Protein AF-A0A9D7P7F3-F1 (afdb_monomer_lite)

Structure (mmCIF, N/CA/C/O backbone):
data_AF-A0A9D7P7F3-F1
#
_entry.id   AF-A0A9D7P7F3-F1
#
loop_
_atom_site.group_PDB
_atom_site.id
_atom_site.type_symbol
_atom_site.label_atom_id
_atom_site.label_alt_id
_atom_site.label_comp_id
_atom_site.label_asym_id
_atom_site.label_entity_id
_atom_site.label_seq_id
_atom_site.pdbx_PDB_ins_code
_atom_site.Cartn_x
_atom_site.Cartn_y
_atom_site.Cartn_z
_atom_site.occupancy
_atom_site.B_iso_or_equiv
_atom_site.auth_seq_id
_atom_site.auth_comp_id
_atom_site.auth_asym_id
_atom_site.auth_atom_id
_atom_site.pdbx_PDB_model_num
ATOM 1 N N . MET A 1 1 ? -50.009 -49.609 10.916 1.00 77.75 1 MET A N 1
ATOM 2 C CA . MET A 1 1 ? -50.153 -49.111 12.300 1.00 77.75 1 MET A CA 1
ATOM 3 C C . MET A 1 1 ? -51.506 -49.544 12.832 1.00 77.75 1 MET A C 1
ATOM 5 O O . MET A 1 1 ? -52.498 -49.365 12.137 1.00 77.75 1 MET A O 1
ATOM 9 N N . THR A 1 2 ? -51.549 -50.099 14.041 1.00 82.44 2 THR A N 1
ATOM 10 C CA . THR A 1 2 ? -52.809 -50.391 14.738 1.00 82.44 2 THR A CA 1
ATOM 11 C C . THR A 1 2 ? -52.850 -49.541 15.994 1.00 82.44 2 THR A C 1
ATOM 13 O O . THR A 1 2 ? -51.960 -49.650 16.835 1.00 82.44 2 THR A O 1
ATOM 16 N N . ILE A 1 3 ? -53.851 -48.672 16.100 1.00 79.25 3 ILE A N 1
ATOM 17 C CA . ILE A 1 3 ? -54.086 -47.844 17.282 1.00 79.25 3 ILE A CA 1
ATOM 18 C C . ILE A 1 3 ? -55.252 -48.459 18.038 1.00 79.25 3 ILE A C 1
ATOM 20 O O . ILE A 1 3 ? -56.324 -48.654 17.469 1.00 79.25 3 ILE A O 1
ATOM 24 N N . THR A 1 4 ? -55.037 -48.746 19.318 1.00 87.19 4 THR A N 1
ATOM 25 C CA . THR A 1 4 ? -56.090 -49.208 20.225 1.00 87.19 4 THR A CA 1
ATOM 26 C C . THR A 1 4 ? -56.362 -48.094 21.215 1.00 87.19 4 THR A C 1
ATOM 28 O O . THR A 1 4 ? -55.442 -47.658 21.907 1.00 87.19 4 THR A O 1
ATOM 31 N N . ASN A 1 5 ? -57.593 -47.592 21.262 1.00 84.94 5 ASN A N 1
ATOM 32 C CA . ASN A 1 5 ? -57.950 -46.605 22.276 1.00 84.94 5 ASN A CA 1
ATOM 33 C C . ASN A 1 5 ? -58.173 -47.275 23.647 1.00 84.94 5 ASN A C 1
ATOM 35 O O . ASN A 1 5 ? -58.190 -48.500 23.769 1.00 84.94 5 ASN A O 1
ATOM 39 N N . SER A 1 6 ? -58.383 -46.464 24.687 1.00 78.19 6 SER A N 1
ATOM 40 C CA . SER A 1 6 ? -58.614 -46.930 26.064 1.00 78.19 6 SER A CA 1
ATOM 41 C C . SER A 1 6 ? -59.831 -47.847 26.229 1.00 78.19 6 SER A C 1
ATOM 43 O O . SER A 1 6 ? -59.941 -48.531 27.240 1.00 78.19 6 SER A O 1
ATOM 45 N N . ASN A 1 7 ? -60.733 -47.873 25.245 1.00 86.19 7 ASN A N 1
ATOM 46 C CA . ASN A 1 7 ? -61.951 -48.681 25.254 1.00 86.19 7 ASN A CA 1
ATOM 47 C C . ASN A 1 7 ? -61.781 -49.991 24.465 1.00 86.19 7 ASN A C 1
ATOM 49 O O . ASN A 1 7 ? -62.764 -50.681 24.206 1.00 86.19 7 ASN A O 1
ATOM 53 N N . GLY A 1 8 ? -60.556 -50.324 24.043 1.00 84.69 8 GLY A N 1
ATOM 54 C CA . GLY A 1 8 ? -60.257 -51.548 23.298 1.00 84.69 8 GLY A CA 1
ATOM 55 C C . GLY A 1 8 ? -60.651 -51.505 21.819 1.00 84.69 8 GLY A C 1
ATOM 56 O O . GLY A 1 8 ? -60.517 -52.515 21.133 1.00 84.69 8 GLY A O 1
ATOM 57 N N . ILE A 1 9 ? -61.114 -50.359 21.302 1.00 88.81 9 ILE A N 1
ATOM 58 C CA . ILE A 1 9 ? -61.436 -50.210 19.880 1.00 88.81 9 ILE A CA 1
ATOM 59 C C . ILE A 1 9 ? -60.129 -50.073 19.110 1.00 88.81 9 ILE A C 1
ATOM 61 O O . ILE A 1 9 ? -59.352 -49.140 19.338 1.00 88.81 9 ILE A O 1
ATOM 65 N N . THR A 1 10 ? -59.911 -51.005 18.191 1.00 85.88 10 THR A N 1
ATOM 66 C CA . THR A 1 10 ? -58.766 -51.038 17.290 1.00 85.88 10 THR A CA 1
ATOM 67 C C . THR A 1 10 ? -59.123 -50.384 15.960 1.00 85.88 10 THR A C 1
ATOM 69 O O . THR A 1 10 ? -60.131 -50.706 15.334 1.00 85.88 10 THR A O 1
ATOM 72 N N . SER A 1 11 ? -58.281 -49.454 15.517 1.00 83.88 11 SER A N 1
ATOM 73 C CA . SER A 1 11 ? -58.276 -48.941 14.150 1.00 83.88 11 SER A CA 1
ATOM 74 C C . SER A 1 11 ? -56.938 -49.289 13.515 1.00 83.88 11 SER A C 1
ATOM 76 O O . SER A 1 11 ? -55.879 -49.036 14.100 1.00 83.88 11 SER A O 1
ATOM 78 N N . SER A 1 12 ? -56.983 -49.902 12.337 1.00 86.81 12 SER A N 1
ATOM 79 C CA . SER A 1 12 ? -55.799 -50.331 11.599 1.00 86.81 12 SER A CA 1
ATOM 80 C C . SER A 1 12 ? -55.739 -49.616 10.259 1.00 86.81 12 SER A C 1
ATOM 82 O O . SER A 1 12 ? -56.729 -49.539 9.538 1.00 86.81 12 SER A O 1
ATOM 84 N N . GLY A 1 13 ? -54.554 -49.121 9.925 1.00 87.12 13 GLY A N 1
ATOM 85 C CA . GLY A 1 13 ? -54.243 -48.553 8.620 1.00 87.12 13 GLY A CA 1
ATOM 86 C C . GLY A 1 13 ? -52.814 -48.890 8.222 1.00 87.12 13 GLY A C 1
ATOM 87 O O . GLY A 1 13 ? -51.963 -49.175 9.074 1.00 87.12 13 GLY A O 1
ATOM 88 N N . GLU A 1 14 ? -52.532 -48.867 6.929 1.00 82.56 14 GLU A N 1
ATOM 89 C CA . GLU A 1 14 ? -51.161 -48.941 6.437 1.00 82.56 14 GLU A CA 1
ATOM 90 C C . GLU A 1 14 ? -50.482 -47.585 6.654 1.00 82.56 14 GLU A C 1
ATOM 92 O O . GLU A 1 14 ? -51.076 -46.535 6.420 1.00 82.56 14 GLU A O 1
ATOM 97 N N . ILE A 1 15 ? -49.253 -47.607 7.170 1.00 77.38 15 ILE A N 1
ATOM 98 C CA . ILE A 1 15 ? -48.415 -46.413 7.284 1.00 77.38 15 ILE A CA 1
ATOM 99 C C . ILE A 1 15 ? -47.120 -46.703 6.542 1.00 77.38 15 ILE A C 1
ATOM 101 O O . ILE A 1 15 ? -46.490 -47.737 6.775 1.00 77.38 15 ILE A O 1
ATOM 105 N N . GLU A 1 16 ? -46.742 -45.815 5.632 1.00 77.50 16 GLU A N 1
ATOM 106 C CA . GLU A 1 16 ? -45.446 -45.893 4.974 1.00 77.50 16 GLU A CA 1
ATOM 107 C C . GLU A 1 16 ? -44.372 -45.507 5.998 1.00 77.50 16 GLU A C 1
ATOM 109 O O . GLU A 1 16 ? -44.352 -44.386 6.511 1.00 77.50 16 GLU A O 1
ATOM 114 N N . LEU A 1 17 ? -43.489 -46.450 6.329 1.00 76.69 17 LEU A N 1
ATOM 115 C CA . LEU A 1 17 ? -42.304 -46.158 7.125 1.00 76.69 17 LEU A CA 1
ATOM 116 C C . LEU A 1 17 ? -41.229 -45.608 6.195 1.00 76.69 17 LEU A C 1
ATOM 118 O O . LEU A 1 17 ? -40.668 -46.331 5.375 1.00 76.69 17 LEU A O 1
ATOM 122 N N . VAL A 1 18 ? -40.954 -44.318 6.335 1.00 79.31 18 VAL A N 1
ATOM 123 C CA . VAL A 1 18 ? -39.946 -43.609 5.546 1.00 79.31 18 VAL A CA 1
ATOM 124 C C . VAL A 1 18 ? -38.689 -43.394 6.380 1.00 79.31 18 VAL A C 1
ATOM 126 O O . VAL A 1 18 ? -38.762 -43.229 7.597 1.00 79.31 18 VAL A O 1
ATOM 129 N N . SER A 1 19 ? -37.526 -43.375 5.729 1.00 78.38 19 SER A N 1
ATOM 130 C CA . SER A 1 19 ? -36.243 -43.097 6.392 1.00 78.38 19 SER A CA 1
ATOM 131 C C . SER A 1 19 ? -36.133 -41.657 6.895 1.00 78.38 19 SER A C 1
ATOM 133 O O . SER A 1 19 ? -35.437 -41.403 7.876 1.00 78.38 19 SER A O 1
ATOM 135 N N . SER A 1 20 ? -36.827 -40.720 6.244 1.00 86.06 20 SER A N 1
ATOM 136 C CA . SER A 1 20 ? -36.836 -39.303 6.602 1.00 86.06 20 SER A CA 1
ATOM 137 C C . SER A 1 20 ? -38.171 -38.642 6.259 1.00 86.06 20 SER A C 1
ATOM 139 O O . SER A 1 20 ? -38.704 -38.815 5.160 1.00 86.06 20 SER A O 1
ATOM 141 N N . SER A 1 21 ? -38.683 -37.840 7.189 1.00 90.81 21 SER A N 1
ATOM 142 C CA . SER A 1 21 ? -39.847 -36.970 7.004 1.00 90.81 21 SER A CA 1
ATOM 143 C C . SER A 1 21 ? -39.582 -35.679 7.776 1.00 90.81 21 SER A C 1
ATOM 145 O O . SER A 1 21 ? -39.829 -35.640 8.983 1.00 90.81 21 SER A O 1
ATOM 147 N N . PRO A 1 22 ? -39.002 -34.658 7.128 1.00 95.06 22 PRO A N 1
ATOM 148 C CA . PRO A 1 22 ? -38.417 -33.537 7.842 1.00 95.06 22 PRO A CA 1
ATOM 149 C C . PRO A 1 22 ? -39.493 -32.591 8.379 1.00 95.06 22 PRO A C 1
ATOM 151 O O . PRO A 1 22 ? -40.467 -32.288 7.694 1.00 95.06 22 PRO A O 1
ATOM 154 N N . ALA A 1 23 ? -39.282 -32.065 9.581 1.00 95.12 23 ALA A N 1
ATOM 155 C CA . ALA A 1 23 ? -40.032 -30.929 10.109 1.00 95.12 23 ALA A CA 1
ATOM 156 C C . ALA A 1 23 ? -39.102 -30.019 10.915 1.00 95.12 23 ALA A C 1
ATOM 158 O O . ALA A 1 23 ? -38.260 -30.500 11.673 1.00 95.12 23 ALA A O 1
ATOM 159 N N . ILE A 1 24 ? -39.262 -28.708 10.749 1.00 97.25 24 ILE A N 1
ATOM 160 C CA . ILE A 1 24 ? -38.547 -27.679 11.504 1.00 97.25 24 ILE A CA 1
ATOM 161 C C . ILE A 1 24 ? -39.435 -27.248 12.666 1.00 97.25 24 ILE A C 1
ATOM 163 O O . ILE A 1 24 ? -40.603 -26.894 12.464 1.00 97.25 24 ILE A O 1
ATOM 167 N N . PHE A 1 25 ? -38.887 -27.248 13.879 1.00 96.06 25 PHE A N 1
ATOM 168 C CA . PHE A 1 25 ? -39.625 -26.775 15.042 1.00 96.06 25 PHE A CA 1
ATOM 169 C C . PHE A 1 25 ? -39.749 -25.253 15.022 1.00 96.06 25 PHE A C 1
ATOM 171 O O . PHE A 1 25 ? -38.795 -24.541 14.712 1.00 96.06 25 PHE A O 1
ATOM 178 N N . THR A 1 26 ? -40.938 -24.752 15.356 1.00 96.25 26 THR A N 1
ATOM 179 C CA . THR A 1 26 ? -41.230 -23.316 15.404 1.00 96.25 26 THR A CA 1
ATOM 180 C C . THR A 1 26 ? -41.520 -22.874 16.823 1.00 96.25 26 THR A C 1
ATOM 182 O O . THR A 1 26 ? -42.024 -23.651 17.636 1.00 96.25 26 THR A O 1
ATOM 185 N N . ARG A 1 27 ? -41.187 -21.617 17.125 1.00 90.69 27 ARG A N 1
ATOM 186 C CA . ARG A 1 27 ? -41.303 -21.056 18.474 1.00 90.69 27 ARG A CA 1
ATOM 187 C C . ARG A 1 27 ? -42.729 -21.155 19.023 1.00 90.69 27 ARG A C 1
ATOM 189 O O . ARG A 1 27 ? -42.914 -21.550 20.169 1.00 90.69 27 ARG A O 1
ATOM 196 N N . ASP A 1 28 ? -43.722 -20.906 18.173 1.00 89.69 28 ASP A N 1
ATOM 197 C CA . ASP A 1 28 ? -45.143 -20.933 18.543 1.00 89.69 28 ASP A CA 1
ATOM 198 C C . ASP A 1 28 ? -45.782 -22.329 18.428 1.00 89.69 28 ASP A C 1
ATOM 200 O O . ASP A 1 28 ? -47.000 -22.468 18.525 1.00 89.69 28 ASP A O 1
ATOM 204 N N . SER A 1 29 ? -44.985 -23.378 18.187 1.00 89.88 29 SER A N 1
ATOM 205 C CA . SER A 1 29 ? -45.443 -24.777 18.092 1.00 89.88 29 SER A CA 1
ATOM 206 C C . SER A 1 29 ? -46.540 -25.040 17.044 1.00 89.88 29 SER A C 1
ATOM 208 O O . SER A 1 29 ? -47.259 -26.033 17.121 1.00 89.88 29 SER A O 1
ATOM 210 N N . ASN A 1 30 ? -46.671 -24.169 16.041 1.00 88.19 30 ASN A N 1
ATOM 211 C CA . ASN A 1 30 ? -47.704 -24.239 14.998 1.00 88.19 30 ASN A CA 1
ATOM 212 C C . ASN A 1 30 ? -47.161 -24.687 13.624 1.00 88.19 30 ASN A C 1
ATOM 214 O O . ASN A 1 30 ? -47.908 -24.727 12.645 1.00 88.19 30 ASN A O 1
ATOM 218 N N . GLY A 1 31 ? -45.860 -24.983 13.529 1.00 90.06 31 GLY A N 1
ATOM 219 C CA . GLY A 1 31 ? -45.193 -25.378 12.287 1.00 90.06 31 GLY A CA 1
ATOM 220 C C . GLY A 1 31 ? -45.038 -24.250 11.260 1.00 90.06 31 GLY A C 1
ATOM 221 O O . GLY A 1 31 ? -44.680 -24.526 10.118 1.00 90.06 31 GLY A O 1
ATOM 222 N N . ARG A 1 32 ? -45.302 -22.991 11.624 1.00 91.62 32 ARG A N 1
ATOM 223 C CA . ARG A 1 32 ? -45.181 -21.805 10.762 1.00 91.62 32 ARG A CA 1
ATOM 224 C C . ARG A 1 32 ? -44.404 -20.690 11.471 1.00 91.62 32 ARG A C 1
ATOM 226 O O . ARG A 1 32 ? -44.217 -20.725 12.684 1.00 91.62 32 ARG A O 1
ATOM 233 N N . GLY A 1 33 ? -43.976 -19.681 10.715 1.00 92.50 33 GLY A N 1
ATOM 234 C CA . GLY A 1 33 ? -43.319 -18.498 11.276 1.00 92.50 33 GLY A CA 1
ATOM 235 C C . GLY A 1 33 ? -41.899 -18.780 11.768 1.00 92.50 33 GLY A C 1
ATOM 236 O O . GLY A 1 33 ? -41.140 -19.475 11.093 1.00 92.50 33 GLY A O 1
ATOM 237 N N . LEU A 1 34 ? -41.530 -18.208 12.916 1.00 95.56 34 LEU A N 1
ATOM 238 C CA . LEU A 1 34 ? -40.149 -18.179 13.398 1.00 95.56 34 LEU A CA 1
ATOM 239 C C . LEU A 1 34 ? -39.668 -19.573 13.854 1.00 95.56 34 LEU A C 1
ATOM 241 O O . LEU A 1 34 ? -40.293 -20.174 14.739 1.00 95.56 34 LEU A O 1
ATOM 245 N N . PRO A 1 35 ? -38.563 -20.104 13.298 1.00 96.69 35 PRO A N 1
ATOM 246 C CA . PRO A 1 35 ? -38.024 -21.383 13.734 1.00 96.69 35 PRO A CA 1
ATOM 247 C C . PRO A 1 35 ? -37.352 -21.282 15.104 1.00 96.69 35 PRO A C 1
ATOM 249 O O . PRO A 1 35 ? -36.867 -20.227 15.514 1.00 96.69 35 PRO A O 1
ATOM 252 N N . ILE A 1 36 ? -37.245 -22.422 15.783 1.00 94.75 36 ILE A N 1
ATOM 253 C CA . ILE A 1 36 ? -36.282 -22.595 16.867 1.00 94.75 36 ILE A CA 1
ATOM 254 C C . ILE A 1 36 ? -34.922 -22.825 16.205 1.00 94.75 36 ILE A C 1
ATOM 256 O O . ILE A 1 36 ? -34.630 -23.910 15.700 1.00 94.75 36 ILE A O 1
ATOM 260 N N . ALA A 1 37 ? -34.111 -21.772 16.163 1.00 96.69 37 ALA A N 1
ATOM 261 C CA . ALA A 1 37 ? -32.786 -21.796 15.565 1.00 96.69 37 ALA A CA 1
ATOM 262 C C . ALA A 1 37 ? -31.819 -20.874 16.317 1.00 96.69 37 ALA A C 1
ATOM 264 O O . ALA A 1 37 ? -32.228 -19.950 17.031 1.00 96.69 37 ALA A O 1
ATOM 265 N N . LEU A 1 38 ? -30.528 -21.134 16.132 1.00 96.94 38 LEU A N 1
ATOM 266 C CA . LEU A 1 38 ? -29.439 -20.301 16.629 1.00 96.94 38 LEU A CA 1
ATOM 267 C C . LEU A 1 38 ? -28.565 -19.842 15.468 1.00 96.94 38 LEU A C 1
ATOM 269 O O . LEU A 1 38 ? -28.466 -20.524 14.449 1.00 96.94 38 LEU A O 1
ATOM 273 N N . THR A 1 39 ? -27.898 -18.712 15.651 1.00 94.06 39 THR A N 1
ATOM 274 C CA . THR A 1 39 ? -26.921 -18.180 14.708 1.00 94.06 39 THR A CA 1
ATOM 275 C C . THR A 1 39 ? -25.577 -17.987 15.398 1.00 94.06 39 THR A C 1
ATOM 277 O O . THR A 1 39 ? -25.535 -17.672 16.587 1.00 94.06 39 THR A O 1
ATOM 280 N N . THR A 1 40 ? -24.477 -18.195 14.679 1.00 88.50 40 THR A N 1
ATOM 281 C CA . THR A 1 40 ? -23.127 -18.008 15.222 1.00 88.50 40 THR A CA 1
ATOM 282 C C . THR A 1 40 ? -22.136 -17.602 14.138 1.00 88.50 40 THR A C 1
ATOM 284 O O . THR A 1 40 ? -22.169 -18.122 13.024 1.00 88.50 40 THR A O 1
ATOM 287 N N . PHE A 1 41 ? -21.221 -16.699 14.484 1.00 77.38 41 PHE A N 1
ATOM 288 C CA . PHE A 1 41 ? -20.098 -16.318 13.624 1.00 77.38 41 PHE A CA 1
ATOM 289 C C . PHE A 1 41 ? -18.807 -17.083 13.935 1.00 77.38 41 PHE A C 1
ATOM 291 O O . PHE A 1 41 ? -17.901 -17.098 13.108 1.00 77.38 41 PHE A O 1
ATOM 298 N N . ASP A 1 42 ? -18.697 -17.674 15.125 1.00 70.50 42 ASP A N 1
ATOM 299 C CA . ASP A 1 42 ? -17.447 -18.219 15.668 1.00 70.50 42 ASP A CA 1
ATOM 300 C C . ASP A 1 42 ? -17.560 -19.688 16.112 1.00 70.50 42 ASP A C 1
ATOM 302 O O . ASP A 1 42 ? -16.552 -20.314 16.432 1.00 70.50 42 ASP A O 1
ATOM 306 N N . GLY A 1 43 ? -18.771 -20.254 16.127 1.00 76.38 43 GLY A N 1
ATOM 307 C CA . GLY A 1 43 ? -19.036 -21.611 16.605 1.00 76.38 43 GLY A CA 1
ATOM 308 C C . GLY A 1 43 ? -18.961 -21.768 18.128 1.00 76.38 43 GLY A C 1
ATOM 309 O O . GLY A 1 43 ? -19.067 -22.890 18.620 1.00 76.38 43 GLY A O 1
ATOM 310 N N . ILE A 1 44 ? -18.786 -20.671 18.869 1.00 71.81 44 ILE A N 1
ATOM 311 C CA . ILE A 1 44 ? -18.644 -20.647 20.331 1.00 71.81 44 ILE A CA 1
ATOM 312 C C . ILE A 1 44 ? -19.828 -19.903 20.945 1.00 71.81 44 ILE A C 1
ATOM 314 O O . ILE A 1 44 ? -20.502 -20.420 21.835 1.00 71.81 44 ILE A O 1
ATOM 318 N N . ASN A 1 45 ? -20.099 -18.698 20.449 1.00 73.94 45 ASN A N 1
ATOM 319 C CA . ASN A 1 45 ? -21.180 -17.845 20.905 1.00 73.94 45 ASN A CA 1
ATOM 320 C C . ASN A 1 45 ? -22.381 -18.019 19.979 1.00 73.94 45 ASN A C 1
ATOM 322 O O . ASN A 1 45 ? -22.286 -17.830 18.764 1.00 73.94 45 ASN A O 1
ATOM 326 N N . PHE A 1 46 ? -23.520 -18.383 20.565 1.00 88.44 46 PHE A N 1
ATOM 327 C CA . PHE A 1 46 ? -24.758 -18.613 19.833 1.00 88.44 46 PHE A CA 1
ATOM 328 C C . PHE A 1 46 ? -25.820 -17.602 20.243 1.00 88.44 46 PHE A C 1
ATOM 330 O O . PHE A 1 46 ? -26.168 -17.475 21.416 1.00 88.44 46 PHE A O 1
ATOM 337 N N . ASP A 1 47 ? -26.376 -16.933 19.242 1.00 90.50 47 ASP A N 1
ATOM 338 C CA . ASP A 1 47 ? -27.492 -16.014 19.382 1.00 90.50 47 ASP A CA 1
ATOM 339 C C . ASP A 1 47 ? -28.795 -16.695 18.968 1.00 90.50 47 ASP A C 1
ATOM 341 O O . ASP A 1 47 ? -28.865 -17.373 17.943 1.00 90.50 47 ASP A O 1
ATOM 345 N N . SER A 1 48 ? -29.863 -16.476 19.734 1.00 94.94 48 SER A N 1
ATOM 346 C CA . SER A 1 48 ? -31.200 -16.890 19.305 1.00 94.94 48 SER A CA 1
ATOM 347 C C . SER A 1 48 ? -31.678 -16.040 18.131 1.00 94.94 48 SER A C 1
ATOM 349 O O . SER A 1 48 ? -31.524 -14.822 18.149 1.00 94.94 48 SER A O 1
ATOM 351 N N . VAL A 1 49 ? -32.356 -16.659 17.159 1.00 94.94 49 VAL A N 1
ATOM 352 C CA . VAL A 1 49 ? -33.083 -15.933 16.095 1.00 94.94 49 VAL A CA 1
ATOM 353 C C . VAL A 1 49 ? -34.384 -15.285 16.594 1.00 94.94 49 VAL A C 1
ATOM 355 O O . VAL A 1 49 ? -35.142 -14.703 15.822 1.00 94.94 49 VAL A O 1
ATOM 358 N N . SER A 1 50 ? -34.667 -15.401 17.892 1.00 92.94 50 SER A N 1
ATOM 359 C CA . SER A 1 50 ? -35.855 -14.870 18.552 1.00 92.94 50 SER A CA 1
ATOM 360 C C . SER A 1 50 ? -35.482 -13.976 19.729 1.00 92.94 50 SER A C 1
ATOM 362 O O . SER A 1 50 ? -34.577 -14.293 20.503 1.00 92.94 50 SER A O 1
ATOM 364 N N . SER A 1 51 ? -36.199 -12.869 19.870 1.00 88.69 51 SER A N 1
ATOM 365 C CA . SER A 1 51 ? -36.103 -11.962 21.009 1.00 88.69 51 SER A CA 1
ATOM 366 C C . SER A 1 51 ? -36.720 -12.586 22.267 1.00 88.69 51 SER A C 1
ATOM 368 O O . SER A 1 51 ? -37.447 -13.587 22.217 1.00 88.69 51 SER A O 1
ATOM 370 N N . THR A 1 52 ? -36.449 -11.990 23.429 1.00 86.50 52 THR A N 1
ATOM 371 C CA . THR A 1 52 ? -37.009 -12.444 24.714 1.00 86.50 52 THR A CA 1
ATOM 372 C C . THR A 1 52 ? -38.536 -12.352 24.750 1.00 86.50 52 THR A C 1
ATOM 374 O O . THR A 1 52 ? -39.177 -13.230 25.321 1.00 86.50 52 THR A O 1
ATOM 377 N N . ASP A 1 53 ? -39.118 -11.361 24.069 1.00 88.12 53 ASP A N 1
ATOM 378 C CA . ASP A 1 53 ? -40.566 -11.180 23.888 1.00 88.12 53 ASP A CA 1
ATOM 379 C C . ASP A 1 53 ? -41.194 -12.123 22.841 1.00 88.12 53 ASP A C 1
ATOM 381 O O . ASP A 1 53 ? -42.410 -12.154 22.676 1.00 88.12 53 ASP A O 1
ATOM 385 N N . GLY A 1 54 ? -40.376 -12.919 22.149 1.00 83.31 54 GLY A N 1
ATOM 386 C CA . GLY A 1 54 ? -40.800 -13.858 21.116 1.00 83.31 54 GLY A CA 1
ATOM 387 C C . GLY A 1 54 ? -40.959 -13.290 19.715 1.00 83.31 54 GLY A C 1
ATOM 388 O O . GLY A 1 54 ? -41.245 -14.060 18.799 1.00 83.31 54 GLY A O 1
ATOM 389 N N . SER A 1 55 ? -40.691 -12.001 19.517 1.00 90.44 55 SER A N 1
ATOM 390 C CA . SER A 1 55 ? -40.570 -11.432 18.177 1.00 90.44 55 SER A CA 1
ATOM 391 C C . SER A 1 55 ? -39.340 -11.988 17.432 1.00 90.44 55 SER A C 1
ATOM 393 O O . SER A 1 55 ? -38.365 -12.422 18.063 1.00 90.44 55 SER A O 1
ATOM 395 N N . PRO A 1 56 ? -39.347 -12.000 16.085 1.00 90.50 56 PRO A N 1
ATOM 396 C CA . PRO A 1 56 ? -38.150 -12.288 15.300 1.00 90.50 56 PRO A CA 1
ATOM 397 C C . PRO A 1 56 ? -37.002 -11.335 15.662 1.00 90.50 56 PRO A C 1
ATOM 399 O O . PRO A 1 56 ? -37.174 -10.117 15.655 1.00 90.50 56 PRO A O 1
ATOM 402 N N . LYS A 1 57 ? -35.819 -11.885 15.960 1.00 91.50 57 LYS A N 1
ATOM 403 C CA . LYS A 1 57 ? -34.582 -11.104 16.080 1.00 91.50 57 LYS A CA 1
ATOM 404 C C . LYS A 1 57 ? -33.920 -11.085 14.701 1.00 91.50 57 LYS A C 1
ATOM 406 O O . LYS A 1 57 ? -33.649 -12.163 14.169 1.00 91.50 57 LYS A O 1
ATOM 411 N N . PRO A 1 58 ? -33.648 -9.911 14.108 1.00 85.00 58 PRO A N 1
ATOM 412 C CA . PRO A 1 58 ? -33.010 -9.871 12.804 1.00 85.00 58 PRO A CA 1
ATOM 413 C C . PRO A 1 58 ? -31.624 -10.531 12.812 1.00 85.00 58 PRO A C 1
ATOM 415 O O . PRO A 1 58 ? -30.798 -10.256 13.682 1.00 85.00 58 PRO A O 1
ATOM 418 N N . VAL A 1 59 ? -31.379 -11.396 11.829 1.00 87.75 59 VAL A N 1
ATOM 419 C CA . VAL A 1 59 ? -30.127 -12.137 11.640 1.00 87.75 59 VAL A CA 1
ATOM 420 C C . VAL A 1 59 ? -29.299 -11.462 10.550 1.00 87.75 59 VAL A C 1
ATOM 422 O O . VAL A 1 59 ? -29.819 -11.106 9.493 1.00 87.75 59 VAL A O 1
ATOM 425 N N . LEU A 1 60 ? -27.998 -11.302 10.788 1.00 81.31 60 LEU A N 1
ATOM 426 C CA . LEU A 1 60 ? -27.058 -10.849 9.763 1.00 81.31 60 LEU A CA 1
ATOM 427 C C . LEU A 1 60 ? -26.636 -12.038 8.889 1.00 81.31 60 LEU A C 1
ATOM 429 O O . LEU A 1 60 ? -26.213 -13.046 9.443 1.00 81.31 60 LEU A O 1
ATOM 433 N N . PRO A 1 61 ? -26.663 -11.954 7.551 1.00 78.31 61 PRO A N 1
ATOM 434 C CA . PRO A 1 61 ? -26.223 -13.064 6.702 1.00 78.31 61 PRO A CA 1
ATOM 435 C C . PRO A 1 61 ? -24.733 -13.422 6.844 1.00 78.31 61 PRO A C 1
ATOM 437 O O . PRO A 1 61 ? -24.312 -14.530 6.525 1.00 78.31 61 PRO A O 1
ATOM 440 N N . GLY A 1 62 ? -23.930 -12.490 7.359 1.00 70.19 62 GLY A N 1
ATOM 441 C CA . GLY A 1 62 ? -22.478 -12.602 7.386 1.00 70.19 62 GLY A CA 1
ATOM 442 C C . GLY A 1 62 ? -21.849 -12.326 6.023 1.00 70.19 62 GLY A C 1
ATOM 443 O O . GLY A 1 62 ? -22.508 -11.887 5.083 1.00 70.19 62 GLY A O 1
ATOM 444 N N . SER A 1 63 ? -20.540 -12.533 5.930 1.00 59.81 63 SER A N 1
ATOM 445 C CA . SER A 1 63 ? -19.779 -12.376 4.685 1.00 59.81 63 SER A CA 1
ATOM 446 C C . SER A 1 63 ? -19.022 -13.652 4.355 1.00 59.81 63 SER A C 1
ATOM 448 O O . SER A 1 63 ? -18.938 -14.556 5.176 1.00 59.81 63 SER A O 1
ATOM 450 N N . VAL A 1 64 ? -18.398 -13.695 3.179 1.00 52.44 64 VAL A N 1
ATOM 451 C CA . VAL A 1 64 ? -17.452 -14.767 2.829 1.00 52.44 64 VAL A CA 1
ATOM 452 C C . VAL A 1 64 ? -16.319 -14.890 3.868 1.00 52.44 64 VAL A C 1
ATOM 454 O O . VAL A 1 64 ? -15.809 -15.981 4.089 1.00 52.44 64 VAL A O 1
ATOM 457 N N . TRP A 1 65 ? -15.964 -13.793 4.546 1.00 46.66 65 TRP A N 1
ATOM 458 C CA . TRP A 1 65 ? -14.818 -13.701 5.465 1.00 46.66 65 TRP A CA 1
ATOM 459 C C . TRP A 1 65 ? -15.189 -13.851 6.940 1.00 46.66 65 TRP A C 1
ATOM 461 O O . TRP A 1 65 ? -14.376 -14.268 7.754 1.00 46.66 65 TRP A O 1
ATOM 471 N N . LYS A 1 66 ? -16.438 -13.530 7.278 1.00 60.47 66 LYS A N 1
ATOM 472 C CA . LYS A 1 66 ? -17.050 -13.775 8.585 1.00 60.47 66 LYS A CA 1
ATOM 473 C C . LYS A 1 66 ? -18.403 -14.447 8.339 1.00 60.47 66 LYS A C 1
ATOM 475 O O . LYS A 1 66 ? -19.437 -13.768 8.423 1.00 60.47 66 LYS A O 1
ATOM 480 N N . PRO A 1 67 ? -18.401 -15.719 7.903 1.00 72.69 67 PRO A N 1
ATOM 481 C CA . PRO A 1 67 ? -19.632 -16.433 7.609 1.00 72.69 67 PRO A CA 1
ATOM 482 C C . PRO A 1 67 ? -20.468 -16.525 8.876 1.00 72.69 67 PRO A C 1
ATOM 484 O O . PRO A 1 67 ? -19.948 -16.802 9.956 1.00 72.69 67 PRO A O 1
ATOM 487 N N . ASN A 1 68 ? -21.763 -16.262 8.742 1.00 84.81 68 ASN A N 1
ATOM 488 C CA . ASN A 1 68 ? -22.701 -16.566 9.803 1.00 84.81 68 ASN A CA 1
ATOM 489 C C . ASN A 1 68 ? -23.309 -17.938 9.520 1.00 84.81 68 ASN A C 1
ATOM 491 O O . ASN A 1 68 ? -23.699 -18.239 8.389 1.00 84.81 68 ASN A O 1
ATOM 495 N N . TYR A 1 69 ? -23.376 -18.775 10.541 1.00 91.94 69 TYR A N 1
ATOM 496 C CA . TYR A 1 69 ? -23.906 -20.123 10.446 1.00 91.94 69 TYR A CA 1
ATOM 497 C C . TYR A 1 69 ? -25.243 -20.198 11.158 1.00 91.94 69 TYR A C 1
ATOM 499 O O . TYR A 1 69 ? -25.388 -19.722 12.283 1.00 91.94 69 TYR A O 1
ATOM 507 N N . LEU A 1 70 ? -26.207 -20.840 10.510 1.00 96.31 70 LEU A N 1
ATOM 508 C CA . LEU A 1 70 ? -27.522 -21.112 11.062 1.00 96.31 70 LEU A CA 1
ATOM 509 C C . LEU A 1 70 ? -27.576 -22.561 11.548 1.00 96.31 70 LEU A C 1
ATOM 511 O O . LEU A 1 70 ? -27.324 -23.493 10.784 1.00 96.31 70 LEU A O 1
ATOM 515 N N . THR A 1 71 ? -27.940 -22.736 12.814 1.00 96.75 71 THR A N 1
ATOM 516 C CA . THR A 1 71 ? -28.232 -24.026 13.445 1.00 96.75 71 THR A CA 1
ATOM 517 C C . THR A 1 71 ? -29.744 -24.173 13.572 1.00 96.75 71 THR A C 1
ATOM 519 O O . THR A 1 71 ? -30.371 -23.469 14.363 1.00 96.75 71 THR A O 1
ATOM 522 N N . ILE A 1 72 ? -30.332 -25.065 12.778 1.00 96.75 72 ILE A N 1
ATOM 523 C CA . ILE A 1 72 ? -31.777 -25.308 12.707 1.00 96.75 72 ILE A CA 1
ATOM 524 C C . ILE A 1 72 ? -32.109 -26.568 13.501 1.00 96.75 72 ILE A C 1
ATOM 526 O O . ILE A 1 72 ? -31.476 -27.605 13.297 1.00 96.75 72 ILE A O 1
ATOM 530 N N . PHE A 1 73 ? -33.135 -26.500 14.351 1.00 97.19 73 PHE A N 1
ATOM 531 C CA . PHE A 1 73 ? -33.620 -27.651 15.107 1.00 97.19 73 PHE A CA 1
ATOM 532 C C . PHE A 1 73 ? -34.927 -28.208 14.542 1.00 97.19 73 PHE A C 1
ATOM 534 O O . PHE A 1 73 ? -35.846 -27.471 14.173 1.00 97.19 73 PHE A O 1
ATOM 541 N N . GLY A 1 74 ? -35.024 -29.533 14.490 1.00 95.62 74 GLY A N 1
ATOM 542 C CA . GLY A 1 74 ? -36.161 -30.214 13.885 1.00 95.62 74 GLY A CA 1
ATOM 543 C C . GLY A 1 74 ? -36.213 -31.702 14.198 1.00 95.62 74 GLY A C 1
ATOM 544 O O . GLY A 1 74 ? -35.669 -32.166 15.197 1.00 95.62 74 GLY A O 1
ATOM 545 N N . THR A 1 75 ? -36.881 -32.458 13.335 1.00 93.88 75 THR A N 1
ATOM 546 C CA . THR A 1 75 ? -36.971 -33.919 13.420 1.00 93.88 75 THR A CA 1
ATOM 547 C C . THR A 1 75 ? -37.060 -34.545 12.031 1.00 93.88 75 THR A C 1
ATOM 549 O O . THR A 1 75 ? -37.367 -33.860 11.053 1.00 93.88 75 THR A O 1
ATOM 552 N N . GLY A 1 76 ? -36.789 -35.848 11.941 1.00 91.50 76 GLY A N 1
ATOM 553 C CA . GLY A 1 76 ? -36.846 -36.607 10.692 1.00 91.50 76 GLY A CA 1
ATOM 554 C C . GLY A 1 76 ? -35.723 -36.271 9.707 1.00 91.50 76 GLY A C 1
ATOM 555 O O . GLY A 1 76 ? -35.887 -36.508 8.512 1.00 91.50 76 GLY A O 1
ATOM 556 N N . LEU A 1 77 ? -34.608 -35.720 10.201 1.00 92.38 77 LEU A N 1
ATOM 557 C CA . LEU A 1 77 ? -33.455 -35.251 9.425 1.00 92.38 77 LEU A CA 1
ATOM 558 C C . LEU A 1 77 ? -32.268 -36.222 9.519 1.00 92.38 77 LEU A C 1
ATOM 560 O O . LEU A 1 77 ? -31.584 -36.449 8.527 1.00 92.38 77 LEU A O 1
ATOM 564 N N . ARG A 1 78 ? -32.044 -36.837 10.691 1.00 89.44 78 ARG A N 1
ATOM 565 C CA . ARG A 1 78 ? -30.789 -37.545 11.036 1.00 89.44 78 ARG A CA 1
ATOM 566 C C . ARG A 1 78 ? -30.391 -38.735 10.148 1.00 89.44 78 ARG A C 1
ATOM 568 O O . ARG A 1 78 ? -29.239 -39.150 10.192 1.00 89.44 78 ARG A O 1
ATOM 575 N N . TYR A 1 79 ? -31.333 -39.327 9.415 1.00 87.69 79 TYR A N 1
ATOM 576 C CA . TYR A 1 79 ? -31.099 -40.506 8.564 1.00 87.69 79 TYR A CA 1
ATOM 577 C C . TYR A 1 79 ? -31.344 -40.227 7.076 1.00 87.69 79 TYR A C 1
ATOM 579 O O . TYR A 1 79 ? -31.393 -41.164 6.278 1.00 87.69 79 TYR A O 1
ATOM 587 N N . ALA A 1 80 ? -31.511 -38.956 6.703 1.00 89.25 80 ALA A N 1
ATOM 588 C CA . ALA A 1 80 ? -31.665 -38.559 5.313 1.00 89.25 80 ALA A CA 1
ATOM 589 C C . ALA A 1 80 ? -30.378 -38.851 4.529 1.00 89.25 80 ALA A C 1
ATOM 591 O O . ALA A 1 80 ? -29.283 -38.522 4.986 1.00 89.25 80 ALA A O 1
ATOM 592 N N . LYS A 1 81 ? -30.499 -39.441 3.335 1.00 87.44 81 LYS A N 1
ATOM 593 C CA . LYS A 1 81 ? -29.342 -39.668 2.447 1.00 87.44 81 LYS A CA 1
ATOM 594 C C . LYS A 1 81 ? -29.038 -38.450 1.584 1.00 87.44 81 LYS A C 1
ATOM 596 O O . LYS A 1 81 ? -27.883 -38.207 1.258 1.00 87.44 81 LYS A O 1
ATOM 601 N N . ASN A 1 82 ? -30.074 -37.702 1.216 1.00 87.81 82 ASN A N 1
ATOM 602 C CA . ASN A 1 82 ? -29.977 -36.483 0.428 1.00 87.81 82 ASN A CA 1
ATOM 603 C C . ASN A 1 82 ? -30.695 -35.358 1.163 1.00 87.81 82 ASN A C 1
ATOM 605 O O . ASN A 1 82 ? -31.929 -35.313 1.189 1.00 87.81 82 ASN A O 1
ATOM 609 N N . LEU A 1 83 ? -29.918 -34.448 1.741 1.00 91.81 83 LEU A N 1
ATOM 610 C CA . LEU A 1 83 ? -30.434 -33.282 2.439 1.00 91.81 83 LEU A CA 1
ATOM 611 C C . LEU A 1 83 ? -30.103 -32.018 1.645 1.00 91.81 83 LEU A C 1
ATOM 613 O O . LEU A 1 83 ? -28.942 -31.754 1.351 1.00 91.81 83 LEU A O 1
ATOM 617 N N . ARG A 1 84 ? -31.127 -31.232 1.314 1.00 91.50 84 ARG A N 1
ATOM 618 C CA . ARG A 1 84 ? -30.988 -29.923 0.663 1.00 91.50 84 ARG A CA 1
ATOM 619 C C . ARG A 1 84 ? -31.681 -28.866 1.493 1.00 91.50 84 ARG A C 1
ATOM 621 O O . ARG A 1 84 ? -32.801 -29.085 1.952 1.00 91.50 84 ARG A O 1
ATOM 628 N N . ILE A 1 85 ? -31.048 -27.715 1.655 1.00 95.44 85 ILE A N 1
ATOM 629 C CA . ILE A 1 85 ? -31.620 -26.586 2.378 1.00 95.44 85 ILE A CA 1
ATOM 630 C C . ILE A 1 85 ? -31.733 -25.430 1.400 1.00 95.44 85 ILE A C 1
ATOM 632 O O . ILE A 1 85 ? -30.804 -25.170 0.640 1.00 95.44 85 ILE A O 1
ATOM 636 N N . ARG A 1 86 ? -32.872 -24.735 1.399 1.00 94.50 86 ARG A N 1
ATOM 637 C CA . ARG A 1 86 ? -33.016 -23.477 0.662 1.00 94.50 86 ARG A CA 1
ATOM 638 C C . ARG A 1 86 ? -33.300 -22.336 1.621 1.00 94.50 86 ARG A C 1
ATOM 640 O O . ARG A 1 86 ? -34.178 -22.459 2.472 1.00 94.50 86 ARG A O 1
ATOM 647 N N . ILE A 1 87 ? -32.572 -21.237 1.446 1.00 93.50 87 ILE A N 1
ATOM 648 C CA . ILE A 1 87 ? -32.737 -19.976 2.174 1.00 93.50 87 ILE A CA 1
ATOM 649 C C . ILE A 1 87 ? -32.921 -18.875 1.131 1.00 93.50 87 ILE A C 1
ATOM 651 O O . ILE A 1 87 ? -32.041 -18.658 0.301 1.00 93.50 87 ILE A O 1
ATOM 655 N N . GLY A 1 88 ? -34.079 -18.210 1.119 1.00 81.56 88 GLY A N 1
ATOM 656 C CA . GLY A 1 88 ? -34.329 -17.091 0.194 1.00 81.56 88 GLY A CA 1
ATOM 657 C C . GLY A 1 88 ? -34.192 -17.459 -1.281 1.00 81.56 88 GLY A C 1
ATOM 658 O O . GLY A 1 88 ? -33.717 -16.668 -2.088 1.00 81.56 88 GLY A O 1
ATOM 659 N N . GLY A 1 89 ? -34.564 -18.695 -1.624 1.00 81.62 89 GLY A N 1
ATOM 660 C CA . GLY A 1 89 ? -34.462 -19.241 -2.976 1.00 81.62 89 GLY A CA 1
ATOM 661 C C . GLY A 1 89 ? -33.099 -19.843 -3.332 1.00 81.62 89 GLY A C 1
ATOM 662 O O . GLY A 1 89 ? -33.055 -20.637 -4.276 1.00 81.62 89 GLY A O 1
ATOM 663 N N . VAL A 1 90 ? -32.041 -19.558 -2.565 1.00 84.31 90 VAL A N 1
ATOM 664 C CA . VAL A 1 90 ? -30.681 -20.097 -2.743 1.00 84.31 90 VAL A CA 1
ATOM 665 C C . VAL A 1 90 ? -30.572 -21.465 -2.082 1.00 84.31 90 VAL A C 1
ATOM 667 O O . VAL A 1 90 ? -30.974 -21.624 -0.933 1.00 84.31 90 VAL A O 1
ATOM 670 N N . GLU A 1 91 ? -30.040 -22.453 -2.798 1.00 90.44 91 GLU A N 1
ATOM 671 C CA . GLU A 1 91 ? -29.728 -23.769 -2.234 1.00 90.44 91 GLU A CA 1
ATOM 672 C C . GLU A 1 91 ? -28.363 -23.735 -1.536 1.00 90.44 91 GLU A C 1
ATOM 674 O O . GLU A 1 91 ? -27.392 -23.230 -2.098 1.00 90.44 91 GLU A O 1
ATOM 679 N N . VAL A 1 92 ? -28.304 -24.245 -0.306 1.00 88.81 92 VAL A N 1
ATOM 680 C CA . VAL A 1 92 ? -27.093 -24.319 0.517 1.00 88.81 92 VAL A CA 1
ATOM 681 C C . VAL A 1 92 ? -26.838 -25.750 0.962 1.00 88.81 92 VAL A C 1
ATOM 683 O O . VAL A 1 92 ? -27.764 -26.469 1.355 1.00 88.81 92 VAL A O 1
ATOM 686 N N . GLU A 1 93 ? -25.570 -26.157 0.915 1.00 88.19 93 GLU A N 1
ATOM 687 C CA . GLU A 1 93 ? -25.167 -27.459 1.432 1.00 88.19 93 GLU A CA 1
ATOM 688 C C . GLU A 1 93 ? -25.110 -27.461 2.971 1.00 88.19 93 GLU A C 1
ATOM 690 O O . GLU A 1 93 ? -24.605 -26.510 3.582 1.00 88.19 93 GLU A O 1
ATOM 695 N N . PRO A 1 94 ? -25.614 -28.527 3.618 1.00 91.00 94 PRO A N 1
ATOM 696 C CA . PRO A 1 94 ? -25.464 -28.722 5.051 1.00 91.00 94 PRO A CA 1
ATOM 697 C C . PRO A 1 94 ? -24.016 -29.039 5.421 1.00 91.00 94 PRO A C 1
ATOM 699 O O . PRO A 1 94 ? -23.404 -29.957 4.886 1.00 91.00 94 PRO A O 1
ATOM 702 N N . LEU A 1 95 ? -23.507 -28.332 6.426 1.00 87.75 95 LEU A N 1
ATOM 703 C CA . LEU A 1 95 ? -22.222 -28.624 7.066 1.00 87.75 95 LEU A CA 1
ATOM 704 C C . LEU A 1 95 ? -22.343 -29.766 8.080 1.00 87.75 95 LEU A C 1
ATOM 706 O O . LEU A 1 95 ? -21.368 -30.446 8.387 1.00 87.75 95 LEU A O 1
ATOM 710 N N . TYR A 1 96 ? -23.543 -29.956 8.628 1.00 91.75 96 TYR A N 1
ATOM 711 C CA . TYR A 1 96 ? -23.865 -31.027 9.562 1.00 91.75 96 TYR A CA 1
ATOM 712 C C . TYR A 1 96 ? -25.355 -31.362 9.491 1.00 91.75 96 TYR A C 1
ATOM 714 O O . TYR A 1 96 ? -26.187 -30.465 9.345 1.00 91.75 96 TYR A O 1
ATOM 722 N N . SER A 1 97 ? -25.687 -32.642 9.654 1.00 92.44 97 SER A N 1
ATOM 723 C CA . SER A 1 97 ? -27.040 -33.115 9.936 1.00 92.44 97 SER A CA 1
ATOM 724 C C . SER A 1 97 ? -26.977 -34.346 10.832 1.00 92.44 97 SER A C 1
ATOM 726 O O . SER A 1 97 ? -26.224 -35.278 10.556 1.00 92.44 97 SER A O 1
ATOM 728 N N . GLY A 1 98 ? -27.753 -34.359 11.913 1.00 92.81 98 GLY A N 1
ATOM 729 C CA . GLY A 1 98 ? -27.752 -35.479 12.846 1.00 92.81 98 GLY A CA 1
ATOM 730 C C . GLY A 1 98 ? -28.567 -35.212 14.100 1.00 92.81 98 GLY A C 1
ATOM 731 O O . GLY A 1 98 ? -29.314 -34.238 14.181 1.00 92.81 98 GLY A O 1
ATOM 732 N N . ALA A 1 99 ? -28.416 -36.082 15.098 1.00 93.19 99 ALA A N 1
ATOM 733 C CA . ALA A 1 99 ? -28.987 -35.833 16.417 1.00 93.19 99 ALA A CA 1
ATOM 734 C C . ALA A 1 99 ? -28.339 -34.585 17.045 1.00 93.19 99 ALA A C 1
ATOM 736 O O . ALA A 1 99 ? -27.130 -34.384 16.920 1.00 93.19 99 ALA A O 1
ATOM 737 N N . GLN A 1 100 ? -29.134 -33.776 17.751 1.00 93.31 100 GLN A N 1
ATOM 738 C CA . GLN A 1 100 ? -28.620 -32.620 18.499 1.00 93.31 100 GLN A CA 1
ATOM 739 C C . GLN A 1 100 ? -27.780 -33.056 19.716 1.00 93.31 100 GLN A C 1
ATOM 741 O O . GLN A 1 100 ? -26.855 -32.360 20.118 1.00 93.31 100 GLN A O 1
ATOM 746 N N . GLY A 1 101 ? -28.075 -34.231 20.283 1.00 86.94 101 GLY A N 1
ATOM 747 C CA . GLY A 1 101 ? -27.250 -34.890 21.302 1.00 86.94 101 GLY A CA 1
ATOM 748 C C . GLY A 1 101 ? -27.740 -34.752 22.746 1.00 86.94 101 GLY A C 1
ATOM 749 O O . GLY A 1 101 ? -27.394 -35.598 23.565 1.00 86.94 101 GLY A O 1
ATOM 750 N N . SER A 1 102 ? -28.580 -33.765 23.072 1.00 89.31 102 SER A N 1
ATOM 751 C CA . SER A 1 102 ? -29.108 -33.564 24.435 1.00 89.31 102 SER A CA 1
ATOM 752 C C . SER A 1 102 ? -30.556 -34.023 24.597 1.00 89.31 102 SER A C 1
ATOM 754 O O . SER A 1 102 ? -30.932 -34.509 25.662 1.00 89.31 102 SER A O 1
ATOM 756 N N . PHE A 1 103 ? -31.372 -33.901 23.548 1.00 87.19 103 PHE A N 1
ATOM 757 C CA . PHE A 1 103 ? -32.790 -34.258 23.587 1.00 87.19 103 PHE A CA 1
ATOM 758 C C . PHE A 1 103 ? -33.101 -35.435 22.663 1.00 87.19 103 PHE A C 1
ATOM 760 O O . PHE A 1 103 ? -32.743 -35.445 21.482 1.00 87.19 103 PHE A O 1
ATOM 767 N N . SER A 1 104 ? -33.803 -36.437 23.197 1.00 87.56 104 SER A N 1
ATOM 768 C CA . SER A 1 104 ? -34.264 -37.573 22.395 1.00 87.56 104 SER A CA 1
ATOM 769 C C . SER A 1 104 ? -35.233 -37.099 21.309 1.00 87.56 104 SER A C 1
ATOM 771 O O . SER A 1 104 ? -36.129 -36.303 21.573 1.00 87.56 104 SER A O 1
ATOM 773 N N . GLY A 1 105 ? -35.037 -37.576 20.079 1.00 84.56 105 GLY A N 1
ATOM 774 C CA . GLY A 1 105 ? -35.859 -37.204 18.919 1.00 84.56 105 GLY A CA 1
ATOM 775 C C . GLY A 1 105 ? -35.581 -35.820 18.312 1.00 84.56 105 GLY A C 1
ATOM 776 O O . GLY A 1 105 ? -36.129 -35.530 17.248 1.00 84.56 105 GLY A O 1
ATOM 777 N N . LEU A 1 106 ? -34.717 -35.003 18.931 1.00 94.06 106 LEU A N 1
ATOM 778 C CA . LEU A 1 106 ? -34.297 -33.711 18.387 1.00 94.06 106 LEU A CA 1
ATOM 779 C C . LEU A 1 106 ? -33.143 -33.886 17.398 1.00 94.06 106 LEU A C 1
ATOM 781 O O . LEU A 1 106 ? -32.086 -34.436 17.731 1.00 94.06 106 LEU A O 1
ATOM 785 N N . ASP A 1 107 ? -33.353 -33.375 16.195 1.00 96.44 107 ASP A N 1
ATOM 786 C CA . ASP A 1 107 ? -32.364 -33.300 15.133 1.00 96.44 107 ASP A CA 1
ATOM 787 C C . ASP A 1 107 ? -31.870 -31.869 14.953 1.00 96.44 107 ASP A C 1
ATOM 789 O O . ASP A 1 107 ? -32.556 -30.898 15.282 1.00 96.44 107 ASP A O 1
ATOM 793 N N . GLN A 1 108 ? -30.672 -31.758 14.396 1.00 95.75 108 GLN A N 1
ATOM 794 C CA . GLN A 1 108 ? -29.997 -30.509 14.105 1.00 95.75 108 GLN A CA 1
ATOM 795 C C . GLN A 1 108 ? -29.454 -30.525 12.678 1.00 95.75 108 GLN A C 1
ATOM 797 O O . GLN A 1 108 ? -28.970 -31.553 12.197 1.00 95.75 108 GLN A O 1
ATOM 802 N N . VAL A 1 109 ? -29.498 -29.362 12.029 1.00 95.88 109 VAL A N 1
ATOM 803 C CA . VAL A 1 109 ? -28.823 -29.088 10.759 1.00 95.88 109 VAL A CA 1
ATOM 804 C C . VAL A 1 109 ? -28.056 -27.777 10.866 1.00 95.88 109 VAL A C 1
ATOM 806 O O . VAL A 1 109 ? -28.617 -26.776 11.310 1.00 95.88 109 VAL A O 1
ATOM 809 N N . ASN A 1 110 ? -26.797 -27.775 10.422 1.00 94.88 110 ASN A N 1
ATOM 810 C CA . ASN A 1 110 ? -25.973 -26.567 10.359 1.00 94.88 110 ASN A CA 1
ATOM 811 C C . ASN A 1 110 ? -25.740 -26.187 8.904 1.00 94.88 110 ASN A C 1
ATOM 813 O O . ASN A 1 110 ? -25.331 -27.029 8.106 1.00 94.88 110 ASN A O 1
ATOM 817 N N . VAL A 1 111 ? -25.945 -24.919 8.572 1.00 94.31 111 VAL A N 1
ATOM 818 C CA . VAL A 1 111 ? -25.707 -24.375 7.230 1.00 94.31 111 VAL A CA 1
ATOM 819 C C . VAL A 1 111 ? -24.992 -23.037 7.329 1.00 94.31 111 VAL A C 1
ATOM 821 O O . VAL A 1 111 ? -25.205 -22.279 8.274 1.00 94.31 111 VAL A O 1
ATOM 824 N N . MET A 1 112 ? -24.158 -22.730 6.340 1.00 89.25 112 MET A N 1
ATOM 825 C CA . MET A 1 112 ? -23.672 -21.368 6.142 1.00 89.25 112 MET A CA 1
ATOM 826 C C . MET A 1 112 ? -24.802 -20.525 5.544 1.00 89.25 112 MET A C 1
ATOM 828 O O . MET A 1 112 ? -25.445 -20.943 4.579 1.00 89.25 112 MET A O 1
ATOM 832 N N . ILE A 1 113 ? -25.061 -19.350 6.114 1.00 90.88 113 ILE A N 1
ATOM 833 C CA . ILE A 1 113 ? -26.062 -18.426 5.584 1.00 90.88 113 ILE A CA 1
ATOM 834 C C . ILE A 1 113 ? -25.494 -17.770 4.308 1.00 90.88 113 ILE A C 1
ATOM 836 O O . ILE A 1 113 ? -24.358 -17.290 4.333 1.00 90.88 113 ILE A O 1
ATOM 840 N N . PRO A 1 114 ? -26.242 -17.727 3.185 1.00 83.25 114 PRO A N 1
ATOM 841 C CA . PRO A 1 114 ? -25.808 -17.006 1.993 1.00 83.25 114 PRO A CA 1
ATOM 842 C C . PRO A 1 114 ? -25.566 -15.526 2.301 1.00 83.25 114 PRO A C 1
ATOM 844 O O . PRO A 1 114 ? -26.455 -14.834 2.786 1.00 83.25 114 PRO A O 1
ATOM 847 N N . SER A 1 115 ? -24.382 -15.013 1.983 1.00 72.88 115 SER A N 1
ATOM 848 C CA . SER A 1 115 ? -23.988 -13.636 2.320 1.00 72.88 115 SER A CA 1
ATOM 849 C C . SER A 1 115 ? -24.734 -12.549 1.531 1.00 72.88 115 SER A C 1
ATOM 851 O O . SER A 1 115 ? -24.651 -11.375 1.877 1.00 72.88 115 SER A O 1
ATOM 853 N N . ASN A 1 116 ? -25.465 -12.914 0.474 1.00 67.69 116 ASN A N 1
ATOM 854 C CA . ASN A 1 116 ? -26.176 -12.003 -0.428 1.00 67.69 116 ASN A CA 1
ATOM 855 C C . ASN A 1 116 ? -27.693 -11.911 -0.167 1.00 67.69 116 ASN A C 1
ATOM 857 O O . ASN A 1 116 ? -28.433 -11.450 -1.041 1.00 67.69 116 ASN A O 1
ATOM 861 N N . LEU A 1 117 ? -28.178 -12.367 0.991 1.00 74.56 117 LEU A N 1
ATOM 862 C CA . LEU A 1 117 ? -29.599 -12.266 1.331 1.00 74.56 117 LEU A CA 1
ATOM 863 C C . LEU A 1 117 ? -30.034 -10.803 1.503 1.00 74.56 117 LEU A C 1
ATOM 865 O O . LEU A 1 117 ? -29.347 -9.991 2.122 1.00 74.56 117 LEU A O 1
ATOM 869 N N . SER A 1 118 ? -31.196 -10.475 0.936 1.00 66.94 118 SER A N 1
ATOM 870 C CA . SER A 1 118 ? -31.819 -9.149 1.038 1.00 66.94 118 SER A CA 1
ATOM 871 C C . SER A 1 118 ? -32.512 -8.940 2.385 1.00 66.94 118 SER A C 1
ATOM 873 O O . SER A 1 118 ? -32.727 -9.879 3.151 1.00 66.94 118 SER A O 1
ATOM 875 N N . THR A 1 119 ? -32.895 -7.695 2.669 1.00 75.88 119 THR A N 1
ATOM 876 C CA . THR A 1 119 ? -33.569 -7.340 3.920 1.00 75.88 119 THR A CA 1
ATOM 877 C C . THR A 1 119 ? -34.969 -7.880 3.941 1.00 75.88 119 THR A C 1
ATOM 879 O O . THR A 1 119 ? -35.695 -7.794 2.954 1.00 75.88 119 THR A O 1
ATOM 882 N N . GLY A 1 120 ? -35.366 -8.347 5.115 1.00 83.56 120 GLY A N 1
ATOM 883 C CA . GLY A 1 120 ? -36.728 -8.734 5.399 1.00 83.56 120 GLY A CA 1
ATOM 884 C C . GLY A 1 120 ? -36.867 -10.220 5.657 1.00 83.56 120 GLY A C 1
ATOM 885 O O . GLY A 1 120 ? -35.923 -10.937 5.996 1.00 83.56 120 GLY A O 1
ATOM 886 N N . THR A 1 121 ? -38.110 -10.657 5.563 1.00 91.44 121 THR A N 1
ATOM 887 C CA . THR A 1 121 ? -38.517 -12.008 5.911 1.00 91.44 121 THR A CA 1
ATOM 888 C C . THR A 1 121 ? -38.163 -12.961 4.782 1.00 91.44 121 THR A C 1
ATOM 890 O O . THR A 1 121 ? -38.561 -12.754 3.639 1.00 91.44 121 THR A O 1
ATOM 893 N N . THR A 1 122 ? -37.416 -14.006 5.110 1.00 92.19 122 THR A N 1
ATOM 894 C CA . THR A 1 122 ? -36.902 -14.982 4.157 1.00 92.19 122 THR A CA 1
ATOM 895 C C . THR A 1 122 ? -37.338 -16.379 4.554 1.00 92.19 122 THR A C 1
ATOM 897 O O . THR A 1 122 ? -37.174 -16.793 5.704 1.00 92.19 122 THR A O 1
ATOM 900 N N . ASP A 1 123 ? -37.854 -17.113 3.575 1.00 95.75 123 ASP A N 1
ATOM 901 C CA . ASP A 1 123 ? -38.266 -18.496 3.753 1.00 95.75 123 ASP A CA 1
ATOM 902 C C . ASP A 1 123 ? -37.051 -19.425 3.868 1.00 95.75 123 ASP A C 1
ATOM 904 O O . ASP A 1 123 ? -36.073 -19.316 3.115 1.00 95.75 123 ASP A O 1
ATOM 908 N N . VAL A 1 124 ? -37.156 -20.373 4.797 1.00 96.69 124 VAL A N 1
ATOM 909 C CA . VAL A 1 124 ? -36.222 -21.478 4.993 1.00 96.69 124 VAL A CA 1
ATOM 910 C C . VAL A 1 124 ? -36.987 -22.787 4.890 1.00 96.69 124 VAL A C 1
ATOM 912 O O . VAL A 1 124 ? -38.031 -22.974 5.522 1.00 96.69 124 VAL A O 1
ATOM 915 N N . ILE A 1 125 ? -36.454 -23.705 4.091 1.00 96.88 125 ILE A N 1
ATOM 916 C CA . ILE A 1 125 ? -37.031 -25.032 3.887 1.00 96.88 125 ILE A CA 1
ATOM 917 C C . ILE A 1 125 ? -35.927 -26.081 3.833 1.00 96.88 125 ILE A C 1
ATOM 919 O O . ILE A 1 125 ? -34.875 -25.867 3.225 1.00 96.88 125 ILE A O 1
ATOM 923 N N . VAL A 1 126 ? -36.181 -27.230 4.455 1.00 96.25 126 VAL A N 1
ATOM 924 C CA . VAL A 1 126 ? -35.297 -28.393 4.412 1.00 96.25 126 VAL A CA 1
ATOM 925 C C . VAL A 1 126 ? -35.987 -29.501 3.628 1.00 96.25 126 VAL A C 1
ATOM 927 O O . VAL A 1 126 ? -37.139 -29.831 3.883 1.00 96.25 126 VAL A O 1
ATOM 930 N N . THR A 1 127 ? -35.292 -30.080 2.656 1.00 94.81 127 THR A N 1
ATOM 931 C CA . THR A 1 127 ? -35.767 -31.226 1.877 1.00 94.81 127 THR A CA 1
ATOM 932 C C . THR A 1 127 ? -34.897 -32.434 2.183 1.00 94.81 127 THR A C 1
ATOM 934 O O . THR A 1 127 ? -33.692 -32.388 1.949 1.00 94.81 127 THR A O 1
ATOM 937 N N . ALA A 1 128 ? -35.507 -33.511 2.671 1.00 93.88 128 ALA A N 1
ATOM 938 C CA . ALA A 1 128 ? -34.850 -34.774 2.991 1.00 93.88 128 ALA A CA 1
ATOM 939 C C . ALA A 1 128 ? -35.427 -35.899 2.120 1.00 93.88 128 ALA A C 1
ATOM 941 O O . ALA A 1 128 ? -36.636 -36.135 2.137 1.00 93.88 128 ALA A O 1
ATOM 942 N N . ASP A 1 129 ? -34.574 -36.553 1.326 1.00 91.94 129 ASP A N 1
ATOM 943 C CA . ASP A 1 129 ? -34.930 -37.661 0.421 1.00 91.94 129 ASP A CA 1
ATOM 944 C C . ASP A 1 129 ? -36.187 -37.375 -0.431 1.00 91.94 129 ASP A C 1
ATOM 946 O O . ASP A 1 129 ? -37.080 -38.205 -0.594 1.00 91.94 129 ASP A O 1
ATOM 950 N N . GLY A 1 130 ? -36.267 -36.150 -0.961 1.00 89.31 130 GLY A N 1
ATOM 951 C CA . GLY A 1 130 ? -37.363 -35.688 -1.821 1.00 89.31 130 GLY A CA 1
ATOM 952 C C . GLY A 1 130 ? -38.605 -35.168 -1.087 1.00 89.31 130 GLY A C 1
ATOM 953 O O . GLY A 1 130 ? -39.502 -34.641 -1.741 1.00 89.31 130 GLY A O 1
ATOM 954 N N . ARG A 1 131 ? -38.660 -35.251 0.248 1.00 92.81 131 ARG A N 1
ATOM 955 C CA . ARG A 1 131 ? -39.760 -34.719 1.068 1.00 92.81 131 ARG A CA 1
ATOM 956 C C . ARG A 1 131 ? -39.369 -33.378 1.680 1.00 92.81 131 ARG A C 1
ATOM 958 O O . ARG A 1 131 ? -38.310 -33.265 2.287 1.00 92.81 131 ARG A O 1
ATOM 965 N N . ALA A 1 132 ? -40.212 -32.365 1.513 1.00 94.50 132 ALA A N 1
ATOM 966 C CA . ALA A 1 132 ? -39.982 -31.030 2.058 1.00 94.50 132 ALA A CA 1
ATOM 967 C C . ALA A 1 132 ? -40.525 -30.898 3.489 1.00 94.50 132 ALA A C 1
ATOM 969 O O . ALA A 1 132 ? -41.545 -31.498 3.825 1.00 94.50 132 ALA A O 1
ATOM 970 N N . SER A 1 133 ? -39.857 -30.092 4.312 1.00 96.56 133 SER A N 1
ATOM 971 C CA . SER A 1 133 ? -40.340 -29.684 5.627 1.00 96.56 133 SER A CA 1
ATOM 972 C C . SER A 1 133 ? -41.470 -28.664 5.514 1.00 96.56 133 SER A C 1
ATOM 974 O O . SER A 1 133 ? -41.756 -28.126 4.442 1.00 96.56 133 SER A O 1
ATOM 976 N N . ASN A 1 134 ? -42.068 -28.316 6.652 1.00 97.19 134 ASN A N 1
ATOM 977 C CA . ASN A 1 134 ? -42.752 -27.034 6.773 1.00 97.19 134 ASN A CA 1
ATOM 978 C C . ASN A 1 134 ? -41.799 -25.875 6.426 1.00 97.19 134 ASN A C 1
ATOM 980 O O . ASN A 1 134 ? -40.589 -25.958 6.659 1.00 97.19 134 ASN A O 1
ATOM 984 N N . ILE A 1 135 ? -42.365 -24.803 5.871 1.00 96.94 135 ILE A N 1
ATOM 985 C CA . ILE A 1 135 ? -41.645 -23.562 5.581 1.00 96.94 135 ILE A CA 1
ATOM 986 C C . ILE A 1 135 ? -41.664 -22.699 6.840 1.00 96.94 135 ILE A C 1
ATOM 988 O O . ILE A 1 135 ? -42.723 -22.458 7.427 1.00 96.94 135 ILE A O 1
ATOM 992 N N . VAL A 1 136 ? -40.487 -22.234 7.239 1.00 97.31 136 VAL A N 1
ATOM 993 C CA . VAL A 1 136 ? -40.298 -21.307 8.359 1.00 97.31 136 VAL A CA 1
ATOM 994 C C . VAL A 1 136 ? -39.699 -20.007 7.845 1.00 97.31 136 VAL A C 1
ATOM 996 O O . VAL A 1 136 ? -39.160 -19.958 6.742 1.00 97.31 136 VAL A O 1
ATOM 999 N N . GLN A 1 137 ? -39.798 -18.948 8.638 1.00 96.25 137 GLN A N 1
ATOM 1000 C CA . GLN A 1 137 ? -39.411 -17.604 8.235 1.00 96.25 137 GLN A CA 1
ATOM 1001 C C . GLN A 1 137 ? -38.399 -17.015 9.205 1.00 96.25 137 GLN A C 1
ATOM 1003 O O . GLN A 1 137 ? -38.649 -16.926 10.406 1.00 96.25 137 GLN A O 1
ATOM 1008 N N . LEU A 1 138 ? -37.257 -16.595 8.666 1.00 94.31 138 LEU A N 1
ATOM 1009 C CA . LEU A 1 138 ? -36.253 -15.822 9.386 1.00 94.31 138 LEU A CA 1
ATOM 1010 C C . LEU A 1 138 ? -36.299 -14.374 8.926 1.00 94.31 138 LEU A C 1
ATOM 1012 O O . LEU A 1 138 ? -36.444 -14.095 7.737 1.00 94.31 138 LEU A O 1
ATOM 1016 N N . GLN A 1 139 ? -36.141 -13.450 9.866 1.00 91.56 139 GLN A N 1
ATOM 1017 C CA . GLN A 1 139 ? -35.933 -12.054 9.526 1.00 91.56 139 GLN A CA 1
ATOM 1018 C C . GLN A 1 139 ? -34.441 -11.827 9.309 1.00 91.56 139 GLN A C 1
ATOM 1020 O O . GLN A 1 139 ? -33.659 -11.946 10.249 1.00 91.56 139 GLN A O 1
ATOM 1025 N N . PHE A 1 140 ? -34.046 -11.483 8.087 1.00 86.31 140 PHE A N 1
ATOM 1026 C CA . PHE A 1 140 ? -32.691 -11.029 7.809 1.00 86.31 140 PHE A CA 1
ATOM 1027 C C . PHE A 1 140 ? -32.635 -9.508 7.813 1.00 86.31 140 PHE A C 1
ATOM 1029 O O . PHE A 1 140 ? -33.481 -8.818 7.234 1.00 86.31 140 PHE A O 1
ATOM 1036 N N . GLN A 1 141 ? -31.595 -8.978 8.442 1.00 70.75 141 GLN A N 1
ATOM 1037 C CA . GLN A 1 141 ? -31.114 -7.651 8.102 1.00 70.75 141 GLN A CA 1
ATOM 1038 C C . GLN A 1 141 ? -30.348 -7.786 6.793 1.00 70.75 141 GLN A C 1
ATOM 1040 O O . GLN A 1 141 ? -29.203 -8.221 6.756 1.00 70.75 141 GLN A O 1
ATOM 1045 N N . GLY A 1 142 ? -31.001 -7.422 5.699 1.00 51.06 142 GLY A N 1
ATOM 1046 C CA . GLY A 1 142 ? -30.293 -7.014 4.504 1.00 51.06 142 GLY A CA 1
ATOM 1047 C C . GLY A 1 142 ? -29.768 -5.641 4.807 1.00 51.06 142 GLY A C 1
ATOM 1048 O O . GLY A 1 142 ? -30.420 -4.620 4.632 1.00 51.06 142 GLY A O 1
ATOM 1049 N N . GLU A 1 143 ? -28.581 -5.634 5.341 1.00 41.72 143 GLU A N 1
ATOM 1050 C CA . GLU A 1 143 ? -27.719 -4.530 5.069 1.00 41.72 143 GLU A CA 1
ATOM 1051 C C . GLU A 1 143 ? -26.633 -5.122 4.201 1.00 41.72 143 GLU A C 1
ATOM 1053 O O . GLU A 1 143 ? -26.044 -6.159 4.516 1.00 41.72 143 GLU A O 1
ATOM 1058 N N . SER A 1 144 ? -26.358 -4.451 3.087 1.00 43.91 144 SER A N 1
ATOM 1059 C CA . SER A 1 144 ? -24.973 -4.390 2.661 1.00 43.91 144 SER A CA 1
ATOM 1060 C C . SER A 1 144 ? -24.173 -4.115 3.931 1.00 43.91 144 SER A C 1
ATOM 1062 O O . SER A 1 144 ? -24.393 -3.084 4.565 1.00 43.91 144 SER A O 1
ATOM 1064 N N . LEU A 1 145 ? -23.309 -5.045 4.341 1.00 46.97 145 LEU A N 1
ATOM 1065 C CA . LEU A 1 145 ? -22.462 -4.922 5.533 1.00 46.97 145 LEU A CA 1
ATOM 1066 C C . LEU A 1 145 ? -21.762 -3.551 5.622 1.00 46.97 145 LEU A C 1
ATOM 1068 O O . LEU A 1 145 ? -21.388 -3.137 6.710 1.00 46.97 145 LEU A O 1
ATOM 1072 N N . ALA A 1 146 ? -21.653 -2.833 4.498 1.00 45.47 146 ALA A N 1
ATOM 1073 C CA . ALA A 1 146 ? -21.182 -1.463 4.396 1.00 45.47 146 ALA A CA 1
ATOM 1074 C C . ALA A 1 146 ? -22.017 -0.403 5.150 1.00 45.47 146 ALA A C 1
ATOM 1076 O O . ALA A 1 146 ? -21.456 0.643 5.449 1.00 45.47 146 ALA A O 1
ATOM 1077 N N . GLN A 1 147 ? -23.308 -0.597 5.462 1.00 41.06 147 GLN A N 1
ATOM 1078 C CA . GLN A 1 147 ? -24.112 0.424 6.166 1.00 41.06 147 GLN A CA 1
ATOM 1079 C C . GLN A 1 147 ? -24.017 0.294 7.702 1.00 41.06 147 GLN A C 1
ATOM 1081 O O . GLN A 1 147 ? -23.657 1.276 8.356 1.00 41.06 147 GLN A O 1
ATOM 1086 N N . ALA A 1 148 ? -24.169 -0.911 8.270 1.00 51.03 148 ALA A N 1
ATOM 1087 C CA . ALA A 1 148 ? -23.973 -1.205 9.702 1.00 51.03 148 ALA A CA 1
ATOM 1088 C C . ALA A 1 148 ? -22.551 -0.944 10.238 1.00 51.03 148 ALA A C 1
ATOM 1090 O O . ALA A 1 148 ? -22.362 -0.822 11.454 1.00 51.03 148 ALA A O 1
ATOM 1091 N N . SER A 1 149 ? -21.538 -0.895 9.367 1.00 66.31 149 SER A N 1
ATOM 1092 C CA . SER A 1 149 ? -20.126 -0.755 9.751 1.00 66.31 149 SER A CA 1
ATOM 1093 C C . SER A 1 149 ? -19.540 0.640 9.526 1.00 66.31 149 SER A C 1
ATOM 1095 O O . SER A 1 149 ? -18.348 0.836 9.753 1.00 66.31 149 SER A O 1
ATOM 1097 N N . THR A 1 150 ? -20.335 1.617 9.082 1.00 84.12 150 THR A N 1
ATOM 1098 C CA . THR A 1 150 ? -19.848 2.992 8.874 1.00 84.12 150 THR A CA 1
ATOM 1099 C C . THR A 1 150 ? -19.750 3.761 10.188 1.00 84.12 150 THR A C 1
ATOM 1101 O O . THR A 1 150 ? -20.589 3.620 11.086 1.00 84.12 150 THR A O 1
ATOM 1104 N N . LEU A 1 151 ? -18.705 4.581 10.315 1.00 93.50 151 LEU A N 1
ATOM 1105 C CA . LEU A 1 151 ? -18.515 5.446 11.476 1.00 93.50 151 LEU A CA 1
ATOM 1106 C C . LEU A 1 151 ? -19.463 6.643 11.402 1.00 93.50 151 LEU A C 1
ATOM 1108 O O . LEU A 1 151 ? -19.516 7.364 10.405 1.00 93.50 151 LEU A O 1
ATOM 1112 N N . THR A 1 152 ? -20.207 6.857 12.479 1.00 95.25 152 THR A N 1
ATOM 1113 C CA . THR A 1 152 ? -21.061 8.030 12.661 1.00 95.25 152 THR A CA 1
ATOM 1114 C C . THR A 1 152 ? -20.279 9.173 13.301 1.00 95.25 152 THR A C 1
ATOM 1116 O O . THR A 1 152 ? -19.238 8.960 13.920 1.00 95.25 152 THR A O 1
ATOM 1119 N N . THR A 1 153 ? -20.814 10.392 13.245 1.00 96.81 153 THR A N 1
ATOM 1120 C CA . THR A 1 153 ? -20.291 11.543 13.996 1.00 96.81 153 THR A CA 1
ATOM 1121 C C . THR A 1 153 ? -20.122 11.209 15.483 1.00 96.81 153 THR A C 1
ATOM 1123 O O . THR A 1 153 ? -19.121 11.595 16.079 1.00 96.81 153 THR A O 1
ATOM 1126 N N . GLY A 1 154 ? -21.064 10.467 16.080 1.00 97.06 154 GLY A N 1
ATOM 1127 C CA . GLY A 1 154 ? -20.983 10.045 17.481 1.00 97.06 154 GLY A CA 1
ATOM 1128 C C . GLY A 1 154 ? -19.830 9.074 17.742 1.00 97.06 154 GLY A 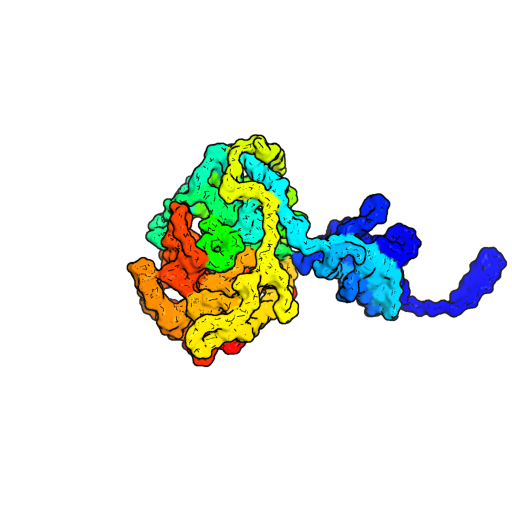C 1
ATOM 1129 O O . GLY A 1 154 ? -19.102 9.245 18.717 1.00 97.06 154 GLY A O 1
ATOM 1130 N N . ASP A 1 155 ? -19.607 8.113 16.840 1.00 97.31 155 ASP A N 1
ATOM 1131 C CA . ASP A 1 155 ? -18.468 7.188 16.930 1.00 97.31 155 ASP A CA 1
ATOM 1132 C C . ASP A 1 155 ? -17.140 7.958 16.879 1.00 97.31 155 ASP A C 1
ATOM 1134 O O . ASP A 1 155 ? -16.269 7.767 17.725 1.00 97.31 155 ASP A O 1
ATOM 1138 N N . VAL A 1 156 ? -17.012 8.897 15.934 1.00 98.56 156 VAL A N 1
ATOM 1139 C CA . VAL A 1 156 ? -15.807 9.728 15.775 1.00 98.56 156 VAL A CA 1
ATOM 1140 C C . VAL A 1 156 ? -15.559 10.591 17.017 1.00 98.56 156 VAL A C 1
ATOM 1142 O O . VAL A 1 156 ? -14.423 10.687 17.482 1.00 98.56 156 VAL A O 1
ATOM 1145 N N . GLN A 1 157 ? -16.607 11.191 17.592 1.00 98.56 157 GLN A N 1
ATOM 1146 C CA . GLN A 1 157 ? -16.502 11.955 18.840 1.00 98.56 157 GLN A CA 1
ATOM 1147 C C . GLN A 1 157 ? -16.031 11.083 20.006 1.00 98.56 157 GLN A C 1
ATOM 1149 O O . GLN A 1 157 ? -15.162 11.515 20.764 1.00 98.56 157 GLN A O 1
ATOM 1154 N N . THR A 1 158 ? -16.563 9.866 20.139 1.00 98.12 158 THR A N 1
ATOM 1155 C CA . THR A 1 158 ? -16.142 8.908 21.169 1.00 98.12 158 THR A CA 1
ATOM 1156 C C . THR A 1 158 ? -14.670 8.538 21.022 1.00 98.12 158 THR A C 1
ATOM 1158 O O . THR A 1 158 ? -13.924 8.656 21.991 1.00 98.12 158 THR A O 1
ATOM 1161 N N . ILE A 1 159 ? -14.234 8.171 19.816 1.00 98.50 159 ILE A N 1
ATOM 1162 C CA . ILE A 1 159 ? -12.844 7.780 19.528 1.00 98.50 159 ILE A CA 1
ATOM 1163 C C . ILE A 1 159 ? -11.876 8.921 19.869 1.00 98.50 159 ILE A C 1
ATOM 1165 O O . ILE A 1 159 ? -10.882 8.722 20.569 1.00 98.50 159 ILE A O 1
ATOM 1169 N N . ILE A 1 160 ? -12.194 10.152 19.449 1.00 98.81 160 ILE A N 1
ATOM 1170 C CA . ILE A 1 160 ? -11.384 11.332 19.785 1.00 98.81 160 ILE A CA 1
ATOM 1171 C C . ILE A 1 160 ? -11.371 11.579 21.299 1.00 98.81 160 ILE A C 1
ATOM 1173 O O . ILE A 1 160 ? -10.316 11.854 21.869 1.00 98.81 160 ILE A O 1
ATOM 1177 N N . ALA A 1 161 ? -12.517 11.476 21.974 1.00 98.56 161 ALA A N 1
ATOM 1178 C CA . ALA A 1 161 ? -12.607 11.703 23.413 1.00 98.56 161 ALA A CA 1
ATOM 1179 C C . ALA A 1 161 ? -11.823 10.663 24.229 1.00 98.56 161 ALA A C 1
ATOM 1181 O O . ALA A 1 161 ? -11.194 11.017 25.228 1.00 98.56 161 ALA A O 1
ATOM 1182 N N . GLN A 1 162 ? -11.815 9.403 23.791 1.00 98.38 162 GLN A N 1
ATOM 1183 C CA . GLN A 1 162 ? -10.999 8.336 24.369 1.00 98.38 162 GLN A CA 1
ATOM 1184 C C . GLN A 1 162 ? -9.500 8.614 24.179 1.00 98.38 162 GLN A C 1
ATOM 1186 O O . GLN A 1 162 ? -8.742 8.554 25.150 1.00 98.38 162 GLN A O 1
ATOM 1191 N N . ALA A 1 163 ? -9.083 9.011 22.969 1.00 98.38 163 ALA A N 1
ATOM 1192 C CA . ALA A 1 163 ? -7.700 9.397 22.680 1.00 98.38 163 ALA A CA 1
ATOM 1193 C C . ALA A 1 163 ? -7.236 10.560 23.573 1.00 98.38 163 ALA A C 1
ATOM 1195 O O . ALA A 1 163 ? -6.220 10.466 24.261 1.00 98.38 163 ALA A O 1
ATOM 1196 N N . VAL A 1 164 ? -8.011 11.649 23.624 1.00 98.38 164 VAL A N 1
ATOM 1197 C CA . VAL A 1 164 ? -7.686 12.832 24.435 1.00 98.38 164 VAL A CA 1
ATOM 1198 C C . VAL A 1 164 ? -7.659 12.490 25.925 1.00 98.38 164 VAL A C 1
ATOM 1200 O O . VAL A 1 164 ? -6.742 12.917 26.628 1.00 98.38 164 VAL A O 1
ATOM 1203 N N . GLY A 1 165 ? -8.604 11.677 26.406 1.00 97.06 165 GLY A N 1
ATOM 1204 C CA . GLY A 1 165 ? -8.618 11.201 27.788 1.00 97.06 165 GLY A CA 1
ATOM 1205 C C . GLY A 1 165 ? -7.346 10.429 28.144 1.00 97.06 165 GLY A C 1
ATOM 1206 O O . GLY A 1 165 ? -6.736 10.691 29.183 1.00 97.06 165 GLY A O 1
ATOM 1207 N N . LYS A 1 166 ? -6.883 9.534 27.260 1.00 97.31 166 LYS A N 1
ATOM 1208 C CA . LYS A 1 166 ? -5.629 8.800 27.476 1.00 97.31 166 LYS A CA 1
ATOM 1209 C C . LYS A 1 166 ? -4.408 9.715 27.399 1.00 97.31 166 LYS A C 1
ATOM 1211 O O . LYS A 1 166 ? -3.523 9.616 28.246 1.00 97.31 166 LYS A O 1
ATOM 1216 N N . ALA A 1 167 ? -4.381 10.645 26.450 1.00 97.12 167 ALA A N 1
ATOM 1217 C CA . ALA A 1 167 ? -3.305 11.620 26.309 1.00 97.12 167 ALA A CA 1
ATOM 1218 C C . ALA A 1 167 ? -3.160 12.503 27.563 1.00 97.12 167 ALA A C 1
ATOM 1220 O O . ALA A 1 167 ? -2.050 12.725 28.046 1.00 97.12 167 ALA A O 1
ATOM 1221 N N . GLN A 1 168 ? -4.278 12.932 28.163 1.00 95.81 168 GLN A N 1
ATOM 1222 C CA . GLN A 1 168 ? -4.275 13.652 29.439 1.00 95.81 168 GLN A CA 1
ATOM 1223 C C . GLN A 1 168 ? -3.675 12.822 30.581 1.00 95.81 168 GLN A C 1
ATOM 1225 O O . GLN A 1 168 ? -2.908 13.372 31.368 1.00 95.81 168 GLN A O 1
ATOM 1230 N N . GLN A 1 169 ? -3.980 11.520 30.659 1.00 95.00 169 GLN A N 1
ATOM 1231 C CA . GLN A 1 169 ? -3.396 10.623 31.668 1.00 95.00 169 GLN A CA 1
ATOM 1232 C C . GLN A 1 169 ? -1.878 10.472 31.506 1.00 95.00 169 GLN A C 1
ATOM 1234 O O . GLN A 1 169 ? -1.169 10.382 32.503 1.00 95.00 169 GLN A O 1
ATOM 1239 N N . LEU A 1 170 ? -1.384 10.456 30.264 1.00 94.81 170 LEU A N 1
ATOM 1240 C CA . LEU A 1 170 ? 0.048 10.365 29.964 1.00 94.81 170 LEU A CA 1
ATOM 1241 C C . LEU A 1 170 ? 0.774 11.717 30.039 1.00 94.81 170 LEU A C 1
ATOM 1243 O O . LEU A 1 170 ? 1.995 11.762 29.937 1.00 94.81 170 LEU A O 1
ATOM 1247 N N . GLY A 1 171 ? 0.046 12.827 30.187 1.00 95.62 171 GLY A N 1
ATOM 1248 C CA . GLY A 1 171 ? 0.626 14.169 30.154 1.00 95.62 171 GLY A CA 1
ATOM 1249 C C . GLY A 1 171 ? 1.111 14.616 28.767 1.00 95.62 171 GLY A C 1
ATOM 1250 O O . GLY A 1 171 ? 1.768 15.650 28.673 1.00 95.62 171 GLY A O 1
ATOM 1251 N N . LEU A 1 172 ? 0.761 13.895 27.696 1.00 95.75 172 LEU A N 1
ATOM 1252 C CA . LEU A 1 172 ? 1.148 14.219 26.321 1.00 95.75 172 LEU A CA 1
ATOM 1253 C C . LEU A 1 172 ? 0.057 15.046 25.628 1.00 95.75 172 LEU A C 1
ATOM 1255 O O . LEU A 1 172 ? -1.139 14.810 25.807 1.00 95.75 172 LEU A O 1
ATOM 1259 N N . LYS A 1 173 ? 0.456 16.045 24.838 1.00 98.00 173 LYS A N 1
ATOM 1260 C CA . LYS A 1 173 ? -0.467 16.850 24.028 1.00 98.00 173 LYS A CA 1
ATOM 1261 C C . LYS A 1 173 ? -0.385 16.381 22.586 1.00 98.00 173 LYS A C 1
ATOM 1263 O O . LYS A 1 173 ? 0.661 16.521 21.966 1.00 98.00 173 LYS A O 1
ATOM 1268 N N . VAL A 1 174 ? -1.491 15.860 22.064 1.00 98.56 174 VAL A N 1
ATOM 1269 C CA . VAL A 1 174 ? -1.513 15.212 20.750 1.00 98.56 174 VAL A CA 1
ATOM 1270 C C . VAL A 1 174 ? -2.493 15.869 19.782 1.00 98.56 174 VAL A C 1
ATOM 1272 O O . VAL A 1 174 ? -3.448 16.551 20.171 1.00 98.56 174 VAL A O 1
ATOM 1275 N N . THR A 1 175 ? -2.253 15.626 18.501 1.00 98.81 175 THR A N 1
ATOM 1276 C CA . THR A 1 175 ? -3.232 15.718 17.426 1.00 98.81 175 THR A CA 1
ATOM 1277 C C . THR A 1 175 ? -3.778 14.319 17.152 1.00 98.81 175 THR A C 1
ATOM 1279 O O . THR A 1 175 ? -3.017 13.365 17.014 1.00 98.81 175 THR A O 1
ATOM 1282 N N . VAL A 1 176 ? -5.102 14.200 17.086 1.00 98.88 176 VAL A N 1
ATOM 1283 C CA . VAL A 1 176 ? -5.833 12.956 16.827 1.00 98.88 176 VAL A CA 1
ATOM 1284 C C . VAL A 1 176 ? -6.519 13.078 15.477 1.00 98.88 176 VAL A C 1
ATOM 1286 O O . VAL A 1 176 ? -7.238 14.052 15.250 1.00 98.88 176 VAL A O 1
ATOM 1289 N N . ALA A 1 177 ? -6.342 12.094 14.602 1.00 98.88 177 ALA A N 1
ATOM 1290 C CA . ALA A 1 177 ? -7.063 11.994 13.340 1.00 98.88 177 ALA A CA 1
ATOM 1291 C C . ALA A 1 177 ? -7.849 10.683 13.269 1.00 98.88 177 ALA A C 1
ATOM 1293 O O . ALA A 1 177 ? -7.343 9.627 13.643 1.00 98.88 177 ALA A O 1
ATOM 1294 N N . VAL A 1 178 ? -9.073 10.752 12.748 1.00 98.88 178 VAL A N 1
ATOM 1295 C CA . VAL A 1 178 ? -9.914 9.584 12.458 1.00 98.88 178 VAL A CA 1
ATOM 1296 C C . VAL A 1 178 ? -10.237 9.575 10.969 1.00 98.88 178 VAL A C 1
ATOM 1298 O O . VAL A 1 178 ? -10.624 10.602 10.407 1.00 98.88 178 VAL A O 1
ATOM 1301 N N . THR A 1 179 ? -10.090 8.420 10.328 1.00 98.50 179 THR A N 1
ATOM 1302 C CA . THR A 1 179 ? -10.437 8.200 8.916 1.00 98.50 179 THR A CA 1
ATOM 1303 C C . THR A 1 179 ? -11.441 7.062 8.782 1.00 98.50 179 THR A C 1
ATOM 1305 O O . THR A 1 179 ? -11.470 6.179 9.638 1.00 98.50 179 THR A O 1
ATOM 1308 N N . ASP A 1 180 ? -12.254 7.072 7.724 1.00 95.94 180 ASP A N 1
ATOM 1309 C CA . ASP A 1 180 ? -13.010 5.884 7.315 1.00 95.94 180 ASP A CA 1
ATOM 1310 C C . ASP A 1 180 ? -12.108 4.857 6.603 1.00 95.94 180 ASP A C 1
ATOM 1312 O O . ASP A 1 180 ? -10.915 5.083 6.380 1.00 95.94 180 ASP A O 1
ATOM 1316 N N . ARG A 1 181 ? -12.692 3.712 6.229 1.00 91.81 181 ARG A N 1
ATOM 1317 C CA . ARG A 1 181 ? -12.010 2.619 5.515 1.00 91.81 181 ARG A CA 1
ATOM 1318 C C . ARG A 1 181 ? -11.310 3.072 4.231 1.00 91.81 181 ARG A C 1
ATOM 1320 O O . ARG A 1 181 ? -10.284 2.505 3.867 1.00 91.81 181 ARG A O 1
ATOM 1327 N N . GLU A 1 182 ? -11.849 4.072 3.539 1.00 92.94 182 GLU A N 1
ATOM 1328 C CA . GLU A 1 182 ? -11.325 4.572 2.266 1.00 92.94 182 GLU A CA 1
ATOM 1329 C C . GLU A 1 182 ? -10.448 5.815 2.424 1.00 92.94 182 GLU A C 1
ATOM 1331 O O . GLU A 1 182 ? -9.949 6.341 1.424 1.00 92.94 182 GLU A O 1
ATOM 1336 N N . GLY A 1 183 ? -10.170 6.229 3.663 1.00 93.62 183 GLY A N 1
ATOM 1337 C CA . GLY A 1 183 ? -9.218 7.291 3.985 1.00 93.62 183 GLY A CA 1
ATOM 1338 C C . GLY A 1 183 ? -9.846 8.675 3.982 1.00 93.62 183 GLY A C 1
ATOM 1339 O O . GLY A 1 183 ? -9.130 9.674 4.041 1.00 93.62 183 GLY A O 1
ATOM 1340 N N . THR A 1 184 ? -11.176 8.771 3.922 1.00 95.50 184 THR A N 1
ATOM 1341 C CA . THR A 1 184 ? -11.863 10.040 4.143 1.00 95.50 184 THR A CA 1
ATOM 1342 C C . THR A 1 184 ? -11.641 10.452 5.585 1.00 95.50 184 THR A C 1
ATOM 1344 O O . THR A 1 184 ? -12.028 9.744 6.513 1.00 95.50 184 THR A O 1
ATOM 1347 N N . VAL A 1 185 ? -11.035 11.619 5.789 1.00 98.25 185 VAL A N 1
ATOM 1348 C CA . VAL A 1 185 ? -10.843 12.170 7.132 1.00 98.25 185 VAL A CA 1
ATOM 1349 C C . VAL A 1 185 ? -12.207 12.513 7.728 1.00 98.25 185 VAL A C 1
ATOM 1351 O O . VAL A 1 185 ? -12.948 13.317 7.158 1.00 98.25 185 VAL A O 1
ATOM 1354 N N . LEU A 1 186 ? -12.550 11.895 8.853 1.00 98.56 186 LEU A N 1
ATOM 1355 C CA . LEU A 1 186 ? -13.830 12.066 9.540 1.00 98.56 186 LEU A CA 1
ATOM 1356 C C . LEU A 1 186 ? -13.766 13.065 10.686 1.00 98.56 186 LEU A C 1
ATOM 1358 O O . LEU A 1 186 ? -14.811 13.497 11.154 1.00 98.56 186 LEU A O 1
ATOM 1362 N N . GLY A 1 187 ? -12.566 13.419 11.136 1.00 98.62 187 GLY A N 1
ATOM 1363 C CA . GLY A 1 187 ? -12.338 14.452 12.134 1.00 98.62 187 GLY A CA 1
ATOM 1364 C C . GLY A 1 187 ? -10.864 14.533 12.506 1.00 98.62 187 GLY A C 1
ATOM 1365 O O . GLY A 1 187 ? -10.202 13.501 12.642 1.00 98.62 187 GLY A O 1
ATOM 1366 N N . VAL A 1 188 ? -10.361 15.753 12.687 1.00 98.81 188 VAL A N 1
ATOM 1367 C CA . VAL A 1 188 ? -9.057 16.005 13.313 1.00 98.81 188 VAL A CA 1
ATOM 1368 C C . VAL A 1 188 ? -9.262 16.896 14.528 1.00 98.81 188 VAL A C 1
ATOM 1370 O O . VAL A 1 188 ? -9.885 17.952 14.435 1.00 98.81 188 VAL A O 1
ATOM 1373 N N . PHE A 1 189 ? -8.736 16.473 15.673 1.00 98.81 189 PHE A N 1
ATOM 1374 C CA . PHE A 1 189 ? -8.772 17.234 16.916 1.00 98.81 189 PHE A CA 1
ATOM 1375 C C . PHE A 1 189 ? -7.357 17.488 17.407 1.00 98.81 189 PHE A C 1
ATOM 1377 O O . PHE A 1 189 ? -6.567 16.562 17.580 1.00 98.81 189 PHE A O 1
ATOM 1384 N N . ARG A 1 190 ? -7.042 18.750 17.670 1.00 98.62 190 ARG A N 1
ATOM 1385 C CA . ARG A 1 190 ? -5.744 19.174 18.174 1.00 98.62 190 ARG A CA 1
ATOM 1386 C C . ARG A 1 190 ? -5.887 19.609 19.622 1.00 98.62 190 ARG A C 1
ATOM 1388 O O . ARG A 1 190 ? -6.574 20.591 19.903 1.00 98.62 190 ARG A O 1
ATOM 1395 N N . MET A 1 191 ? -5.212 18.920 20.540 1.00 98.56 191 MET A N 1
ATOM 1396 C CA . MET A 1 191 ? -5.190 19.341 21.940 1.00 98.56 191 MET A CA 1
ATOM 1397 C C . MET A 1 191 ? -4.514 20.706 22.105 1.00 98.56 191 MET A C 1
ATOM 1399 O O . MET A 1 191 ? -3.558 21.041 21.399 1.00 98.56 191 MET A O 1
ATOM 1403 N N . THR A 1 192 ? -4.961 21.483 23.092 1.00 97.94 192 THR A N 1
ATOM 1404 C CA . THR A 1 192 ? -4.301 22.741 23.459 1.00 97.94 192 THR A CA 1
ATOM 1405 C C . THR A 1 192 ? -2.844 22.468 23.836 1.00 97.94 192 THR A C 1
ATOM 1407 O O . THR A 1 192 ? -2.567 21.691 24.752 1.00 97.94 192 THR A O 1
ATOM 1410 N N . GLY A 1 193 ? -1.915 23.118 23.130 1.00 96.81 193 GLY A N 1
ATOM 1411 C CA . GLY A 1 193 ? -0.473 22.954 23.330 1.00 96.81 193 GLY A CA 1
ATOM 1412 C C . GLY A 1 193 ? 0.167 21.774 22.590 1.00 96.81 193 GLY A C 1
ATOM 1413 O O . GLY A 1 193 ? 1.365 21.576 22.747 1.00 96.81 193 GLY A O 1
ATOM 1414 N N . ALA A 1 194 ? -0.581 21.007 21.784 1.00 98.12 194 ALA A N 1
ATOM 1415 C CA . ALA A 1 194 ? 0.015 19.981 20.922 1.00 98.12 194 ALA A CA 1
ATOM 1416 C C . ALA A 1 194 ? 0.964 20.613 19.878 1.00 98.12 194 ALA A C 1
ATOM 1418 O O . ALA A 1 194 ? 0.691 21.743 19.442 1.00 98.12 194 ALA A O 1
ATOM 1419 N N . PRO A 1 195 ? 2.038 19.922 19.443 1.00 96.56 195 PRO A N 1
ATOM 1420 C CA . PRO A 1 195 ? 2.961 20.413 18.416 1.00 96.56 195 PRO A CA 1
ATOM 1421 C C . PRO A 1 195 ? 2.274 20.787 17.095 1.00 96.56 195 PRO A C 1
ATOM 1423 O O . PRO A 1 195 ? 1.290 20.179 16.674 1.00 96.56 195 PRO A O 1
ATOM 1426 N N . ALA A 1 196 ? 2.749 21.854 16.437 1.00 95.38 196 ALA A N 1
ATOM 1427 C CA . ALA A 1 196 ? 2.227 22.291 15.131 1.00 95.38 196 ALA A CA 1
ATOM 1428 C C . ALA A 1 196 ? 2.746 21.461 13.975 1.00 95.38 196 ALA A C 1
ATOM 1430 O O . ALA A 1 196 ? 2.006 21.170 13.035 1.00 95.38 196 ALA A O 1
ATOM 1431 N N . THR A 1 197 ? 3.995 21.061 14.103 1.00 96.12 197 THR A N 1
ATOM 1432 C CA . THR A 1 197 ? 4.734 20.326 13.107 1.00 96.12 197 THR A CA 1
ATOM 1433 C C . THR A 1 197 ? 5.364 19.108 13.750 1.00 96.12 197 THR A C 1
ATOM 1435 O O . THR A 1 197 ? 5.569 19.070 14.964 1.00 96.12 197 THR A O 1
ATOM 1438 N N . THR A 1 198 ? 5.680 18.143 12.907 1.00 95.38 198 THR A N 1
ATOM 1439 C CA . THR A 1 198 ? 6.495 16.979 13.223 1.00 95.38 198 THR A CA 1
ATOM 1440 C C . THR A 1 198 ? 7.592 16.858 12.177 1.00 95.38 198 THR A C 1
ATOM 1442 O O . THR A 1 198 ? 7.435 17.351 11.052 1.00 95.38 198 THR A O 1
ATOM 1445 N N . ARG A 1 199 ? 8.719 16.258 12.548 1.00 94.62 199 ARG A N 1
ATOM 1446 C CA . ARG A 1 199 ? 9.901 16.171 11.694 1.00 94.62 199 ARG A CA 1
ATOM 1447 C C . ARG A 1 199 ? 10.057 14.779 11.111 1.00 94.62 199 ARG A C 1
ATOM 1449 O O . ARG A 1 199 ? 10.144 13.809 11.852 1.00 94.62 199 ARG A O 1
ATOM 1456 N N . ILE A 1 200 ? 10.182 14.687 9.790 1.00 94.12 200 ILE A N 1
ATOM 1457 C CA . ILE A 1 200 ? 10.429 13.419 9.095 1.00 94.12 200 ILE A CA 1
ATOM 1458 C C . ILE A 1 200 ? 11.887 12.981 9.275 1.00 94.12 200 ILE A C 1
ATOM 1460 O O . ILE A 1 200 ? 12.817 13.764 9.057 1.00 94.12 200 ILE A O 1
ATOM 1464 N N . GLY A 1 201 ? 12.108 11.706 9.598 1.00 92.38 201 GLY A N 1
ATOM 1465 C CA . GLY A 1 201 ? 13.452 11.136 9.661 1.00 92.38 201 GLY A CA 1
ATOM 1466 C C . GLY A 1 201 ? 13.503 9.753 10.299 1.00 92.38 201 GLY A C 1
ATOM 1467 O O . GLY A 1 201 ? 12.499 9.225 10.747 1.00 92.38 201 GLY A O 1
ATOM 1468 N N . ALA A 1 202 ? 14.694 9.155 10.324 1.00 91.88 202 ALA A N 1
ATOM 1469 C CA . ALA A 1 202 ? 14.943 7.940 11.093 1.00 91.88 202 ALA A CA 1
ATOM 1470 C C . ALA A 1 202 ? 15.454 8.341 12.480 1.00 91.88 202 ALA A C 1
ATOM 1472 O O . ALA A 1 202 ? 16.602 8.785 12.610 1.00 91.88 202 ALA A O 1
ATOM 1473 N N . PHE A 1 203 ? 14.599 8.206 13.488 1.00 90.06 203 PHE A N 1
ATOM 1474 C CA . PHE A 1 203 ? 14.896 8.524 14.880 1.00 90.06 203 PHE A CA 1
ATOM 1475 C C . PHE A 1 203 ? 14.787 7.272 15.744 1.00 90.06 203 PHE A C 1
ATOM 1477 O O . PHE A 1 203 ? 13.947 6.411 15.495 1.00 90.06 203 PHE A O 1
ATOM 1484 N N . ASN A 1 204 ? 15.615 7.185 16.782 1.00 87.56 204 ASN A N 1
ATOM 1485 C CA . ASN A 1 204 ? 15.361 6.250 17.868 1.00 87.56 204 ASN A CA 1
ATOM 1486 C C . ASN A 1 204 ? 14.158 6.766 18.676 1.00 87.56 204 ASN A C 1
ATOM 1488 O O . ASN A 1 204 ? 14.218 7.865 19.230 1.00 87.56 204 ASN A O 1
ATOM 1492 N N . LEU A 1 205 ? 13.087 5.976 18.736 1.00 83.06 205 LEU A N 1
ATOM 1493 C CA . LEU A 1 205 ? 11.801 6.398 19.297 1.00 83.06 205 LEU A CA 1
ATOM 1494 C C . LEU A 1 205 ? 11.843 6.642 20.816 1.00 83.06 205 LEU A C 1
ATOM 1496 O O . LEU A 1 205 ? 11.028 7.402 21.328 1.00 83.06 205 LEU A O 1
ATOM 1500 N N . GLN A 1 206 ? 12.805 6.072 21.553 1.00 80.50 206 GLN A N 1
ATOM 1501 C CA . GLN A 1 206 ? 12.932 6.333 22.994 1.00 80.50 206 GLN A CA 1
ATOM 1502 C C . GLN A 1 206 ? 13.744 7.590 23.321 1.00 80.50 206 GLN A C 1
ATOM 1504 O O . GLN A 1 206 ? 13.496 8.245 24.332 1.00 80.50 206 GLN A O 1
ATOM 1509 N N . THR A 1 207 ? 14.756 7.905 22.511 1.00 84.12 207 THR A N 1
ATOM 1510 C CA . THR A 1 207 ? 15.741 8.962 22.806 1.00 84.12 207 THR A CA 1
ATOM 1511 C C . THR A 1 207 ? 15.602 10.196 21.918 1.00 84.12 207 THR A C 1
ATOM 1513 O O . THR A 1 207 ? 16.201 11.227 22.220 1.00 84.12 207 THR A O 1
ATOM 1516 N N . GLY A 1 208 ? 14.866 10.103 20.805 1.00 84.06 208 GLY A N 1
ATOM 1517 C CA . GLY A 1 208 ? 14.779 11.146 19.778 1.00 84.06 208 GLY A CA 1
ATOM 1518 C C . GLY A 1 208 ? 16.081 11.348 18.993 1.00 84.06 208 GLY A C 1
ATOM 1519 O O . GLY A 1 208 ? 16.207 12.300 18.219 1.00 84.06 208 GLY A O 1
ATOM 1520 N N . VAL A 1 209 ? 17.085 10.483 19.187 1.00 89.44 209 VAL A N 1
ATOM 1521 C CA . VAL A 1 209 ? 18.373 10.596 18.499 1.00 89.44 209 VAL A CA 1
ATOM 1522 C C . VAL A 1 209 ? 18.193 10.272 17.022 1.00 89.44 209 VAL A C 1
ATOM 1524 O O . VAL A 1 209 ? 17.680 9.218 16.652 1.00 89.44 209 VAL A O 1
ATOM 1527 N N . LYS A 1 210 ? 18.667 11.179 16.170 1.00 90.75 210 LYS A N 1
ATOM 1528 C CA . LYS A 1 210 ? 18.707 11.003 14.718 1.00 90.75 210 LYS A CA 1
ATOM 1529 C C . LYS A 1 210 ? 19.723 9.929 14.323 1.00 90.75 210 LYS A C 1
ATOM 1531 O O . LYS A 1 210 ? 20.880 9.989 14.732 1.00 90.75 210 LYS A O 1
ATOM 1536 N N . LEU A 1 211 ? 19.302 8.995 13.470 1.00 91.75 211 LEU A N 1
ATOM 1537 C CA . LEU A 1 211 ? 20.080 7.803 13.105 1.00 91.75 211 LEU A CA 1
ATOM 1538 C C . LEU A 1 211 ? 20.688 7.850 11.700 1.00 91.75 211 LEU A C 1
ATOM 1540 O O . LEU A 1 211 ? 21.653 7.140 11.424 1.00 91.75 211 LEU A O 1
ATOM 1544 N N . LYS A 1 212 ? 20.139 8.670 10.797 1.00 92.12 212 LYS A N 1
ATOM 1545 C CA . LYS A 1 212 ? 20.606 8.785 9.404 1.00 92.12 212 LYS A CA 1
ATOM 1546 C C . LYS A 1 212 ? 20.844 10.252 9.032 1.00 92.12 212 LYS A C 1
ATOM 1548 O O . LYS A 1 212 ? 20.026 11.090 9.409 1.00 92.12 212 LYS A O 1
ATOM 1553 N N . PRO A 1 213 ? 21.927 10.595 8.310 1.00 92.19 213 PRO A N 1
ATOM 1554 C CA . PRO A 1 213 ? 22.187 11.963 7.853 1.00 92.19 213 PRO A CA 1
ATOM 1555 C C . PRO A 1 213 ? 21.185 12.408 6.771 1.00 92.19 213 PRO A C 1
ATOM 1557 O O . PRO A 1 213 ? 20.431 11.599 6.234 1.00 92.19 213 PRO A O 1
ATOM 1560 N N . VAL A 1 214 ? 21.178 13.706 6.449 1.00 91.38 214 VAL A N 1
ATOM 1561 C CA . VAL A 1 214 ? 20.368 14.253 5.344 1.00 91.38 214 VAL A CA 1
ATOM 1562 C C . VAL A 1 214 ? 20.997 13.887 4.000 1.00 91.38 214 VAL A C 1
ATOM 1564 O O . VAL A 1 214 ? 22.208 14.020 3.828 1.00 91.38 214 VAL A O 1
ATOM 1567 N N . ASP A 1 215 ? 20.163 13.495 3.038 1.00 93.50 215 ASP A N 1
ATOM 1568 C CA . ASP A 1 215 ? 20.535 13.301 1.634 1.00 93.50 215 ASP A CA 1
ATOM 1569 C C . ASP A 1 215 ? 19.685 14.218 0.728 1.00 93.50 215 ASP A C 1
ATOM 1571 O O . ASP A 1 215 ? 18.495 14.415 1.001 1.00 93.50 215 ASP A O 1
ATOM 1575 N N . PRO A 1 216 ? 20.237 14.773 -0.369 1.00 89.06 216 PRO A N 1
ATOM 1576 C CA . PR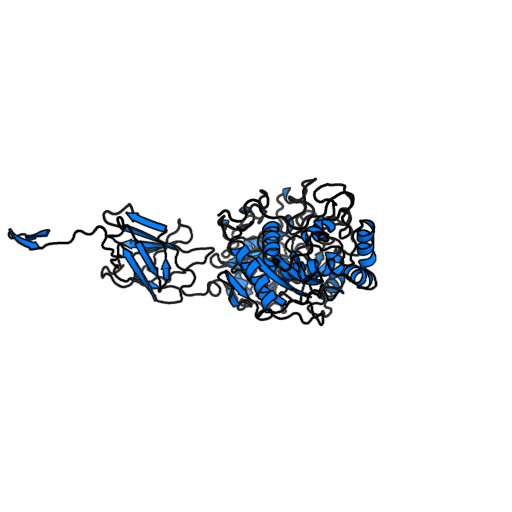O A 1 216 ? 19.487 15.629 -1.290 1.00 89.06 216 PRO A CA 1
ATOM 1577 C C . PRO A 1 216 ? 18.237 14.983 -1.901 1.00 89.06 216 PRO A C 1
ATOM 1579 O O . PRO A 1 216 ? 17.302 15.705 -2.263 1.00 89.06 216 PRO A O 1
ATOM 1582 N N . ASP A 1 217 ? 18.176 13.655 -1.992 1.00 90.44 217 ASP A N 1
ATOM 1583 C CA . ASP A 1 217 ? 17.008 12.933 -2.496 1.00 90.44 217 ASP A CA 1
ATOM 1584 C C . ASP A 1 217 ? 16.055 12.458 -1.404 1.00 90.44 217 ASP A C 1
ATOM 1586 O O . ASP A 1 217 ? 14.903 12.183 -1.713 1.00 90.44 217 ASP A O 1
ATOM 1590 N N . GLY A 1 218 ? 16.483 12.431 -0.144 1.00 91.94 218 GLY A N 1
ATOM 1591 C CA . GLY A 1 218 ? 15.670 11.981 0.981 1.00 91.94 218 GLY A CA 1
ATOM 1592 C C . GLY A 1 218 ? 14.773 13.058 1.595 1.00 91.94 218 GLY A C 1
ATOM 1593 O O . GLY A 1 218 ? 14.909 14.243 1.297 1.00 91.94 218 GLY A O 1
ATOM 1594 N N . LEU A 1 219 ? 13.850 12.660 2.471 1.00 92.19 219 LEU A N 1
ATOM 1595 C CA . LEU A 1 219 ? 12.938 13.571 3.185 1.00 92.19 219 LEU A CA 1
ATOM 1596 C C . LEU A 1 219 ? 13.399 13.920 4.610 1.00 92.19 219 LEU A C 1
ATOM 1598 O O . LEU A 1 219 ? 12.665 14.585 5.339 1.00 92.19 219 LEU A O 1
ATOM 1602 N N . GLN A 1 220 ? 14.593 13.482 5.018 1.00 91.06 220 GLN A N 1
ATOM 1603 C CA . GLN A 1 220 ? 15.114 13.717 6.367 1.00 91.06 220 GLN A CA 1
ATOM 1604 C C . GLN A 1 220 ? 15.145 15.213 6.699 1.00 91.06 220 GLN A C 1
ATOM 1606 O O . GLN A 1 220 ? 15.526 16.030 5.862 1.00 91.06 220 GLN A O 1
ATOM 1611 N N . ASP A 1 221 ? 14.793 15.539 7.942 1.00 88.88 221 ASP A N 1
ATOM 1612 C CA . ASP A 1 221 ? 14.701 16.898 8.494 1.00 88.88 221 ASP A CA 1
ATOM 1613 C C . ASP A 1 221 ? 13.657 17.799 7.814 1.00 88.88 221 ASP A C 1
ATOM 1615 O O . ASP A 1 221 ? 13.715 19.022 7.933 1.00 88.88 221 ASP A O 1
ATOM 1619 N N . THR A 1 222 ? 12.674 17.216 7.124 1.00 91.31 222 THR A N 1
ATOM 1620 C CA . THR A 1 222 ? 11.533 17.981 6.606 1.00 91.31 222 THR A CA 1
ATOM 1621 C C . THR A 1 222 ? 10.474 18.119 7.696 1.00 91.31 222 THR A C 1
ATOM 1623 O O . THR A 1 222 ? 9.953 17.112 8.176 1.00 91.31 222 THR A O 1
ATOM 1626 N N . ASP A 1 223 ? 10.140 19.355 8.070 1.00 92.50 223 ASP A N 1
ATOM 1627 C CA . ASP A 1 223 ? 9.029 19.638 8.980 1.00 92.50 223 ASP A CA 1
ATOM 1628 C C . ASP A 1 223 ? 7.704 19.654 8.208 1.00 92.50 223 ASP A C 1
ATOM 1630 O O . ASP A 1 223 ? 7.567 20.325 7.183 1.00 92.50 223 ASP A O 1
ATOM 1634 N N . VAL A 1 224 ? 6.715 18.920 8.714 1.00 93.56 224 VAL A N 1
ATOM 1635 C CA . VAL A 1 224 ? 5.371 18.811 8.129 1.00 93.56 224 VAL A CA 1
ATOM 1636 C C . VAL A 1 224 ? 4.306 19.057 9.193 1.00 93.56 224 VAL A C 1
ATOM 1638 O O . VAL A 1 224 ? 4.588 18.881 10.379 1.00 93.56 224 VAL A O 1
ATOM 1641 N N . PRO A 1 225 ? 3.073 19.455 8.830 1.00 95.06 225 PRO A N 1
ATOM 1642 C CA . PRO A 1 225 ? 1.998 19.603 9.806 1.00 95.06 225 PRO A CA 1
ATOM 1643 C C . PRO A 1 225 ? 1.762 18.312 10.603 1.00 95.06 225 PRO A C 1
ATOM 1645 O O . PRO A 1 225 ? 1.597 17.241 10.022 1.00 95.06 225 PRO A O 1
ATOM 1648 N N . ALA A 1 226 ? 1.669 18.412 11.930 1.00 96.62 226 ALA A N 1
ATOM 1649 C CA . ALA A 1 226 ? 1.404 17.255 12.794 1.00 96.62 226 ALA A CA 1
ATOM 1650 C C . ALA A 1 226 ? 0.059 16.572 12.461 1.00 96.62 226 ALA A C 1
ATOM 1652 O O . ALA A 1 226 ? -0.085 15.356 12.557 1.00 96.62 226 ALA A O 1
ATOM 1653 N N . SER A 1 227 ? -0.928 17.339 11.982 1.00 96.88 227 SER A N 1
ATOM 1654 C CA . SER A 1 227 ? -2.196 16.787 11.493 1.00 96.88 227 SER A CA 1
ATOM 1655 C C . SER A 1 227 ? -2.021 15.888 10.268 1.00 96.88 227 SER A C 1
ATOM 1657 O O . SER A 1 227 ? -2.743 14.905 10.134 1.00 96.88 227 SER A O 1
ATOM 1659 N N . PHE A 1 228 ? -1.051 16.165 9.394 1.00 96.12 228 PHE A N 1
ATOM 1660 C CA . PHE A 1 228 ? -0.784 15.345 8.210 1.00 96.12 228 PHE A CA 1
ATOM 1661 C C . PHE A 1 228 ? -0.156 14.002 8.582 1.00 96.12 228 PHE A C 1
ATOM 1663 O O . PHE A 1 228 ? -0.516 12.984 7.987 1.00 96.12 228 PHE A O 1
ATOM 1670 N N . ALA A 1 229 ? 0.711 13.984 9.595 1.00 97.25 229 ALA A N 1
ATOM 1671 C CA . ALA A 1 229 ? 1.233 12.752 10.173 1.00 97.25 229 ALA A CA 1
ATOM 1672 C C . ALA A 1 229 ? 0.131 11.931 10.848 1.00 97.25 229 ALA A C 1
ATOM 1674 O O . ALA A 1 229 ? -0.050 10.768 10.490 1.00 97.25 229 ALA A O 1
ATOM 1675 N N . ALA A 1 230 ? -0.697 12.549 11.700 1.00 98.75 230 ALA A N 1
ATOM 1676 C CA . ALA A 1 230 ? -1.835 11.872 12.324 1.00 98.75 230 ALA A CA 1
ATOM 1677 C C . ALA A 1 230 ? -2.798 11.270 11.279 1.00 98.75 230 ALA A C 1
ATOM 1679 O O . ALA A 1 230 ? -3.198 10.113 11.400 1.00 98.75 230 ALA A O 1
ATOM 1680 N N . ILE A 1 231 ? -3.137 12.010 10.212 1.00 98.56 231 ILE A N 1
ATOM 1681 C CA . ILE A 1 231 ? -3.984 11.502 9.116 1.00 98.56 231 ILE A CA 1
ATOM 1682 C C . ILE A 1 231 ? -3.310 10.330 8.393 1.00 98.56 231 ILE A C 1
ATOM 1684 O O . ILE A 1 231 ? -3.972 9.338 8.094 1.00 98.56 231 ILE A O 1
ATOM 1688 N N . SER A 1 232 ? -2.009 10.421 8.114 1.00 98.12 232 SER A N 1
ATOM 1689 C CA . SER A 1 232 ? -1.276 9.369 7.398 1.00 98.12 232 SER A CA 1
ATOM 1690 C C . SER A 1 232 ? -1.153 8.097 8.247 1.00 98.12 232 SER A C 1
ATOM 1692 O O . SER A 1 232 ? -1.365 7.000 7.730 1.00 98.12 232 SER A O 1
ATOM 1694 N N . LYS A 1 233 ? -0.938 8.226 9.564 1.00 98.75 233 LYS A N 1
ATOM 1695 C CA . LYS A 1 233 ? -0.996 7.121 10.539 1.00 98.75 233 LYS A CA 1
ATOM 1696 C C . LYS A 1 233 ? -2.379 6.458 10.560 1.00 98.75 233 LYS A C 1
ATOM 1698 O O . LYS A 1 233 ? -2.480 5.242 10.395 1.00 98.75 233 LYS A O 1
ATOM 1703 N N . ALA A 1 234 ? -3.443 7.258 10.680 1.00 98.81 234 ALA A N 1
ATOM 1704 C CA . ALA A 1 234 ? -4.828 6.782 10.680 1.00 98.81 234 ALA A CA 1
ATOM 1705 C C . ALA A 1 234 ? -5.173 6.029 9.387 1.00 98.81 234 ALA A C 1
ATOM 1707 O O . ALA A 1 234 ? -5.641 4.892 9.419 1.00 98.81 234 ALA A O 1
ATOM 1708 N N . GLY A 1 235 ? -4.892 6.654 8.244 1.00 98.12 235 GLY A N 1
ATOM 1709 C CA . GLY A 1 235 ? -5.193 6.104 6.931 1.00 98.12 235 GLY A CA 1
ATOM 1710 C C . GLY A 1 235 ? -4.374 4.863 6.594 1.00 98.12 235 GLY A C 1
ATOM 1711 O O . GLY A 1 235 ? -4.889 3.963 5.940 1.00 98.12 235 GLY A O 1
ATOM 1712 N N . THR A 1 236 ? -3.141 4.755 7.091 1.00 98.50 236 THR A N 1
ATOM 1713 C CA . THR A 1 236 ? -2.336 3.534 6.946 1.00 98.50 236 THR A CA 1
ATOM 1714 C C . THR A 1 236 ? -3.032 2.343 7.586 1.00 98.50 236 THR A C 1
ATOM 1716 O O . THR A 1 236 ? -3.232 1.321 6.929 1.00 98.50 236 THR A O 1
ATOM 1719 N N . ALA A 1 237 ? -3.469 2.493 8.836 1.00 98.12 237 ALA A N 1
ATOM 1720 C CA . ALA A 1 237 ? -4.190 1.437 9.528 1.00 98.12 237 ALA A CA 1
ATOM 1721 C C . ALA A 1 237 ? -5.499 1.062 8.803 1.00 98.12 237 ALA A C 1
ATOM 1723 O O . ALA A 1 237 ? -5.792 -0.126 8.640 1.00 98.12 237 ALA A O 1
ATOM 1724 N N . SER A 1 238 ? -6.235 2.055 8.287 1.00 96.75 238 SER A N 1
ATOM 1725 C CA . SER A 1 238 ? -7.426 1.842 7.450 1.00 96.75 238 SER A CA 1
ATOM 1726 C C . SER A 1 238 ? -7.115 1.069 6.166 1.00 96.75 238 SER A C 1
ATOM 1728 O O . SER A 1 238 ? -7.847 0.155 5.797 1.00 96.75 238 SER A O 1
ATOM 1730 N N . PHE A 1 239 ? -6.034 1.429 5.469 1.00 96.94 239 PHE A N 1
ATOM 1731 C CA . PHE A 1 239 ? -5.758 0.956 4.111 1.00 96.94 239 PHE A CA 1
ATOM 1732 C C . PHE A 1 239 ? -5.200 -0.455 4.053 1.00 96.94 239 PHE A C 1
ATOM 1734 O O . PHE A 1 239 ? -5.451 -1.160 3.071 1.00 96.94 239 PHE A O 1
ATOM 1741 N N . PHE A 1 240 ? -4.447 -0.857 5.075 1.00 95.88 240 PHE A N 1
ATOM 1742 C CA . PHE A 1 240 ? -3.921 -2.212 5.183 1.00 95.88 240 PHE A CA 1
ATOM 1743 C C . PHE A 1 240 ? -4.933 -3.217 5.739 1.00 95.88 240 PHE A C 1
ATOM 1745 O O . PHE A 1 240 ? -4.774 -4.417 5.517 1.00 95.88 240 PHE A O 1
ATOM 1752 N N . SER A 1 241 ? -5.960 -2.749 6.449 1.00 95.75 241 SER A N 1
ATOM 1753 C CA . SER A 1 241 ? -6.889 -3.615 7.172 1.00 95.75 241 SER A CA 1
ATOM 1754 C C . SER A 1 241 ? -8.093 -4.046 6.327 1.00 95.75 241 SER A C 1
ATOM 1756 O O . SER A 1 241 ? -8.721 -3.266 5.607 1.00 95.75 241 SER A O 1
ATOM 1758 N N . THR A 1 242 ? -8.446 -5.320 6.431 1.00 92.19 242 THR A N 1
ATOM 1759 C CA . THR A 1 242 ? -9.492 -6.013 5.672 1.00 92.19 242 THR A CA 1
ATOM 1760 C C . THR A 1 242 ? -10.336 -6.876 6.611 1.00 92.19 242 THR A C 1
ATOM 1762 O O . THR A 1 242 ? -10.188 -6.806 7.826 1.00 92.19 242 THR A O 1
ATOM 1765 N N . GLN A 1 243 ? -11.231 -7.709 6.080 1.00 85.19 243 GLN A N 1
ATOM 1766 C CA . GLN A 1 243 ? -11.906 -8.714 6.903 1.00 85.19 243 GLN A CA 1
ATOM 1767 C C . GLN A 1 243 ? -11.036 -9.946 7.174 1.00 85.19 243 GLN A C 1
ATOM 1769 O O . GLN A 1 243 ? -11.369 -10.717 8.069 1.00 85.19 243 GLN A O 1
ATOM 1774 N N . GLY A 1 244 ? -9.949 -10.141 6.420 1.00 86.75 244 GLY A N 1
ATOM 1775 C CA . GLY A 1 244 ? -9.036 -11.275 6.585 1.00 86.75 244 GLY A CA 1
ATOM 1776 C C . GLY A 1 244 ? -7.734 -10.943 7.315 1.00 86.75 244 GLY A C 1
ATOM 1777 O O . GLY A 1 244 ? -7.034 -11.857 7.743 1.00 86.75 244 GLY A O 1
ATOM 1778 N N . ASN A 1 245 ? -7.378 -9.665 7.448 1.00 93.94 245 ASN A N 1
ATOM 1779 C CA . ASN A 1 245 ? -6.147 -9.220 8.099 1.00 93.94 245 ASN A CA 1
ATOM 1780 C C . ASN A 1 245 ? -6.299 -7.804 8.664 1.00 93.94 245 ASN A C 1
ATOM 1782 O O . ASN A 1 245 ? -7.031 -6.988 8.116 1.00 93.94 245 ASN A O 1
ATOM 1786 N N . ALA A 1 246 ? -5.549 -7.474 9.709 1.00 96.50 246 ALA A N 1
ATOM 1787 C CA . ALA A 1 246 ? -5.523 -6.146 10.300 1.00 96.50 246 ALA A CA 1
ATOM 1788 C C . ALA A 1 246 ? -4.099 -5.757 10.683 1.00 96.50 246 ALA A C 1
ATOM 1790 O O . ALA A 1 246 ? -3.454 -6.442 11.479 1.00 96.50 246 ALA A O 1
ATOM 1791 N N . PHE A 1 247 ? -3.626 -4.637 10.146 1.00 97.62 247 PHE A N 1
ATOM 1792 C CA . PHE A 1 247 ? -2.262 -4.156 10.345 1.00 97.62 247 PHE A CA 1
ATOM 1793 C C . PHE A 1 247 ? -2.273 -2.722 10.864 1.00 97.62 247 PHE A C 1
ATOM 1795 O O . PHE A 1 247 ? -3.072 -1.891 10.429 1.00 97.62 247 PHE A O 1
ATOM 1802 N N . SER A 1 248 ? -1.384 -2.452 11.812 1.00 98.19 248 SER A N 1
ATOM 1803 C CA . SER A 1 248 ? -1.137 -1.122 12.363 1.00 98.19 248 SER A CA 1
ATOM 1804 C C . SER A 1 248 ? 0.011 -0.440 11.613 1.00 98.19 248 SER A C 1
ATOM 1806 O O . SER A 1 248 ? 0.666 -1.043 10.755 1.00 98.19 248 SER A O 1
ATOM 1808 N N . THR A 1 249 ? 0.330 0.797 11.992 1.00 98.19 249 THR A N 1
ATOM 1809 C CA . THR A 1 249 ? 1.562 1.440 11.517 1.00 98.19 249 THR A CA 1
ATOM 1810 C C . THR A 1 249 ? 2.832 0.746 12.014 1.00 98.19 249 THR A C 1
ATOM 1812 O O . THR A 1 249 ? 3.839 0.787 11.317 1.00 98.19 249 THR A O 1
ATOM 1815 N N . ARG A 1 250 ? 2.794 0.012 13.137 1.00 96.75 250 ARG A N 1
ATOM 1816 C CA . ARG A 1 250 ? 3.921 -0.829 13.579 1.00 96.75 250 ARG A CA 1
ATOM 1817 C C . ARG A 1 250 ? 4.124 -2.031 12.662 1.00 96.75 250 ARG A C 1
ATOM 1819 O O . ARG A 1 250 ? 5.256 -2.342 12.295 1.00 96.75 250 ARG A O 1
ATOM 1826 N N . THR A 1 251 ? 3.040 -2.683 12.236 1.00 97.69 251 THR A N 1
ATOM 1827 C CA . THR A 1 251 ? 3.136 -3.727 11.207 1.00 97.69 251 THR A CA 1
ATOM 1828 C C . THR A 1 251 ? 3.743 -3.156 9.926 1.00 97.69 251 THR A C 1
ATOM 1830 O O . THR A 1 251 ? 4.644 -3.766 9.355 1.00 97.69 251 THR A O 1
ATOM 1833 N N . ALA A 1 252 ? 3.289 -1.968 9.506 1.00 97.44 252 ALA A N 1
ATOM 1834 C CA . ALA A 1 252 ? 3.836 -1.272 8.346 1.00 97.44 252 ALA A CA 1
ATOM 1835 C C . ALA A 1 252 ? 5.331 -0.954 8.527 1.00 97.44 252 ALA A C 1
ATOM 1837 O O . ALA A 1 252 ? 6.107 -1.253 7.628 1.00 97.44 252 ALA A O 1
ATOM 1838 N N . SER A 1 253 ? 5.759 -0.455 9.695 1.00 96.88 253 SER A N 1
ATOM 1839 C CA . SER A 1 253 ? 7.174 -0.220 10.029 1.00 96.88 253 SER A CA 1
ATOM 1840 C C . SER A 1 253 ? 8.042 -1.450 9.791 1.00 96.88 253 SER A C 1
ATOM 1842 O O . SER A 1 253 ? 9.126 -1.376 9.220 1.00 96.88 253 SER A O 1
ATOM 1844 N N . PHE A 1 254 ? 7.559 -2.610 10.224 1.00 96.88 254 PHE A N 1
ATOM 1845 C CA . PHE A 1 254 ? 8.319 -3.850 10.201 1.00 96.88 254 PHE A CA 1
ATOM 1846 C C . PHE A 1 254 ? 8.560 -4.374 8.776 1.00 96.88 254 PHE A C 1
ATOM 1848 O O . PHE A 1 254 ? 9.610 -4.941 8.485 1.00 96.88 254 PHE A O 1
ATOM 1855 N N . ILE A 1 255 ? 7.606 -4.164 7.862 1.00 96.12 255 ILE A N 1
ATOM 1856 C CA . ILE A 1 255 ? 7.629 -4.733 6.502 1.00 96.12 255 ILE A CA 1
ATOM 1857 C C . ILE A 1 255 ? 8.233 -3.808 5.434 1.00 96.12 255 ILE A C 1
ATOM 1859 O O . ILE A 1 255 ? 8.253 -4.183 4.259 1.00 96.12 255 ILE A O 1
ATOM 1863 N N . ILE A 1 256 ? 8.713 -2.619 5.812 1.00 96.12 256 ILE A N 1
ATOM 1864 C CA . ILE A 1 256 ? 9.264 -1.607 4.887 1.00 96.12 256 ILE A CA 1
ATOM 1865 C C . ILE A 1 256 ? 10.769 -1.368 5.054 1.00 96.12 256 ILE A C 1
ATOM 1867 O O . ILE A 1 256 ? 11.294 -0.421 4.471 1.00 96.12 256 ILE A O 1
ATOM 1871 N N . GLN A 1 257 ? 11.460 -2.172 5.862 1.00 95.06 257 GLN A N 1
ATOM 1872 C CA . GLN A 1 257 ? 12.863 -1.948 6.225 1.00 95.06 257 GLN A CA 1
ATOM 1873 C C . GLN A 1 257 ? 13.859 -2.665 5.302 1.00 95.06 257 GLN A C 1
ATOM 1875 O O . GLN A 1 257 ? 13.499 -3.478 4.444 1.00 95.06 257 GLN A O 1
ATOM 1880 N N . GLU A 1 258 ? 15.142 -2.327 5.454 1.00 94.38 258 GLU A N 1
ATOM 1881 C CA . GLU A 1 258 ? 16.261 -2.949 4.741 1.00 94.38 258 GLU A CA 1
ATOM 1882 C C . GLU A 1 258 ? 16.404 -4.445 5.024 1.00 94.38 258 GLU A C 1
ATOM 1884 O O . GLU A 1 258 ? 16.900 -5.153 4.154 1.00 94.38 258 GLU A O 1
ATOM 1889 N N . HIS A 1 259 ? 15.928 -4.919 6.172 1.00 96.00 259 HIS A N 1
ATOM 1890 C CA . HIS A 1 259 ? 15.962 -6.318 6.586 1.00 96.00 259 HIS A CA 1
ATOM 1891 C C . HIS A 1 259 ? 14.573 -6.787 7.013 1.00 96.00 259 HIS A C 1
ATOM 1893 O O . HIS A 1 259 ? 13.738 -5.989 7.446 1.00 96.00 259 HIS A O 1
ATOM 1899 N N . PHE A 1 260 ? 14.341 -8.091 6.900 1.00 95.69 260 PHE A N 1
ATOM 1900 C CA . PHE A 1 260 ? 13.119 -8.756 7.315 1.00 95.69 260 PHE A CA 1
ATOM 1901 C C . PHE A 1 260 ? 13.458 -10.108 7.961 1.00 95.69 260 PHE A C 1
ATOM 1903 O O . PHE A 1 260 ? 13.745 -11.077 7.250 1.00 95.69 260 PHE A O 1
ATOM 1910 N N . PRO A 1 261 ? 13.424 -10.195 9.305 1.00 96.00 261 PRO A N 1
ATOM 1911 C CA . PRO A 1 261 ? 13.064 -9.133 10.255 1.00 96.00 261 PRO A CA 1
ATOM 1912 C C . PRO A 1 261 ? 14.091 -7.984 10.315 1.00 96.00 261 PRO A C 1
ATOM 1914 O O . PRO A 1 261 ? 15.271 -8.223 10.047 1.00 96.00 261 PRO A O 1
ATOM 1917 N N . PRO A 1 262 ? 13.689 -6.762 10.719 1.00 95.06 262 PRO A N 1
ATOM 1918 C CA . PRO A 1 262 ? 14.621 -5.669 10.990 1.00 95.06 262 PRO A CA 1
ATOM 1919 C C . PRO A 1 262 ? 15.759 -6.079 11.935 1.00 95.06 262 PRO A C 1
ATOM 1921 O O . PRO A 1 262 ? 15.574 -6.927 12.807 1.00 95.06 262 PRO A O 1
ATOM 1924 N N . LEU A 1 263 ? 16.936 -5.474 11.747 1.00 93.00 263 LEU A N 1
ATOM 1925 C CA . LEU A 1 263 ? 18.197 -5.740 12.468 1.00 93.00 263 LEU A CA 1
ATOM 1926 C C . LEU A 1 263 ? 18.815 -7.139 12.299 1.00 93.00 263 LEU A C 1
ATOM 1928 O O . LEU A 1 263 ? 19.964 -7.344 12.699 1.00 93.00 263 LEU A O 1
ATOM 1932 N N . ILE A 1 264 ? 18.119 -8.097 11.684 1.00 95.44 264 ILE A N 1
ATOM 1933 C CA . ILE A 1 264 ? 18.686 -9.420 11.427 1.00 95.44 264 ILE A CA 1
ATOM 1934 C C . ILE A 1 264 ? 19.547 -9.363 10.165 1.00 95.44 264 ILE A C 1
ATOM 1936 O O . ILE A 1 264 ? 19.045 -9.346 9.041 1.00 95.44 264 ILE A O 1
ATOM 1940 N N . GLN A 1 265 ? 20.861 -9.346 10.377 1.00 94.81 265 GLN A N 1
ATOM 1941 C CA . GLN A 1 265 ? 21.872 -9.300 9.322 1.00 94.81 265 GLN A CA 1
ATOM 1942 C C . GLN A 1 265 ? 21.726 -10.442 8.314 1.00 94.81 265 GLN A C 1
ATOM 1944 O O . GLN A 1 265 ? 21.366 -11.566 8.672 1.00 94.81 265 GLN A O 1
ATOM 1949 N N . ASN A 1 266 ? 22.095 -10.171 7.063 1.00 95.44 266 ASN A N 1
ATOM 1950 C CA . ASN A 1 266 ? 22.050 -11.123 5.951 1.00 95.44 266 ASN A CA 1
ATOM 1951 C C . ASN A 1 266 ? 20.648 -11.706 5.699 1.00 95.44 266 ASN A C 1
ATOM 1953 O O . ASN A 1 266 ? 20.488 -12.880 5.354 1.00 95.44 266 ASN A O 1
ATOM 1957 N N . THR A 1 267 ? 19.620 -10.878 5.882 1.00 95.12 267 THR A N 1
ATOM 1958 C CA . THR A 1 267 ? 18.242 -11.171 5.471 1.00 95.12 267 THR A CA 1
ATOM 1959 C C . THR A 1 267 ? 17.791 -10.187 4.402 1.00 95.12 267 THR A C 1
ATOM 1961 O O . THR A 1 267 ? 18.259 -9.045 4.353 1.00 95.12 267 THR A O 1
ATOM 1964 N N . GLY A 1 268 ? 16.903 -10.642 3.515 1.00 92.81 268 GLY A N 1
ATOM 1965 C CA . GLY A 1 268 ? 16.311 -9.784 2.490 1.00 92.81 268 GLY A CA 1
ATOM 1966 C C . GLY A 1 268 ? 15.475 -8.657 3.093 1.00 92.81 268 GLY A C 1
ATOM 1967 O O . GLY A 1 268 ? 15.204 -8.636 4.291 1.00 92.81 268 GLY A O 1
ATOM 1968 N N . GLY A 1 269 ? 15.053 -7.717 2.255 1.00 93.81 269 GLY A N 1
ATOM 1969 C CA . GLY A 1 269 ? 14.223 -6.602 2.701 1.00 93.81 269 GLY A CA 1
ATOM 1970 C C . GLY A 1 269 ? 12.809 -6.978 3.094 1.00 93.81 269 GLY A C 1
ATOM 1971 O O . GLY A 1 269 ? 12.286 -8.024 2.711 1.00 93.81 269 GLY A O 1
ATOM 1972 N N . GLY A 1 270 ? 12.159 -6.041 3.783 1.00 94.94 270 GLY A N 1
ATOM 1973 C CA . GLY A 1 270 ? 10.724 -6.098 4.012 1.00 94.94 270 GLY A CA 1
ATOM 1974 C C . GLY A 1 270 ? 9.944 -6.259 2.697 1.00 94.94 270 GLY A C 1
ATOM 1975 O O . GLY A 1 270 ? 10.305 -5.640 1.688 1.00 94.94 270 GLY A O 1
ATOM 1976 N N . PRO A 1 271 ? 8.867 -7.069 2.677 1.00 93.69 271 PRO A N 1
ATOM 1977 C CA . PRO A 1 271 ? 8.163 -7.415 1.443 1.00 93.69 271 PRO A CA 1
ATOM 1978 C C . PRO A 1 271 ? 7.522 -6.208 0.749 1.00 93.69 271 PRO A C 1
ATOM 1980 O O . PRO A 1 271 ? 7.309 -6.253 -0.459 1.00 93.69 271 PRO A O 1
ATOM 1983 N N . LEU A 1 272 ? 7.233 -5.131 1.487 1.00 94.50 272 LEU A N 1
ATOM 1984 C CA . LEU A 1 272 ? 6.637 -3.901 0.962 1.00 94.50 272 LEU A CA 1
ATOM 1985 C C . LEU A 1 272 ? 7.590 -2.706 1.071 1.00 94.50 272 LEU A C 1
ATOM 1987 O O . LEU A 1 272 ? 7.157 -1.563 1.205 1.00 94.50 272 LEU A O 1
ATOM 1991 N N . PHE A 1 273 ? 8.897 -2.959 1.013 1.00 91.69 273 PHE A N 1
ATOM 1992 C CA . PHE A 1 273 ? 9.919 -1.922 0.996 1.00 91.69 273 PHE A CA 1
ATOM 1993 C C . PHE A 1 273 ? 9.592 -0.798 -0.010 1.00 91.69 273 PHE A C 1
ATOM 1995 O O . PHE A 1 273 ? 9.544 -1.036 -1.212 1.00 91.69 273 PHE A O 1
ATOM 2002 N N . GLY A 1 274 ? 9.371 0.431 0.474 1.00 92.94 274 GLY A N 1
ATOM 2003 C CA . GLY A 1 274 ? 9.055 1.600 -0.362 1.00 92.94 274 GLY A CA 1
ATOM 2004 C C . GLY A 1 274 ? 7.561 1.892 -0.564 1.00 92.94 274 GLY A C 1
ATOM 2005 O O . GLY A 1 274 ? 7.217 2.899 -1.183 1.00 92.94 274 GLY A O 1
ATOM 2006 N N . VAL A 1 275 ? 6.652 1.083 -0.005 1.00 96.31 275 VAL A N 1
ATOM 2007 C CA . VAL A 1 275 ? 5.192 1.281 -0.128 1.00 96.31 275 VAL A CA 1
ATOM 2008 C C . VAL A 1 275 ? 4.704 2.637 0.394 1.00 96.31 275 VAL A C 1
ATOM 2010 O O . VAL A 1 275 ? 3.662 3.121 -0.051 1.00 96.31 275 VAL A O 1
ATOM 2013 N N . GLN A 1 276 ? 5.474 3.278 1.279 1.00 94.38 276 GLN A N 1
ATOM 2014 C CA . GLN A 1 276 ? 5.205 4.603 1.849 1.00 94.38 276 GLN A CA 1
ATOM 2015 C C . GLN A 1 276 ? 4.915 5.653 0.777 1.00 94.38 276 GLN A C 1
ATOM 2017 O O . GLN A 1 276 ? 4.020 6.471 0.957 1.00 94.38 276 GLN A O 1
ATOM 2022 N N . PHE A 1 277 ? 5.599 5.589 -0.369 1.00 93.69 277 PHE A N 1
ATOM 2023 C CA . PHE A 1 277 ? 5.447 6.553 -1.466 1.00 93.69 277 PHE A CA 1
ATOM 2024 C C . PHE A 1 277 ? 4.345 6.158 -2.450 1.00 93.69 277 PHE A C 1
ATOM 2026 O O . PHE A 1 277 ? 4.471 6.314 -3.663 1.00 93.69 277 PHE A O 1
ATOM 2033 N N . SER A 1 278 ? 3.242 5.667 -1.897 1.00 94.06 278 SER A N 1
ATOM 2034 C CA . SER A 1 278 ? 1.952 5.501 -2.558 1.00 94.06 278 SER A CA 1
ATOM 2035 C C . SER A 1 278 ? 0.900 6.330 -1.831 1.00 94.06 278 SER A C 1
ATOM 2037 O O . SER A 1 278 ? 1.153 6.876 -0.759 1.00 94.06 278 SER A O 1
ATOM 2039 N N . GLN A 1 279 ? -0.289 6.459 -2.413 1.00 93.44 279 GLN A N 1
ATOM 2040 C CA . GLN A 1 279 ? -1.395 7.253 -1.872 1.00 93.44 279 GLN A CA 1
ATOM 2041 C C . GLN A 1 279 ? -1.078 8.742 -1.730 1.00 93.44 279 GLN A C 1
ATOM 2043 O O . GLN A 1 279 ? -1.820 9.444 -1.048 1.00 93.44 279 GLN A O 1
ATOM 2048 N N . LEU A 1 280 ? -0.005 9.238 -2.351 1.00 93.38 280 LEU A N 1
ATOM 2049 C CA . LEU A 1 280 ? 0.428 10.627 -2.216 1.00 93.38 280 LEU A CA 1
ATOM 2050 C C . LEU A 1 280 ? -0.639 11.582 -2.765 1.00 93.38 280 LEU A C 1
ATOM 2052 O O . LEU A 1 280 ? -1.325 11.212 -3.718 1.00 93.38 280 LEU A O 1
ATOM 2056 N N . PRO A 1 281 ? -0.757 12.823 -2.259 1.00 91.50 281 PRO A N 1
ATOM 2057 C CA . PRO A 1 281 ? -1.809 13.744 -2.700 1.00 91.50 281 PRO A CA 1
ATOM 2058 C C . PRO A 1 281 ? -1.784 14.039 -4.203 1.00 91.50 281 PRO A C 1
ATOM 2060 O O . PRO A 1 281 ? -2.829 14.250 -4.803 1.00 91.50 281 PRO A O 1
ATOM 2063 N N . CYS A 1 282 ? -0.604 13.990 -4.823 1.00 91.44 282 CYS A N 1
ATOM 2064 C CA . CYS A 1 282 ? -0.421 14.151 -6.263 1.00 91.44 282 CYS A CA 1
ATOM 2065 C C . CYS A 1 282 ? -0.826 12.937 -7.112 1.00 91.44 282 CYS A C 1
ATOM 2067 O O . CYS A 1 282 ? -0.722 13.034 -8.333 1.00 91.44 282 CYS A O 1
ATOM 2069 N N . SER A 1 283 ? -1.223 11.799 -6.531 1.00 93.88 283 SER A N 1
ATOM 2070 C CA . SER A 1 283 ? -1.626 10.620 -7.307 1.00 93.88 283 SER A CA 1
ATOM 2071 C C . SER A 1 283 ? -2.913 10.901 -8.092 1.00 93.88 283 SER A C 1
ATOM 2073 O O . SER A 1 283 ? -3.804 11.611 -7.633 1.00 93.88 283 SER A O 1
ATOM 2075 N N . ASP A 1 284 ? -3.022 10.340 -9.296 1.00 94.12 284 ASP A N 1
ATOM 2076 C CA . ASP A 1 284 ? -4.224 10.381 -10.135 1.00 94.12 284 ASP A CA 1
ATOM 2077 C C . ASP A 1 284 ? -5.200 9.220 -9.870 1.00 94.12 284 ASP A C 1
ATOM 2079 O O . ASP A 1 284 ? -6.253 9.140 -10.506 1.00 94.12 284 ASP A O 1
ATOM 2083 N N . ILE A 1 285 ? -4.870 8.308 -8.950 1.00 95.50 285 ILE A N 1
ATOM 2084 C CA . ILE A 1 285 ? -5.573 7.027 -8.813 1.00 95.50 285 ILE A CA 1
ATOM 2085 C C . ILE A 1 285 ? -6.489 7.005 -7.598 1.00 95.50 285 ILE A C 1
ATOM 2087 O O . ILE A 1 285 ? -7.713 7.126 -7.734 1.00 95.50 285 ILE A O 1
ATOM 2091 N N . LYS A 1 286 ? -5.931 6.829 -6.399 1.00 91.12 286 LYS A N 1
ATOM 2092 C CA . LYS A 1 286 ? -6.738 6.759 -5.182 1.00 91.12 286 LYS A CA 1
ATOM 2093 C C . LYS A 1 286 ? -7.096 8.171 -4.741 1.00 91.12 286 LYS A C 1
ATOM 2095 O O . LYS A 1 286 ? -6.212 8.993 -4.604 1.00 91.12 286 LYS A O 1
ATOM 2100 N N . ILE A 1 287 ? -8.380 8.429 -4.508 1.00 86.50 287 ILE A N 1
ATOM 2101 C CA . ILE A 1 287 ? -8.897 9.662 -3.898 1.00 86.50 287 ILE A CA 1
ATOM 2102 C C . ILE A 1 287 ? -9.946 9.225 -2.854 1.00 86.50 287 ILE A C 1
ATOM 2104 O O . ILE A 1 287 ? -10.690 8.284 -3.140 1.00 86.50 287 ILE A O 1
ATOM 2108 N N . PRO A 1 288 ? -9.999 9.798 -1.636 1.00 88.06 288 PRO A N 1
ATOM 2109 C CA . PRO A 1 288 ? -8.991 10.684 -1.049 1.00 88.06 288 PRO A CA 1
ATOM 2110 C C . PRO A 1 288 ? -7.640 9.977 -0.841 1.00 88.06 288 PRO A C 1
ATOM 2112 O O . PRO A 1 288 ? -7.573 8.744 -0.795 1.00 88.06 288 PRO A O 1
ATOM 2115 N N . ASN A 1 289 ? -6.591 10.797 -0.750 1.00 91.44 289 ASN A N 1
ATOM 2116 C CA . ASN A 1 289 ? -5.177 10.445 -0.592 1.00 91.44 289 ASN A CA 1
ATOM 2117 C C . ASN A 1 289 ? -4.711 10.608 0.861 1.00 91.44 289 ASN A C 1
ATOM 2119 O O . ASN A 1 289 ? -5.399 11.233 1.669 1.00 91.44 289 ASN A O 1
ATOM 2123 N N . LEU A 1 290 ? -3.510 10.112 1.169 1.00 94.31 290 LEU A N 1
ATOM 2124 C CA . LEU A 1 290 ? -2.847 10.340 2.453 1.00 94.31 290 LEU A CA 1
ATOM 2125 C C . LEU A 1 290 ? -1.799 11.455 2.315 1.00 94.31 290 LEU A C 1
ATOM 2127 O O . LEU A 1 290 ? -0.967 11.379 1.408 1.00 94.31 290 LEU A O 1
ATOM 2131 N N . PRO A 1 291 ? -1.794 12.477 3.194 1.00 93.12 291 PRO A N 1
ATOM 2132 C CA . PRO A 1 291 ? -0.908 13.636 3.068 1.00 93.12 291 PRO A CA 1
ATOM 2133 C C . PRO A 1 291 ? 0.585 13.307 2.937 1.00 93.12 291 PRO A C 1
ATOM 2135 O O . PRO A 1 291 ? 1.283 13.972 2.174 1.00 93.12 291 PRO A O 1
ATOM 2138 N N . LEU A 1 292 ? 1.063 12.282 3.651 1.00 93.75 292 LEU A N 1
ATOM 2139 C CA . LEU A 1 292 ? 2.462 11.833 3.647 1.00 93.75 292 LEU A CA 1
ATOM 2140 C C . LEU A 1 292 ? 2.641 10.444 3.013 1.00 93.75 292 LEU A C 1
ATOM 2142 O O . LEU A 1 292 ? 3.711 9.852 3.135 1.00 93.75 292 LEU A O 1
ATOM 2146 N N . GLY A 1 293 ? 1.604 9.918 2.355 1.00 95.12 293 GLY A N 1
ATOM 2147 C CA . GLY A 1 293 ? 1.549 8.514 1.954 1.00 95.12 293 GLY A CA 1
ATOM 2148 C C . GLY A 1 293 ? 1.321 7.578 3.145 1.00 95.12 293 GLY A C 1
ATOM 2149 O O . GLY A 1 293 ? 0.691 7.966 4.130 1.00 95.12 293 GLY A O 1
ATOM 2150 N N . LEU A 1 294 ? 1.786 6.331 3.048 1.00 97.31 294 LEU A N 1
ATOM 2151 C CA . LEU A 1 294 ? 1.652 5.358 4.142 1.00 97.31 294 LEU A CA 1
ATOM 2152 C C . LEU A 1 294 ? 2.746 5.565 5.203 1.00 97.31 294 LEU A C 1
ATOM 2154 O O . LEU A 1 294 ? 3.891 5.883 4.884 1.00 97.31 294 LEU A O 1
ATOM 2158 N N . ALA A 1 295 ? 2.391 5.349 6.465 1.00 97.38 295 ALA A N 1
ATOM 2159 C CA . ALA A 1 295 ? 3.208 5.613 7.641 1.00 97.38 295 ALA A CA 1
ATOM 2160 C C . ALA A 1 295 ? 3.783 4.319 8.232 1.00 97.38 295 ALA A C 1
ATOM 2162 O O . ALA A 1 295 ? 3.044 3.383 8.526 1.00 97.38 295 ALA A O 1
ATOM 2163 N N . GLY A 1 296 ? 5.094 4.289 8.468 1.00 96.25 296 GLY A N 1
ATOM 2164 C CA . GLY A 1 296 ? 5.727 3.289 9.339 1.00 96.25 296 GLY A CA 1
ATOM 2165 C C . GLY A 1 296 ? 5.829 3.748 10.794 1.00 96.25 296 GLY A C 1
ATOM 2166 O O . GLY A 1 296 ? 6.421 3.064 11.615 1.00 96.25 296 GLY A O 1
ATOM 2167 N N . ASP A 1 297 ? 5.292 4.918 11.113 1.00 96.69 297 ASP A N 1
ATOM 2168 C CA . ASP A 1 297 ? 5.475 5.538 12.414 1.00 96.69 297 ASP A CA 1
ATOM 2169 C C . ASP A 1 297 ? 4.425 5.032 13.417 1.00 96.69 297 ASP A C 1
ATOM 2171 O O . ASP A 1 297 ? 3.223 5.161 13.128 1.00 96.69 297 ASP A O 1
ATOM 2175 N N . PRO A 1 298 ? 4.806 4.418 14.556 1.00 96.56 298 PRO A N 1
ATOM 2176 C CA . PRO A 1 298 ? 3.850 3.925 15.547 1.00 96.56 298 PRO A CA 1
ATOM 2177 C C . PRO A 1 298 ? 2.837 4.997 15.976 1.00 96.56 298 PRO A C 1
ATOM 2179 O O . PRO A 1 298 ? 3.142 6.180 16.019 1.00 96.56 298 PRO A O 1
ATOM 2182 N N . GLY A 1 299 ? 1.598 4.585 16.262 1.00 97.19 299 GLY A N 1
ATOM 2183 C CA . GLY A 1 299 ? 0.509 5.515 16.602 1.00 97.19 299 GLY A CA 1
ATOM 2184 C C . GLY A 1 299 ? -0.710 5.459 15.679 1.00 97.19 299 GLY A C 1
ATOM 2185 O O . GLY A 1 299 ? -1.650 6.223 15.885 1.00 97.19 299 GLY A O 1
ATOM 2186 N N . GLY A 1 300 ? -0.734 4.562 14.686 1.00 98.25 300 GLY A N 1
ATOM 2187 C CA . GLY A 1 300 ? -1.912 4.271 13.865 1.00 98.25 300 GLY A CA 1
ATOM 2188 C C . GLY A 1 300 ? -2.480 2.873 14.122 1.00 98.25 300 GLY A C 1
ATOM 2189 O O . GLY A 1 300 ? -1.776 1.879 13.937 1.00 98.25 300 GLY A O 1
ATOM 2190 N N . VAL A 1 301 ? -3.759 2.783 14.504 1.00 98.38 301 VAL A N 1
ATOM 2191 C CA . VAL A 1 301 ? -4.455 1.519 14.831 1.00 98.38 301 VAL A CA 1
ATOM 2192 C C . VAL A 1 301 ? -5.789 1.435 14.073 1.00 98.38 301 VAL A C 1
ATOM 2194 O O . VAL A 1 301 ? -6.488 2.448 13.955 1.00 98.38 301 VAL A O 1
ATOM 2197 N N . PRO A 1 302 ? -6.164 0.260 13.529 1.00 98.19 302 PRO A N 1
ATOM 2198 C CA . PRO A 1 302 ? -7.393 0.140 12.756 1.00 98.19 302 PRO A CA 1
ATOM 2199 C C . PRO A 1 302 ? -8.637 0.087 13.648 1.00 98.19 302 PRO A C 1
ATOM 2201 O O . PRO A 1 302 ? -8.637 -0.500 14.730 1.00 98.19 302 PRO A O 1
ATOM 2204 N N . ILE A 1 303 ? -9.718 0.685 13.150 1.00 97.88 303 ILE A N 1
ATOM 2205 C CA . ILE A 1 303 ? -11.028 0.759 13.798 1.00 97.88 303 ILE A CA 1
ATOM 2206 C C . ILE A 1 303 ? -11.940 -0.290 13.163 1.00 97.88 303 ILE A C 1
ATOM 2208 O O . ILE A 1 303 ? -12.148 -0.289 11.945 1.00 97.88 303 ILE A O 1
ATOM 2212 N N . TYR A 1 304 ? -12.537 -1.142 13.994 1.00 93.50 304 TYR A N 1
ATOM 2213 C CA . TYR A 1 304 ? -13.536 -2.121 13.578 1.00 93.50 304 TYR A CA 1
ATOM 2214 C C . TYR A 1 304 ? -14.860 -1.848 14.276 1.00 93.50 304 TYR A C 1
ATOM 2216 O O . TYR A 1 304 ? -14.946 -1.841 15.498 1.00 93.50 304 TYR A O 1
ATOM 2224 N N . LYS A 1 305 ? -15.928 -1.679 13.500 1.00 86.06 305 LYS A N 1
ATOM 2225 C CA . LYS A 1 305 ? -17.286 -1.533 14.026 1.00 86.06 305 LYS A CA 1
ATOM 2226 C C . LYS A 1 305 ? -18.038 -2.830 13.786 1.00 86.06 305 LYS A C 1
ATOM 2228 O O . LYS A 1 305 ? -18.132 -3.292 12.651 1.00 86.06 305 LYS A O 1
ATOM 2233 N N . ASN A 1 306 ? -18.536 -3.448 14.856 1.00 78.62 306 ASN A N 1
ATOM 2234 C CA . ASN A 1 306 ? -19.210 -4.753 14.797 1.00 78.62 306 ASN A CA 1
ATOM 2235 C C . ASN A 1 306 ? -18.334 -5.871 14.178 1.00 78.62 306 ASN A C 1
ATOM 2237 O O . ASN A 1 306 ? -18.831 -6.813 13.558 1.00 78.62 306 ASN A O 1
ATOM 2241 N N . GLY A 1 307 ? -17.007 -5.769 14.338 1.00 77.69 307 GLY A N 1
ATOM 2242 C CA . GLY A 1 307 ? -16.036 -6.697 13.748 1.00 77.69 307 GLY A CA 1
ATOM 2243 C C . GLY A 1 307 ? -15.854 -6.550 12.232 1.00 77.69 307 GLY A C 1
ATOM 2244 O O . GLY A 1 307 ? -15.345 -7.464 11.588 1.00 77.69 307 GLY A O 1
ATOM 2245 N N . ILE A 1 308 ? -16.274 -5.423 11.653 1.00 81.12 308 ILE A N 1
ATOM 2246 C CA . ILE A 1 308 ? -16.048 -5.066 10.250 1.00 81.12 308 ILE A CA 1
ATOM 2247 C C . ILE A 1 308 ? -15.133 -3.847 10.211 1.00 81.12 308 ILE A C 1
ATOM 2249 O O . ILE A 1 308 ? -15.342 -2.892 10.960 1.00 81.12 308 ILE A O 1
ATOM 2253 N N . ALA A 1 309 ? -14.116 -3.888 9.357 1.00 88.62 309 ALA A N 1
ATOM 2254 C CA . ALA A 1 309 ? -13.164 -2.803 9.193 1.00 88.62 309 ALA A CA 1
ATOM 2255 C C . ALA A 1 309 ? -13.901 -1.519 8.781 1.00 88.62 309 ALA A C 1
ATOM 2257 O O . ALA A 1 309 ? -14.548 -1.462 7.733 1.00 88.62 309 ALA A O 1
ATOM 2258 N N . ALA A 1 310 ? -13.801 -0.493 9.621 1.00 92.50 310 ALA A N 1
ATOM 2259 C CA . ALA A 1 310 ? -14.572 0.743 9.513 1.00 92.50 310 ALA A CA 1
ATOM 2260 C C . ALA A 1 310 ? -13.689 1.965 9.228 1.00 92.50 310 ALA A C 1
ATOM 2262 O O . ALA A 1 310 ? -14.166 2.950 8.662 1.00 92.50 310 ALA A O 1
ATOM 2263 N N . GLY A 1 311 ? -12.407 1.895 9.591 1.00 96.06 311 GLY A N 1
ATOM 2264 C CA . GLY A 1 311 ? -11.460 2.985 9.413 1.00 96.06 311 GLY A CA 1
ATOM 2265 C C . GLY A 1 311 ? -10.204 2.815 10.253 1.00 96.06 311 GLY A C 1
ATOM 2266 O O . GLY A 1 311 ? -9.762 1.694 10.507 1.00 96.06 311 GLY A O 1
ATOM 2267 N N . GLY A 1 312 ? -9.653 3.932 10.710 1.00 98.31 312 GLY A N 1
ATOM 2268 C CA . GLY A 1 312 ? -8.401 3.972 11.455 1.00 98.31 312 GLY A CA 1
ATOM 2269 C C . GLY A 1 312 ? -8.253 5.271 12.231 1.00 98.31 312 GLY A C 1
ATOM 2270 O O . GLY A 1 312 ? -8.769 6.316 11.819 1.00 98.31 312 GLY A O 1
ATOM 2271 N N . VAL A 1 313 ? -7.562 5.189 13.365 1.00 98.88 313 VAL A N 1
ATOM 2272 C CA . VAL A 1 313 ? -7.188 6.327 14.211 1.00 98.88 313 VAL A CA 1
ATOM 2273 C C . VAL A 1 313 ? -5.675 6.494 14.186 1.00 98.88 313 VAL A C 1
ATOM 2275 O O . VAL A 1 313 ? -4.946 5.505 14.157 1.00 98.88 313 VAL A O 1
ATOM 2278 N N . GLY A 1 314 ? -5.212 7.740 14.173 1.00 98.75 314 GLY A N 1
ATOM 2279 C CA . GLY A 1 314 ? -3.800 8.102 14.148 1.00 98.75 314 GLY A CA 1
ATOM 2280 C C . GLY A 1 314 ? -3.498 9.214 15.141 1.00 98.75 314 GLY A C 1
ATOM 2281 O O . GLY A 1 314 ? -4.268 10.174 15.250 1.00 98.75 314 GLY A O 1
ATOM 2282 N N . ILE A 1 315 ? -2.390 9.069 15.862 1.00 98.69 315 ILE A N 1
ATOM 2283 C CA . ILE A 1 315 ? -1.949 9.974 16.925 1.00 98.69 315 ILE A CA 1
ATOM 2284 C C . ILE A 1 315 ? -0.582 10.552 16.566 1.00 98.69 315 ILE A C 1
ATOM 2286 O O . ILE A 1 315 ? 0.296 9.818 16.136 1.00 98.69 315 ILE A O 1
ATOM 2290 N N . GLU A 1 316 ? -0.423 11.859 16.752 1.00 98.25 316 GLU A N 1
ATOM 2291 C CA . GLU A 1 316 ? 0.851 12.568 16.598 1.00 98.25 316 GLU A CA 1
ATOM 2292 C C . GLU A 1 316 ? 1.029 13.567 17.746 1.00 98.25 316 GLU A C 1
ATOM 2294 O O . GLU A 1 316 ? 0.133 14.371 18.016 1.00 98.25 316 GLU A O 1
ATOM 2299 N N . GLY A 1 317 ? 2.175 13.575 18.409 1.00 96.19 317 GLY A N 1
ATOM 2300 C CA . GLY A 1 317 ? 2.470 14.476 19.516 1.00 96.19 317 GLY A CA 1
ATOM 2301 C C . GLY A 1 317 ? 3.890 14.417 20.070 1.00 96.19 317 GLY A C 1
ATOM 2302 O O . GLY A 1 317 ? 4.211 15.283 20.885 1.00 96.19 317 GLY A O 1
ATOM 2303 N N . ASP A 1 318 ? 4.733 13.471 19.653 1.00 92.12 318 ASP A N 1
ATOM 2304 C CA . ASP A 1 318 ? 6.150 13.444 20.039 1.00 92.12 318 ASP A CA 1
ATOM 2305 C C . ASP A 1 318 ? 7.042 14.351 19.164 1.00 92.12 318 ASP A C 1
ATOM 2307 O O . ASP A 1 318 ? 8.115 14.772 19.602 1.00 92.12 318 ASP A O 1
ATOM 2311 N N . GLY A 1 319 ? 6.551 14.751 17.985 1.00 92.75 319 GLY A N 1
ATOM 2312 C CA . GLY A 1 319 ? 7.236 15.660 17.069 1.00 92.75 319 GLY A CA 1
ATOM 2313 C C . GLY A 1 319 ? 8.195 14.973 16.096 1.00 92.75 319 GLY A C 1
ATOM 2314 O O . GLY A 1 319 ? 8.935 15.680 15.399 1.00 92.75 319 GLY A O 1
ATOM 2315 N N . PHE A 1 320 ? 8.168 13.641 16.008 1.00 93.00 320 PHE A N 1
ATOM 2316 C CA . PHE A 1 320 ? 8.946 12.855 15.060 1.00 93.00 320 PHE A CA 1
ATOM 2317 C C . PHE A 1 320 ? 8.039 11.967 14.206 1.00 93.00 320 PHE A C 1
ATOM 2319 O O . PHE A 1 320 ? 7.351 11.100 14.713 1.00 93.00 320 PHE A O 1
ATOM 2326 N N . TYR A 1 321 ? 8.118 12.119 12.883 1.00 94.94 321 TYR A N 1
ATOM 2327 C CA . TYR A 1 321 ? 7.506 11.189 11.938 1.00 94.94 321 TYR A CA 1
ATOM 2328 C C . TYR A 1 321 ? 8.555 10.178 11.475 1.00 94.94 321 TYR A C 1
ATOM 2330 O O . TYR A 1 321 ? 9.370 10.476 10.589 1.00 94.94 321 TYR A O 1
ATOM 2338 N N . SER A 1 322 ? 8.570 9.013 12.123 1.00 94.12 322 SER A N 1
ATOM 2339 C CA . SER A 1 322 ? 9.672 8.049 12.056 1.00 94.12 322 SER A CA 1
ATOM 2340 C C . SER A 1 322 ? 9.225 6.634 11.651 1.00 94.12 322 SER A C 1
ATOM 2342 O O . SER A 1 322 ? 8.193 6.422 11.017 1.00 94.12 322 SER A O 1
ATOM 2344 N N . ILE A 1 323 ? 10.087 5.659 11.920 1.00 93.69 323 ILE A N 1
ATOM 2345 C CA . ILE A 1 323 ? 9.834 4.222 11.871 1.00 93.69 323 ILE A CA 1
ATOM 2346 C C . ILE A 1 323 ? 10.363 3.599 13.165 1.00 93.69 323 ILE A C 1
ATOM 2348 O O . ILE A 1 323 ? 11.310 4.109 13.767 1.00 93.69 323 ILE A O 1
ATOM 2352 N N . ASP A 1 324 ? 9.801 2.459 13.541 1.00 93.69 324 ASP A N 1
ATOM 2353 C CA . ASP A 1 324 ? 10.370 1.567 14.549 1.00 93.69 324 ASP A CA 1
ATOM 2354 C C . ASP A 1 324 ? 11.529 0.755 13.940 1.00 93.69 324 ASP A C 1
ATOM 2356 O O . ASP A 1 324 ? 11.303 -0.230 13.229 1.00 93.69 324 ASP A O 1
ATOM 2360 N N . ILE A 1 325 ? 12.761 1.226 14.157 1.00 90.25 325 ILE A N 1
ATOM 2361 C CA . ILE A 1 325 ? 13.991 0.625 13.615 1.00 90.25 325 ILE A CA 1
ATOM 2362 C C . ILE A 1 325 ? 14.487 -0.581 14.429 1.00 90.25 325 ILE A C 1
ATOM 2364 O O . ILE A 1 325 ? 15.249 -1.394 13.908 1.00 90.25 325 ILE A O 1
ATOM 2368 N N . ASP A 1 326 ? 14.083 -0.690 15.697 1.00 91.12 326 ASP A N 1
ATOM 2369 C CA . ASP A 1 326 ? 14.476 -1.772 16.600 1.00 91.12 326 ASP A CA 1
ATOM 2370 C C . ASP A 1 326 ? 13.232 -2.409 17.227 1.00 91.12 326 ASP A C 1
ATOM 2372 O O . ASP A 1 326 ? 12.916 -2.172 18.388 1.00 91.12 326 ASP A O 1
ATOM 2376 N N . PRO A 1 327 ? 12.540 -3.297 16.497 1.00 91.00 327 PRO A N 1
ATOM 2377 C CA . PRO A 1 327 ? 11.345 -3.943 17.024 1.00 91.00 327 PRO A CA 1
ATOM 2378 C C . PRO A 1 327 ? 11.644 -4.935 18.165 1.00 91.00 327 PRO A C 1
ATOM 2380 O O . PRO A 1 327 ? 10.713 -5.535 18.703 1.00 91.00 327 PRO A O 1
ATOM 2383 N N . SER A 1 328 ? 12.918 -5.182 18.506 1.00 90.00 328 SER A N 1
ATOM 2384 C CA . SER A 1 328 ? 13.307 -6.152 19.537 1.00 90.00 328 SER A CA 1
ATOM 2385 C C . SER A 1 328 ? 13.257 -5.586 20.956 1.00 90.00 328 SER A C 1
ATOM 2387 O O . SER A 1 328 ? 13.241 -6.352 21.923 1.00 90.00 328 SER A O 1
ATOM 2389 N N . ASP A 1 329 ? 13.197 -4.261 21.088 1.00 89.75 329 ASP A N 1
ATOM 2390 C CA . ASP A 1 329 ? 13.170 -3.570 22.376 1.00 89.75 329 ASP A CA 1
ATOM 2391 C C . ASP A 1 329 ? 11.765 -3.481 23.006 1.00 89.75 329 ASP A C 1
ATOM 2393 O O . ASP A 1 329 ? 11.638 -3.128 24.182 1.00 89.75 329 ASP A O 1
ATOM 2397 N N . PHE A 1 330 ? 10.724 -3.855 22.251 1.00 90.31 330 PHE A N 1
ATOM 2398 C CA . PHE A 1 330 ? 9.316 -3.790 22.650 1.00 90.31 330 PHE A CA 1
ATOM 2399 C C . PHE A 1 330 ? 8.914 -2.429 23.239 1.00 90.31 330 PHE A C 1
ATOM 2401 O O . PHE A 1 330 ? 8.197 -2.358 24.249 1.00 90.31 330 PHE A O 1
ATOM 2408 N N . ASP A 1 331 ? 9.377 -1.349 22.605 1.00 90.50 331 ASP A N 1
ATOM 2409 C CA . ASP A 1 331 ? 9.100 0.022 23.011 1.00 90.50 331 ASP A CA 1
ATOM 2410 C C . ASP A 1 331 ? 7.614 0.291 23.304 1.00 90.50 331 ASP A C 1
ATOM 2412 O O . ASP A 1 331 ? 6.694 -0.333 22.769 1.00 90.50 331 ASP A O 1
ATOM 2416 N N . GLN A 1 332 ? 7.376 1.263 24.179 1.00 90.50 332 GLN A N 1
ATOM 2417 C CA . GLN A 1 332 ? 6.042 1.686 24.591 1.00 90.50 332 GLN A CA 1
ATOM 2418 C C . GLN A 1 332 ? 5.790 3.116 24.106 1.00 90.50 332 GLN A C 1
ATOM 2420 O O . GLN A 1 332 ? 5.702 4.041 24.916 1.00 90.50 332 GLN A O 1
ATOM 2425 N N . SER A 1 333 ? 5.706 3.298 22.782 1.00 91.38 333 SER A N 1
ATOM 2426 C CA . SER A 1 333 ? 5.385 4.594 22.170 1.00 91.38 333 SER A CA 1
ATOM 2427 C C . SER A 1 333 ? 4.113 5.196 22.801 1.00 91.38 333 SER A C 1
ATOM 2429 O O . SER A 1 333 ? 3.042 4.573 22.754 1.00 91.38 333 SER A O 1
ATOM 2431 N N . PRO A 1 334 ? 4.182 6.412 23.384 1.00 93.69 334 PRO A N 1
ATOM 2432 C CA . PRO A 1 334 ? 3.014 7.081 23.954 1.00 93.69 334 PRO A CA 1
ATOM 2433 C C . PRO A 1 334 ? 1.868 7.259 22.954 1.00 93.69 334 PRO A C 1
ATOM 2435 O O . PRO A 1 334 ? 0.699 7.171 23.329 1.00 93.69 334 PRO A O 1
ATOM 2438 N N . GLU A 1 335 ? 2.190 7.481 21.682 1.00 96.25 335 GLU A N 1
ATOM 2439 C CA . GLU A 1 335 ? 1.212 7.657 20.611 1.00 96.25 335 GLU A CA 1
ATOM 2440 C C . GLU A 1 335 ? 0.476 6.355 20.302 1.00 96.25 335 GLU A C 1
ATOM 2442 O O . GLU A 1 335 ? -0.747 6.360 20.153 1.00 96.25 335 GLU A O 1
ATOM 2447 N N . GLU A 1 336 ? 1.187 5.224 20.300 1.00 96.38 336 GLU A N 1
ATOM 2448 C CA . GLU A 1 336 ? 0.577 3.901 20.165 1.00 96.38 336 GLU A CA 1
ATOM 2449 C C . GLU A 1 336 ? -0.342 3.577 21.350 1.00 96.38 336 GLU A C 1
ATOM 2451 O O . GLU A 1 336 ? -1.467 3.117 21.145 1.00 96.38 336 GLU A O 1
ATOM 2456 N N . ILE A 1 337 ? 0.079 3.877 22.584 1.00 96.69 337 ILE A N 1
ATOM 2457 C CA . ILE A 1 337 ? -0.755 3.683 23.783 1.00 96.69 337 ILE A CA 1
ATOM 2458 C C . ILE A 1 337 ? -2.064 4.477 23.675 1.00 96.69 337 ILE A C 1
ATOM 2460 O O . ILE A 1 337 ? -3.137 3.970 24.019 1.00 96.69 337 ILE A O 1
ATOM 2464 N N . ILE A 1 338 ? -1.990 5.723 23.204 1.00 98.06 338 ILE A N 1
ATOM 2465 C CA . ILE A 1 338 ? -3.165 6.575 23.001 1.00 98.06 338 ILE A CA 1
ATOM 2466 C C . ILE A 1 338 ? -4.044 6.022 21.875 1.00 98.06 338 ILE A C 1
ATOM 2468 O O . ILE A 1 338 ? -5.262 5.970 22.041 1.00 98.06 338 ILE A O 1
ATOM 2472 N N . ALA A 1 339 ? -3.451 5.571 20.767 1.00 98.25 339 ALA A N 1
ATOM 2473 C CA . ALA A 1 339 ? -4.179 5.010 19.632 1.00 98.25 339 ALA A CA 1
ATOM 2474 C C . ALA A 1 339 ? -4.950 3.740 20.020 1.00 98.25 339 ALA A C 1
ATOM 2476 O O . ALA A 1 339 ? -6.122 3.607 19.678 1.00 98.25 339 ALA A O 1
ATOM 2477 N N . VAL A 1 340 ? -4.338 2.839 20.797 1.00 97.75 340 VAL A N 1
ATOM 2478 C CA . VAL A 1 340 ? -5.015 1.639 21.315 1.00 97.75 340 VAL A CA 1
ATOM 2479 C C . VAL A 1 340 ? -6.193 2.026 22.211 1.00 97.75 340 VAL A C 1
ATOM 2481 O O . VAL A 1 340 ? -7.298 1.520 22.014 1.00 97.75 340 VAL A O 1
ATOM 2484 N N . ALA A 1 341 ? -6.002 2.961 23.147 1.00 97.50 341 ALA A N 1
ATOM 2485 C CA . ALA A 1 341 ? -7.080 3.424 24.025 1.00 97.50 341 ALA A CA 1
ATOM 2486 C C . ALA A 1 341 ? -8.233 4.098 23.257 1.00 97.50 341 ALA A C 1
ATOM 2488 O O . ALA A 1 341 ? -9.390 3.967 23.649 1.00 97.50 341 ALA A O 1
ATOM 2489 N N . ALA A 1 342 ? -7.929 4.777 22.148 1.00 97.94 342 ALA A N 1
ATOM 2490 C CA . ALA A 1 342 ? -8.913 5.409 21.272 1.00 97.94 342 ALA A CA 1
ATOM 2491 C C . ALA A 1 342 ? -9.837 4.414 20.548 1.00 97.94 342 ALA A C 1
ATOM 2493 O O . ALA A 1 342 ? -10.856 4.818 19.998 1.00 97.94 342 ALA A O 1
ATOM 2494 N N . THR A 1 343 ? -9.480 3.127 20.517 1.00 96.38 343 THR A N 1
ATOM 2495 C CA . THR A 1 343 ? -10.279 2.074 19.869 1.00 96.38 343 THR A CA 1
ATOM 2496 C C . THR A 1 343 ? -11.151 1.284 20.844 1.00 96.38 343 THR A C 1
ATOM 2498 O O . THR A 1 343 ? -11.689 0.247 20.468 1.00 96.38 343 THR A O 1
ATOM 2501 N N . GLN A 1 344 ? -11.324 1.748 22.086 1.00 95.19 344 GLN A N 1
ATOM 2502 C CA . GLN A 1 344 ? -12.163 1.057 23.066 1.00 95.19 344 GLN A CA 1
ATOM 2503 C C . GLN A 1 344 ? -13.631 0.998 22.592 1.00 95.19 344 GLN A C 1
ATOM 2505 O O . GLN A 1 344 ? -14.283 2.029 22.417 1.00 95.19 344 GLN A O 1
ATOM 2510 N N . GLY A 1 345 ? -14.169 -0.213 22.423 1.00 91.56 345 GLY A N 1
ATOM 2511 C CA . GLY A 1 345 ? -15.478 -0.485 21.813 1.00 91.56 345 GLY A CA 1
ATOM 2512 C C . GLY A 1 345 ? -15.471 -0.583 20.279 1.00 91.56 345 GLY A C 1
ATOM 2513 O O . GLY A 1 345 ? -16.523 -0.808 19.679 1.00 91.56 345 GLY A O 1
ATOM 2514 N N . PHE A 1 346 ? -14.306 -0.422 19.650 1.00 94.62 346 PHE A N 1
ATOM 2515 C CA . PHE A 1 346 ? -14.078 -0.533 18.207 1.00 94.62 346 PHE A CA 1
ATOM 2516 C C . PHE A 1 346 ? -12.838 -1.382 17.885 1.00 94.62 346 PHE A C 1
ATOM 2518 O O . PHE A 1 346 ? -12.129 -1.153 16.897 1.00 94.62 346 PHE A O 1
ATOM 2525 N N . GLU A 1 347 ? -12.528 -2.333 18.762 1.00 93.00 347 GLU A N 1
ATOM 2526 C CA . GLU A 1 347 ? -11.282 -3.071 18.727 1.00 93.00 347 GLU A CA 1
ATOM 2527 C C . GLU A 1 347 ? -11.197 -3.977 17.501 1.00 93.00 347 GLU A C 1
ATOM 2529 O O . GLU A 1 347 ? -12.153 -4.631 17.079 1.00 93.00 347 GLU A O 1
ATOM 2534 N N . THR A 1 348 ? -9.982 -4.096 16.979 1.00 93.12 348 THR A N 1
ATOM 2535 C CA . THR A 1 348 ? -9.669 -5.075 15.940 1.00 93.12 348 THR A CA 1
ATOM 2536 C C . THR A 1 348 ? -9.924 -6.504 16.440 1.00 93.12 348 THR A C 1
ATOM 2538 O O . THR A 1 348 ? -9.402 -6.845 17.513 1.00 93.12 348 THR A O 1
ATOM 2541 N N . PRO A 1 349 ? -10.637 -7.364 15.683 1.00 90.06 349 PRO A N 1
ATOM 2542 C CA . PRO A 1 349 ? -10.805 -8.773 16.031 1.00 90.06 349 PRO A CA 1
ATOM 2543 C C . PRO A 1 349 ? -9.451 -9.455 16.230 1.00 90.06 349 PRO A C 1
ATOM 2545 O O . PRO A 1 349 ? -8.545 -9.307 15.412 1.00 90.06 349 PRO A O 1
ATOM 2548 N N . ALA A 1 350 ? -9.285 -10.150 17.356 1.00 89.94 350 ALA A N 1
ATOM 2549 C CA . ALA A 1 350 ? -7.979 -10.642 17.792 1.00 89.94 350 ALA A CA 1
ATOM 2550 C C . ALA A 1 350 ? -7.355 -11.654 16.822 1.00 89.94 350 ALA A C 1
ATOM 2552 O O . ALA A 1 350 ? -6.138 -11.729 16.718 1.00 89.94 350 ALA A O 1
ATOM 2553 N N . ASP A 1 351 ? -8.175 -12.415 16.107 1.00 87.38 351 ASP A N 1
ATOM 2554 C CA . ASP A 1 351 ? -7.766 -13.500 15.225 1.00 87.38 351 ASP A CA 1
ATOM 2555 C C . ASP A 1 351 ? -7.163 -13.034 13.897 1.00 87.38 351 ASP A C 1
ATOM 2557 O O . ASP A 1 351 ? -6.420 -13.808 13.298 1.00 87.38 351 ASP A O 1
ATOM 2561 N N . ILE A 1 352 ? -7.424 -11.800 13.461 1.00 91.31 352 ILE A N 1
ATOM 2562 C CA . ILE A 1 352 ? -6.920 -11.252 12.189 1.00 91.31 352 ILE A CA 1
ATOM 2563 C C . ILE A 1 352 ? -5.817 -10.202 12.368 1.00 91.31 352 ILE A C 1
ATOM 2565 O O . ILE A 1 352 ? -5.340 -9.645 11.381 1.00 91.31 352 ILE A O 1
ATOM 2569 N N . ARG A 1 353 ? -5.408 -9.901 13.605 1.00 96.19 353 ARG A N 1
ATOM 2570 C CA . ARG A 1 353 ? -4.329 -8.940 13.888 1.00 96.19 353 ARG A CA 1
ATOM 2571 C C . ARG A 1 353 ? -2.989 -9.413 13.322 1.00 96.19 353 ARG A C 1
ATOM 2573 O O . ARG A 1 353 ? -2.754 -10.612 13.173 1.00 96.19 353 ARG A O 1
ATOM 2580 N N . GLY A 1 354 ? -2.091 -8.465 13.045 1.00 95.50 354 GLY A N 1
ATOM 2581 C CA . GLY A 1 354 ? -0.747 -8.739 12.526 1.00 95.50 354 GLY A CA 1
ATOM 2582 C C . GLY A 1 354 ? 0.033 -9.767 13.350 1.00 95.50 354 GLY A C 1
ATOM 2583 O O . GLY A 1 354 ? 0.652 -10.661 12.782 1.00 95.50 354 GLY A O 1
ATOM 2584 N N . ASP A 1 355 ? -0.111 -9.743 14.674 1.00 94.62 355 ASP A N 1
ATOM 2585 C CA . ASP A 1 355 ? 0.504 -10.696 15.603 1.00 94.62 355 ASP A CA 1
ATOM 2586 C C . ASP A 1 355 ? -0.088 -12.110 15.534 1.00 94.62 355 ASP A C 1
ATOM 2588 O O . ASP A 1 355 ? 0.447 -13.021 16.159 1.00 94.62 355 ASP A O 1
ATOM 2592 N N . GLN A 1 356 ? -1.128 -12.341 14.731 1.00 94.69 356 GLN A N 1
ATOM 2593 C CA . GLN A 1 356 ? -1.646 -13.666 14.369 1.00 94.69 356 GLN A CA 1
ATOM 2594 C C . GLN A 1 356 ? -1.298 -14.085 12.933 1.00 94.69 356 GLN A C 1
ATOM 2596 O O . GLN A 1 356 ? -1.663 -15.184 12.509 1.00 94.69 356 GLN A O 1
ATOM 2601 N N . ILE A 1 357 ? -0.587 -13.241 12.185 1.00 93.50 357 ILE A N 1
ATOM 2602 C CA . ILE A 1 357 ? -0.233 -13.458 10.783 1.00 93.50 357 ILE A CA 1
ATOM 2603 C C . ILE A 1 357 ? 1.265 -13.749 10.669 1.00 93.50 357 ILE A C 1
ATOM 2605 O O . ILE A 1 357 ? 2.102 -13.099 11.298 1.00 93.50 357 ILE A O 1
ATOM 2609 N N . LEU A 1 358 ? 1.596 -14.750 9.850 1.00 91.75 358 LEU A N 1
ATOM 2610 C CA . LEU A 1 358 ? 2.970 -15.108 9.515 1.00 91.75 358 LEU A CA 1
ATOM 2611 C C . LEU A 1 358 ? 3.257 -14.736 8.059 1.00 91.75 358 LEU A C 1
ATOM 2613 O O . LEU A 1 358 ? 2.533 -15.166 7.164 1.00 91.75 358 LEU A O 1
ATOM 2617 N N . ALA A 1 359 ? 4.346 -14.014 7.823 1.00 90.00 359 ALA A N 1
ATOM 2618 C CA . ALA A 1 359 ? 4.910 -13.780 6.498 1.00 90.00 359 ALA A CA 1
ATOM 2619 C C . ALA A 1 359 ? 6.286 -14.453 6.439 1.00 90.00 359 ALA A C 1
ATOM 2621 O O . ALA A 1 359 ? 7.132 -14.190 7.285 1.00 90.00 359 ALA A O 1
ATOM 2622 N N . ASP A 1 360 ? 6.482 -15.390 5.507 1.00 85.31 360 ASP A N 1
ATOM 2623 C CA . ASP A 1 360 ? 7.695 -16.225 5.423 1.00 85.31 360 ASP A CA 1
ATOM 2624 C C . ASP A 1 360 ? 8.096 -16.893 6.757 1.00 85.31 360 ASP A C 1
ATOM 2626 O O . ASP A 1 360 ? 9.266 -17.080 7.076 1.00 85.31 360 ASP A O 1
ATOM 2630 N N . GLY A 1 361 ? 7.095 -17.278 7.558 1.00 88.81 361 GLY A N 1
ATOM 2631 C CA . GLY A 1 361 ? 7.293 -17.896 8.874 1.00 88.81 361 GLY A CA 1
ATOM 2632 C C . GLY A 1 361 ? 7.600 -16.909 10.007 1.00 88.81 361 GLY A C 1
ATOM 2633 O O . GLY A 1 361 ? 7.686 -17.328 11.160 1.00 88.81 361 GLY A O 1
ATOM 2634 N N . ILE A 1 362 ? 7.704 -15.613 9.712 1.00 92.88 362 ILE A N 1
ATOM 2635 C CA . ILE A 1 362 ? 7.940 -14.539 10.680 1.00 92.88 362 ILE A CA 1
ATOM 2636 C C . ILE A 1 362 ? 6.601 -13.946 11.110 1.00 92.88 362 ILE A C 1
ATOM 2638 O O . ILE A 1 362 ? 5.774 -13.578 10.276 1.00 92.88 362 ILE A O 1
ATOM 2642 N N . ARG A 1 363 ? 6.386 -13.838 12.423 1.00 94.62 363 ARG A N 1
ATOM 2643 C CA . ARG A 1 363 ? 5.204 -13.184 12.994 1.00 94.62 363 ARG A CA 1
ATOM 2644 C C . ARG A 1 363 ? 5.319 -11.676 12.838 1.00 94.62 363 ARG A C 1
ATOM 2646 O O . ARG A 1 363 ? 6.329 -11.102 13.234 1.00 94.62 363 ARG A O 1
ATOM 2653 N N . LEU A 1 364 ? 4.285 -11.049 12.287 1.00 96.19 364 LEU A N 1
ATOM 2654 C CA . LEU A 1 364 ? 4.248 -9.596 12.156 1.00 96.19 364 LEU A CA 1
ATOM 2655 C C . LEU A 1 364 ? 3.879 -8.956 13.503 1.00 96.19 364 LEU A C 1
ATOM 2657 O O . LEU A 1 364 ? 3.060 -9.511 14.230 1.00 96.19 364 LEU A O 1
ATOM 2661 N N . PRO A 1 365 ? 4.440 -7.795 13.871 1.00 96.38 365 PRO A N 1
ATOM 2662 C CA . PRO A 1 365 ? 3.965 -7.069 15.042 1.00 96.38 365 PRO A CA 1
ATOM 2663 C C . PRO A 1 365 ? 2.595 -6.440 14.757 1.00 96.38 365 PRO A C 1
ATOM 2665 O O . PRO A 1 365 ? 2.257 -6.173 13.602 1.00 96.38 365 PRO A O 1
ATOM 2668 N N . PHE A 1 366 ? 1.814 -6.168 15.804 1.00 97.06 366 PHE A N 1
ATOM 2669 C CA . PHE A 1 366 ? 0.582 -5.377 15.707 1.00 97.06 366 PHE A CA 1
ATOM 2670 C C . PHE A 1 366 ? 0.660 -4.133 16.593 1.00 97.06 366 PHE A C 1
ATOM 2672 O O . PHE A 1 366 ? 0.773 -3.037 16.072 1.00 97.06 366 PHE A O 1
ATOM 2679 N N . VAL A 1 367 ? 0.678 -4.268 17.912 1.00 95.75 367 VAL A N 1
ATOM 2680 C CA . VAL A 1 367 ? 0.975 -3.163 18.839 1.00 95.75 367 VAL A CA 1
ATOM 2681 C C . VAL A 1 367 ? 1.795 -3.717 19.998 1.00 95.75 367 VAL A C 1
ATOM 2683 O O . VAL A 1 367 ? 1.608 -4.879 20.363 1.00 95.75 367 VAL A O 1
ATOM 2686 N N . ASN A 1 368 ? 2.672 -2.904 20.581 1.00 94.31 368 ASN A N 1
ATOM 2687 C CA . ASN A 1 368 ? 3.363 -3.236 21.829 1.00 94.31 368 ASN A CA 1
ATOM 2688 C C . ASN A 1 368 ? 2.559 -2.756 23.045 1.00 94.31 368 ASN A C 1
ATOM 2690 O O . ASN A 1 368 ? 2.670 -3.324 24.135 1.00 94.31 368 ASN A O 1
ATOM 2694 N N . ALA A 1 369 ? 1.745 -1.713 22.864 1.00 90.88 369 ALA A N 1
ATOM 2695 C CA . ALA A 1 369 ? 0.894 -1.163 23.906 1.00 90.88 369 ALA A CA 1
ATOM 2696 C C . ALA A 1 369 ? -0.193 -2.148 24.373 1.00 90.88 369 ALA A C 1
ATOM 2698 O O . ALA A 1 369 ? -0.910 -2.761 23.577 1.00 90.88 369 ALA A O 1
ATOM 2699 N N . GLN A 1 370 ? -0.379 -2.239 25.692 1.00 84.12 370 GLN A N 1
ATOM 2700 C CA . GLN A 1 370 ? -1.473 -3.004 26.290 1.00 84.12 370 GLN A CA 1
ATOM 2701 C C . GLN A 1 370 ? -2.777 -2.200 26.314 1.00 84.12 370 GLN A C 1
ATOM 2703 O O . GLN A 1 370 ? -2.801 -1.022 26.682 1.00 84.12 370 GLN A O 1
ATOM 2708 N N . ALA A 1 371 ? -3.891 -2.865 25.997 1.00 82.31 371 ALA A N 1
ATOM 2709 C CA . ALA A 1 371 ? -5.216 -2.276 26.139 1.00 82.31 371 ALA A CA 1
ATOM 2710 C C . ALA A 1 371 ? -5.478 -1.896 27.605 1.00 82.31 371 ALA A C 1
ATOM 2712 O O . ALA A 1 371 ? -5.293 -2.698 28.518 1.00 82.31 371 ALA A O 1
ATOM 2713 N N . SER A 1 372 ? -5.911 -0.659 27.829 1.00 79.12 372 SER A N 1
ATOM 2714 C CA . SER A 1 372 ? -6.252 -0.132 29.150 1.00 79.12 372 SER A CA 1
ATOM 2715 C C . SER A 1 372 ? -7.551 0.650 29.052 1.00 79.12 372 SER A C 1
ATOM 2717 O O . SER A 1 372 ? -7.694 1.474 28.151 1.00 79.12 372 SER A O 1
ATOM 2719 N N . ALA A 1 373 ? -8.473 0.423 29.989 1.00 82.31 373 ALA A N 1
ATOM 2720 C CA . ALA A 1 373 ? -9.737 1.148 30.022 1.00 82.31 373 ALA A CA 1
ATOM 2721 C C . ALA A 1 373 ? -9.497 2.660 30.170 1.00 82.31 373 ALA A C 1
ATOM 2723 O O . ALA A 1 373 ? -8.722 3.098 31.025 1.00 82.31 373 ALA A O 1
ATOM 2724 N N . VAL A 1 374 ? -10.185 3.456 29.353 1.00 88.06 374 VAL A N 1
ATOM 2725 C CA . VAL A 1 374 ? -10.177 4.916 29.422 1.00 88.06 374 VAL A CA 1
ATOM 2726 C C . VAL A 1 374 ? -11.592 5.437 29.650 1.00 88.06 374 VAL A C 1
ATOM 2728 O O . VAL A 1 374 ? -12.555 5.026 29.003 1.00 88.06 374 VAL A O 1
ATOM 2731 N N . THR A 1 375 ? -11.725 6.376 30.582 1.00 83.81 375 THR A N 1
ATOM 2732 C CA . THR A 1 375 ? -12.962 7.138 30.754 1.00 83.81 375 THR A CA 1
ATOM 2733 C C . THR A 1 375 ? -12.899 8.351 29.836 1.00 83.81 375 THR A C 1
ATOM 2735 O O . THR A 1 375 ? -12.131 9.280 30.086 1.00 83.81 375 THR A O 1
ATOM 2738 N N . ALA A 1 376 ? -13.685 8.336 28.761 1.00 84.69 376 ALA A N 1
ATOM 2739 C CA . ALA A 1 376 ? -13.786 9.462 27.840 1.00 84.69 376 ALA A CA 1
ATOM 2740 C C . ALA A 1 376 ? -14.562 10.627 28.479 1.00 84.69 376 ALA A C 1
ATOM 2742 O O . ALA A 1 376 ? -15.630 10.431 29.061 1.00 84.69 376 ALA A O 1
ATOM 2743 N N . GLY A 1 377 ? -14.034 11.848 28.359 1.00 87.00 377 GLY A N 1
ATOM 2744 C CA . GLY A 1 377 ? -14.771 13.064 28.707 1.00 87.00 377 GLY A CA 1
ATOM 2745 C C . GLY A 1 377 ? -15.847 13.398 27.668 1.00 87.00 377 GLY A C 1
ATOM 2746 O O . GLY A 1 377 ? -15.847 12.866 26.560 1.00 87.00 377 GLY A O 1
ATOM 2747 N N . ALA A 1 378 ? -16.755 14.321 27.992 1.00 94.25 378 ALA A N 1
ATOM 2748 C CA . ALA A 1 378 ? -17.710 14.819 27.003 1.00 94.25 378 ALA A CA 1
ATOM 2749 C C . ALA A 1 378 ? -16.964 15.561 25.880 1.00 94.25 378 ALA A C 1
ATOM 2751 O O . ALA A 1 378 ? -16.175 16.464 26.164 1.00 94.25 378 ALA A O 1
ATOM 2752 N N . PHE A 1 379 ? -17.239 15.226 24.614 1.00 96.94 379 PHE A N 1
ATOM 2753 C CA . PHE A 1 379 ? -16.513 15.766 23.454 1.00 96.94 379 PHE A CA 1
ATOM 2754 C C . PHE A 1 379 ? -16.433 17.305 23.440 1.00 96.94 379 PHE A C 1
ATOM 2756 O O . PHE A 1 379 ? -15.374 17.879 23.203 1.00 96.94 379 PHE A O 1
ATOM 2763 N N . ALA A 1 380 ? -17.531 17.986 23.781 1.00 95.88 380 ALA A N 1
ATOM 2764 C CA . ALA A 1 380 ? -17.596 19.451 23.831 1.00 95.88 380 ALA A CA 1
ATOM 2765 C C . ALA A 1 380 ? -16.707 20.097 24.917 1.00 95.88 380 ALA A C 1
ATOM 2767 O O . ALA A 1 380 ? -16.516 21.309 24.905 1.00 95.88 380 ALA A O 1
ATOM 2768 N N . SER A 1 381 ? -16.188 19.308 25.861 1.00 96.06 381 SER A N 1
ATOM 2769 C CA . SER A 1 381 ? -15.356 19.767 26.983 1.00 96.06 381 SER A CA 1
ATOM 2770 C C . SER A 1 381 ? -13.876 19.394 26.847 1.00 96.06 381 SER A C 1
ATOM 2772 O O . SER A 1 381 ? -13.086 19.668 27.751 1.00 96.06 381 SER A O 1
ATOM 2774 N N . LEU A 1 382 ? -13.488 18.749 25.741 1.00 97.50 382 LEU A N 1
ATOM 2775 C CA . LEU A 1 382 ? -12.108 18.324 25.526 1.00 97.50 382 LEU A CA 1
ATOM 2776 C C . LEU A 1 382 ? -11.168 19.542 25.397 1.00 97.50 382 LEU A C 1
ATOM 2778 O O . LEU A 1 382 ? -11.514 20.514 24.724 1.00 97.50 382 LEU A O 1
ATOM 2782 N N . PRO A 1 383 ? -9.959 19.506 25.992 1.00 96.88 383 PRO A N 1
ATOM 2783 C CA . PRO A 1 383 ? -9.006 20.612 25.926 1.00 96.88 383 PRO A CA 1
ATOM 2784 C C . PRO A 1 383 ? -8.310 20.677 24.560 1.00 96.88 383 PRO A C 1
ATOM 2786 O O . PRO A 1 383 ? -7.244 20.089 24.360 1.00 96.88 383 PRO A O 1
ATOM 2789 N N . GLY A 1 384 ? -8.898 21.411 23.623 1.00 97.31 384 GLY A N 1
ATOM 2790 C CA . GLY A 1 384 ? -8.367 21.583 22.277 1.00 97.31 384 GLY A CA 1
ATOM 2791 C C . GLY A 1 384 ? -9.417 22.100 21.308 1.00 97.31 384 GLY A C 1
ATOM 2792 O O . GLY A 1 384 ? -10.473 22.582 21.715 1.00 97.31 384 GLY A O 1
ATOM 2793 N N . THR A 1 385 ? -9.123 21.997 20.019 1.00 97.88 385 THR A N 1
ATOM 2794 C CA . THR A 1 385 ? -10.022 22.439 18.953 1.00 97.88 385 THR A CA 1
ATOM 2795 C C . THR A 1 385 ? -10.083 21.416 17.827 1.00 97.88 385 THR A C 1
ATOM 2797 O O . THR A 1 385 ? -9.105 20.733 17.524 1.00 97.88 385 THR A O 1
ATOM 2800 N N . VAL A 1 386 ? -11.245 21.328 17.181 1.00 98.44 386 VAL A N 1
ATOM 2801 C CA . VAL A 1 386 ? -11.389 20.617 15.905 1.00 98.44 386 VAL A CA 1
ATOM 2802 C C . VAL A 1 386 ? -10.695 21.435 14.816 1.00 98.44 386 VAL A C 1
ATOM 2804 O O . VAL A 1 386 ? -10.862 22.656 14.769 1.00 98.44 386 VAL A O 1
ATOM 2807 N N . ASP A 1 387 ? -9.920 20.781 13.952 1.00 96.88 387 ASP A N 1
ATOM 2808 C CA . ASP A 1 387 ? -9.347 21.423 12.768 1.00 96.88 387 ASP A CA 1
ATOM 2809 C C . ASP A 1 387 ? -10.486 21.781 11.796 1.00 96.88 387 ASP A C 1
ATOM 2811 O O . ASP A 1 387 ? -11.209 20.885 11.348 1.00 96.88 387 ASP A O 1
ATOM 2815 N N . PRO A 1 388 ? -10.681 23.065 11.449 1.00 95.44 388 PRO A N 1
ATOM 2816 C CA . PRO A 1 388 ? -11.773 23.478 10.569 1.00 95.44 388 PRO A CA 1
ATOM 2817 C C . PRO A 1 388 ? -11.672 22.885 9.156 1.00 95.44 388 PRO A C 1
ATOM 2819 O O . PRO A 1 388 ? -12.688 22.791 8.469 1.00 95.44 388 PRO A O 1
ATOM 2822 N N . SER A 1 389 ? -10.482 22.455 8.726 1.00 93.81 389 SER A N 1
ATOM 2823 C CA . SER A 1 389 ? -10.267 21.789 7.433 1.00 93.81 389 SER A CA 1
ATOM 2824 C C . SER A 1 389 ? -10.780 20.346 7.435 1.00 93.81 389 SER A C 1
ATOM 2826 O O . SER A 1 389 ? -11.066 19.781 6.379 1.00 93.81 389 SER A O 1
ATOM 2828 N N . PHE A 1 390 ? -10.917 19.750 8.623 1.00 96.31 390 PHE A N 1
ATOM 2829 C CA . PHE A 1 390 ? -11.314 18.361 8.831 1.00 96.31 390 PHE A CA 1
ATOM 2830 C C . PHE A 1 390 ? -12.358 18.263 9.957 1.00 96.31 390 PHE A C 1
ATOM 2832 O O . PHE A 1 390 ? -12.075 17.711 11.028 1.00 96.31 390 PHE A O 1
ATOM 2839 N N . PRO A 1 391 ? -13.572 18.809 9.737 1.00 97.69 391 PRO A N 1
ATOM 2840 C CA . PRO A 1 391 ? -14.624 18.805 10.743 1.00 97.69 391 PRO A CA 1
ATOM 2841 C C . PRO A 1 391 ? -15.083 17.382 11.064 1.00 97.69 391 PRO A C 1
ATOM 2843 O O . PRO A 1 391 ? -14.990 16.482 10.229 1.00 97.69 391 PRO A O 1
ATOM 2846 N N . VAL A 1 392 ? -15.645 17.204 12.263 1.00 98.44 392 VAL A N 1
ATOM 2847 C CA . VAL A 1 392 ? -16.230 15.923 12.669 1.00 98.44 392 VAL A CA 1
ATOM 2848 C C . VAL A 1 392 ? -17.477 15.616 11.838 1.00 98.44 392 VAL A C 1
ATOM 2850 O O . VAL A 1 392 ? -18.411 16.420 11.802 1.00 98.44 392 VAL A O 1
ATOM 2853 N N . ARG A 1 393 ? -17.507 14.451 11.184 1.00 96.94 393 ARG A N 1
ATOM 2854 C CA . ARG A 1 393 ? -18.579 14.039 10.266 1.00 96.94 393 ARG A CA 1
ATOM 2855 C C . ARG A 1 393 ? -18.770 12.522 10.217 1.00 96.94 393 ARG A C 1
ATOM 2857 O O . ARG A 1 393 ? -17.892 11.763 10.613 1.00 96.94 393 ARG A O 1
ATOM 2864 N N . ASN A 1 394 ? -19.912 12.097 9.678 1.00 94.25 394 ASN A N 1
ATOM 2865 C CA . ASN A 1 394 ? -20.161 10.696 9.332 1.00 94.25 394 ASN A CA 1
ATOM 2866 C C . ASN A 1 394 ? -19.264 10.253 8.166 1.00 94.25 394 ASN A C 1
ATOM 2868 O O . ASN A 1 394 ? -18.898 11.072 7.316 1.00 94.25 394 ASN A O 1
ATOM 2872 N N . ALA A 1 395 ? -18.980 8.953 8.098 1.00 91.50 395 ALA A N 1
ATOM 2873 C CA . ALA A 1 395 ? -18.359 8.334 6.935 1.00 91.50 395 ALA A CA 1
ATOM 2874 C C . ALA A 1 395 ? -19.218 8.513 5.676 1.00 91.50 395 ALA A C 1
ATOM 2876 O O . ALA A 1 395 ? -20.452 8.530 5.736 1.00 91.50 395 ALA A O 1
ATOM 2877 N N . ALA A 1 396 ? -18.548 8.666 4.535 1.00 85.25 396 ALA A N 1
ATOM 2878 C CA . ALA A 1 396 ? -19.208 8.760 3.243 1.00 85.25 396 ALA A CA 1
ATOM 2879 C C . ALA A 1 396 ? -19.579 7.364 2.719 1.00 85.25 396 ALA A C 1
ATOM 2881 O O . ALA A 1 396 ? -19.088 6.341 3.200 1.00 85.25 396 ALA A O 1
ATOM 2882 N N . ALA A 1 397 ? -20.445 7.323 1.707 1.00 83.31 397 ALA A N 1
ATOM 2883 C CA . ALA A 1 397 ? -20.644 6.100 0.944 1.00 83.31 397 ALA A CA 1
ATOM 2884 C C . ALA A 1 397 ? -19.343 5.716 0.222 1.00 83.31 397 ALA A C 1
ATOM 2886 O O . ALA A 1 397 ? -18.609 6.590 -0.242 1.00 83.31 397 ALA A O 1
ATOM 2887 N N . SER A 1 398 ? -19.098 4.409 0.116 1.00 86.12 398 SER A N 1
ATOM 2888 C CA . SER A 1 398 ? -17.961 3.859 -0.624 1.00 86.12 398 SER A CA 1
ATOM 2889 C C . SER A 1 398 ? -17.930 4.390 -2.058 1.00 86.12 398 SER A C 1
ATOM 2891 O O . SER A 1 398 ? -18.965 4.418 -2.731 1.00 86.12 398 SER A O 1
ATOM 2893 N N . ILE A 1 399 ? -16.744 4.765 -2.546 1.00 86.69 399 ILE A N 1
ATOM 2894 C CA . ILE A 1 399 ? -16.559 5.099 -3.969 1.00 86.69 399 ILE A CA 1
ATOM 2895 C C . ILE A 1 399 ? -16.611 3.846 -4.851 1.00 86.69 399 ILE A C 1
ATOM 2897 O O . ILE A 1 399 ? -16.783 3.938 -6.069 1.00 86.69 399 ILE A O 1
ATOM 2901 N N . PHE A 1 400 ? -16.444 2.670 -4.242 1.00 88.00 400 PHE A N 1
ATOM 2902 C CA . PHE A 1 400 ? -16.454 1.400 -4.935 1.00 88.00 400 PHE A CA 1
ATOM 2903 C C . PHE A 1 400 ? -17.875 0.862 -5.079 1.00 88.00 400 PHE A C 1
ATOM 2905 O O . PHE A 1 400 ? -18.642 0.773 -4.124 1.00 88.00 400 PHE A O 1
ATOM 2912 N N . SER A 1 401 ? -18.207 0.428 -6.290 1.00 83.81 401 SER A N 1
ATOM 2913 C CA . SER A 1 401 ? -19.450 -0.285 -6.583 1.00 83.81 401 SER A CA 1
ATOM 2914 C C . SER A 1 401 ? -19.168 -1.774 -6.798 1.00 83.81 401 SER A C 1
ATOM 2916 O O . SER A 1 401 ? -18.166 -2.099 -7.438 1.00 83.81 401 SER A O 1
ATOM 2918 N N . PRO A 1 402 ? -20.016 -2.697 -6.309 1.00 80.88 402 PRO A N 1
ATOM 2919 C CA . PRO A 1 402 ? -19.836 -4.129 -6.546 1.00 80.88 402 PRO A CA 1
ATOM 2920 C C . PRO A 1 402 ? -19.851 -4.493 -8.040 1.00 80.88 402 PRO A C 1
ATOM 2922 O O . PRO A 1 402 ? -20.655 -3.966 -8.808 1.00 80.88 402 PRO A O 1
ATOM 2925 N N . LEU A 1 403 ? -19.003 -5.440 -8.441 1.00 81.81 403 LEU A N 1
ATOM 2926 C CA . LEU A 1 403 ? -18.979 -6.043 -9.775 1.00 81.81 403 LEU A CA 1
ATOM 2927 C C . LEU A 1 403 ? -18.545 -7.508 -9.665 1.00 81.81 403 LEU A C 1
ATOM 2929 O O . LEU A 1 403 ? -17.538 -7.808 -9.037 1.00 81.81 403 LEU A O 1
ATOM 2933 N N . THR A 1 404 ? -19.255 -8.423 -10.327 1.00 81.19 404 THR A N 1
ATOM 2934 C CA . THR A 1 404 ? -18.752 -9.791 -10.537 1.00 81.19 404 THR A CA 1
ATOM 2935 C C . THR A 1 404 ? -18.144 -9.890 -11.929 1.00 81.19 404 THR A C 1
ATOM 2937 O O . THR A 1 404 ? -18.866 -9.823 -12.923 1.00 81.19 404 THR A O 1
ATOM 2940 N N . LEU A 1 405 ? -16.824 -10.056 -12.007 1.00 80.81 405 LEU A N 1
ATOM 2941 C CA . LEU A 1 405 ? -16.100 -10.183 -13.269 1.00 80.81 405 LEU A CA 1
ATOM 2942 C C . LEU A 1 405 ? -15.815 -11.660 -13.545 1.00 80.81 405 LEU A C 1
ATOM 2944 O O . LEU A 1 405 ? -15.040 -12.288 -12.831 1.00 80.81 405 LEU A O 1
ATOM 2948 N N . ALA A 1 406 ? -16.467 -12.227 -14.564 1.00 82.56 406 ALA A N 1
ATOM 2949 C CA . ALA A 1 406 ? -16.274 -13.620 -14.990 1.00 82.56 406 ALA A CA 1
ATOM 2950 C C . ALA A 1 406 ? -16.339 -14.656 -13.842 1.00 82.56 406 ALA A C 1
ATOM 2952 O O . ALA A 1 406 ? -15.533 -15.585 -13.777 1.00 82.56 406 ALA A O 1
ATOM 2953 N N . GLY A 1 407 ? -17.302 -14.482 -12.931 1.00 74.75 407 GLY A N 1
ATOM 2954 C CA . GLY A 1 407 ? -17.508 -15.357 -11.771 1.00 74.75 407 GLY A CA 1
ATOM 2955 C C . GLY A 1 407 ? -16.693 -14.992 -10.526 1.00 74.75 407 GLY A C 1
ATOM 2956 O O . GLY A 1 407 ? -16.878 -15.628 -9.493 1.00 74.75 407 GLY A O 1
ATOM 2957 N N . VAL A 1 408 ? -15.841 -13.965 -10.590 1.00 79.19 408 VAL A N 1
ATOM 2958 C CA . VAL A 1 408 ? -15.054 -13.467 -9.454 1.00 79.19 408 VAL A CA 1
ATOM 2959 C C . VAL A 1 408 ? -15.762 -12.263 -8.822 1.00 79.19 408 VAL A C 1
ATOM 2961 O O . VAL A 1 408 ? -15.902 -11.232 -9.486 1.00 79.19 408 VAL A O 1
ATOM 2964 N N . PRO A 1 409 ? -16.226 -12.358 -7.562 1.00 79.38 409 PRO A N 1
ATOM 2965 C CA . PRO A 1 409 ? -16.796 -11.229 -6.839 1.00 79.38 409 PRO A CA 1
ATOM 2966 C C . PRO A 1 409 ? -15.745 -10.152 -6.572 1.00 79.38 409 PRO A C 1
ATOM 2968 O O . PRO A 1 409 ? -14.636 -10.435 -6.113 1.00 79.38 409 PRO A O 1
ATOM 2971 N N . GLY A 1 410 ? -16.110 -8.906 -6.827 1.00 84.62 410 GLY A N 1
ATOM 2972 C CA . GLY A 1 410 ? -15.240 -7.769 -6.613 1.00 84.62 410 GLY A CA 1
ATOM 2973 C C . GLY A 1 410 ? -15.986 -6.450 -6.631 1.00 84.62 410 GLY A C 1
ATOM 2974 O O . GLY A 1 410 ? -17.199 -6.368 -6.426 1.00 84.62 410 GLY A O 1
ATOM 2975 N N . ARG A 1 411 ? -15.224 -5.392 -6.868 1.00 90.69 411 ARG A N 1
ATOM 2976 C CA . ARG A 1 411 ? -15.676 -4.013 -6.879 1.00 90.69 411 ARG A CA 1
ATOM 2977 C C . ARG A 1 411 ? -14.881 -3.193 -7.889 1.00 90.69 411 ARG A C 1
ATOM 2979 O O . ARG A 1 411 ? -13.755 -3.536 -8.252 1.00 90.69 411 ARG A O 1
ATOM 2986 N N . ILE A 1 412 ? -15.488 -2.106 -8.341 1.00 92.44 412 ILE A N 1
ATOM 2987 C CA . ILE A 1 412 ? -14.912 -1.169 -9.302 1.00 92.44 412 ILE A CA 1
ATOM 2988 C C . ILE A 1 412 ? -15.066 0.261 -8.824 1.00 92.44 412 ILE A C 1
ATOM 2990 O O . ILE A 1 412 ? -15.972 0.585 -8.062 1.00 92.44 412 ILE A O 1
ATOM 2994 N N . ASP A 1 413 ? -14.189 1.116 -9.325 1.00 94.94 413 ASP A N 1
ATOM 2995 C CA . ASP A 1 413 ? -14.395 2.555 -9.351 1.00 94.94 413 ASP A CA 1
ATOM 2996 C C . ASP A 1 413 ? -14.829 2.934 -10.773 1.00 94.94 413 ASP A C 1
ATOM 2998 O O . ASP A 1 413 ? -14.174 2.569 -11.755 1.00 94.94 413 ASP A O 1
ATOM 3002 N N . SER A 1 414 ? -15.937 3.667 -10.888 1.00 95.12 414 SER A N 1
ATOM 3003 C CA . SER A 1 414 ? -16.512 4.093 -12.174 1.00 95.12 414 SER A CA 1
ATOM 3004 C C . SER A 1 414 ? -15.557 4.912 -13.055 1.00 95.12 414 SER A C 1
ATOM 3006 O O . SER A 1 414 ? -15.752 4.994 -14.264 1.00 95.12 414 SER A O 1
ATOM 3008 N N . ARG A 1 415 ? -14.486 5.487 -12.491 1.00 96.00 415 ARG A N 1
ATOM 3009 C CA . ARG A 1 415 ? -13.442 6.190 -13.256 1.00 96.00 415 ARG A CA 1
ATOM 3010 C C . ARG A 1 415 ? -12.609 5.252 -14.133 1.00 96.00 415 ARG A C 1
ATOM 3012 O O . ARG A 1 415 ? -12.049 5.689 -15.138 1.00 96.00 415 ARG A O 1
ATOM 3019 N N . PHE A 1 416 ? -12.515 3.975 -13.759 1.00 97.88 416 PHE A N 1
ATOM 3020 C CA . PHE A 1 416 ? -11.664 2.976 -14.414 1.00 97.88 416 PHE A CA 1
ATOM 3021 C C . PHE A 1 416 ? -12.454 1.787 -14.980 1.00 97.88 416 PHE A C 1
ATOM 3023 O O . PHE A 1 416 ? -11.857 0.794 -15.398 1.00 97.88 416 PHE A O 1
ATOM 3030 N N . TYR A 1 417 ? -13.785 1.901 -15.015 1.00 96.69 417 TYR A N 1
ATOM 3031 C CA . TYR A 1 417 ? -14.697 0.929 -15.604 1.00 96.69 417 TYR A CA 1
ATOM 3032 C C . TYR A 1 417 ? -15.833 1.650 -16.362 1.00 96.69 417 TYR A C 1
ATOM 3034 O O . TYR A 1 417 ? -16.413 2.582 -15.810 1.00 96.69 417 TYR A O 1
ATOM 3042 N N . PRO A 1 418 ? -16.210 1.235 -17.588 1.00 98.19 418 PRO A N 1
ATOM 3043 C CA . PRO A 1 418 ? -15.733 0.058 -18.318 1.00 98.19 418 PRO A CA 1
ATOM 3044 C C . PRO A 1 418 ? -14.274 0.182 -18.776 1.00 98.19 418 PRO A C 1
ATOM 3046 O O . PRO A 1 418 ? -13.749 1.283 -18.945 1.00 98.19 418 PRO A O 1
ATOM 3049 N N . PHE A 1 419 ? -13.617 -0.962 -18.976 1.00 98.62 419 PHE A N 1
ATOM 3050 C CA . PHE A 1 419 ? -12.245 -1.003 -19.487 1.00 98.62 419 PHE A CA 1
ATOM 3051 C C . PHE A 1 419 ? -12.172 -0.415 -20.901 1.00 98.62 419 PHE A C 1
ATOM 3053 O O . PHE A 1 419 ? -13.084 -0.600 -21.710 1.00 98.62 419 PHE A O 1
ATOM 3060 N N . LYS A 1 420 ? -11.089 0.304 -21.210 1.00 98.25 420 LYS A N 1
ATOM 3061 C CA . LYS A 1 420 ? -10.994 1.142 -22.417 1.00 98.25 420 LYS A CA 1
ATOM 3062 C C . LYS A 1 420 ? -9.819 0.779 -23.323 1.00 98.25 420 LYS A C 1
ATOM 3064 O O . LYS A 1 420 ? -8.850 0.150 -22.913 1.00 98.25 420 LYS A O 1
ATOM 3069 N N . ASN A 1 421 ? -9.912 1.216 -24.579 1.00 98.56 421 ASN A N 1
ATOM 3070 C CA . ASN A 1 421 ? -8.817 1.127 -25.545 1.00 98.56 421 ASN A CA 1
ATOM 3071 C C . ASN A 1 421 ? -7.638 2.010 -25.117 1.00 98.56 421 ASN A C 1
ATOM 3073 O O . ASN A 1 421 ? -7.852 3.096 -24.571 1.00 98.56 421 ASN A O 1
ATOM 3077 N N . SER A 1 422 ? -6.410 1.608 -25.459 1.00 98.56 422 SER A N 1
ATOM 3078 C CA . SER A 1 422 ? -5.273 2.520 -25.346 1.00 98.56 422 SER A CA 1
ATOM 3079 C C . SER A 1 422 ? -5.453 3.726 -26.285 1.00 98.56 422 SER A C 1
ATOM 3081 O O . SER A 1 422 ? -5.751 3.549 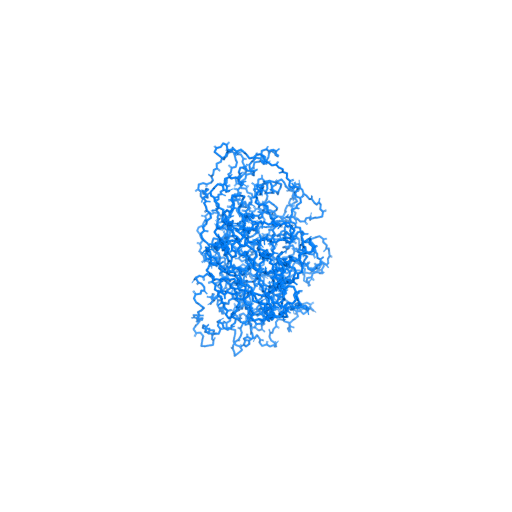-27.481 1.00 98.56 422 SER A O 1
ATOM 3083 N N . PRO A 1 423 ? -5.245 4.957 -25.777 1.00 97.94 423 PRO A N 1
ATOM 3084 C CA . PRO A 1 423 ? -5.248 6.165 -26.595 1.00 97.94 423 PRO A CA 1
ATOM 3085 C C . PRO A 1 423 ? -4.019 6.275 -27.509 1.00 97.94 423 PRO A C 1
ATOM 3087 O O . PRO A 1 423 ? -3.975 7.181 -28.336 1.00 97.94 423 PRO A O 1
ATOM 3090 N N . SER A 1 424 ? -3.037 5.372 -27.392 1.00 96.69 424 SER A N 1
ATOM 3091 C CA . SER A 1 424 ? -1.828 5.372 -28.219 1.00 96.69 424 SER A CA 1
ATOM 3092 C C . SER A 1 424 ? -2.150 5.452 -29.715 1.00 96.69 424 SER A C 1
ATOM 3094 O O . SER A 1 424 ? -3.073 4.798 -30.214 1.00 96.69 424 SER A O 1
ATOM 3096 N N . ALA A 1 425 ? -1.361 6.238 -30.448 1.00 95.31 425 ALA A N 1
ATOM 3097 C CA . ALA A 1 425 ? -1.424 6.302 -31.906 1.00 95.31 425 ALA A CA 1
ATOM 3098 C C . ALA A 1 425 ? -0.750 5.090 -32.581 1.00 95.31 425 ALA A C 1
ATOM 3100 O O . ALA A 1 425 ? -0.912 4.898 -33.784 1.00 95.31 425 ALA A O 1
ATOM 3101 N N . ASN A 1 426 ? -0.010 4.264 -31.828 1.00 94.12 426 ASN A N 1
ATOM 3102 C CA . ASN A 1 426 ? 0.608 3.052 -32.361 1.00 94.12 426 ASN A CA 1
ATOM 3103 C C . ASN A 1 426 ? -0.487 2.049 -32.783 1.00 94.12 426 ASN A C 1
ATOM 3105 O O . ASN A 1 426 ? -1.359 1.736 -31.966 1.00 94.12 426 ASN A O 1
ATOM 3109 N N . PRO A 1 427 ? -0.470 1.522 -34.023 1.00 93.56 427 PRO A N 1
ATOM 3110 C CA . PRO A 1 427 ? -1.427 0.500 -34.447 1.00 93.56 427 PRO A CA 1
ATOM 3111 C C . PRO A 1 427 ? -1.313 -0.798 -33.632 1.00 93.56 427 PRO A C 1
ATOM 3113 O O . PRO A 1 427 ? -2.309 -1.499 -33.449 1.00 93.56 427 PRO A O 1
ATOM 3116 N N . VAL A 1 428 ? -0.124 -1.112 -33.105 1.00 97.12 428 VAL A N 1
ATOM 3117 C CA . VAL A 1 428 ? 0.092 -2.210 -32.158 1.00 97.12 428 VAL A CA 1
ATOM 3118 C C . VAL A 1 428 ? -0.108 -1.670 -30.746 1.00 97.12 428 VAL A C 1
ATOM 3120 O O . VAL A 1 428 ? 0.797 -1.111 -30.132 1.00 97.12 428 VAL A O 1
ATOM 3123 N N . LYS A 1 429 ? -1.336 -1.813 -30.249 1.00 97.88 429 LYS A N 1
ATOM 3124 C CA . LYS A 1 429 ? -1.758 -1.380 -28.914 1.00 97.88 429 LYS A CA 1
ATOM 3125 C C . LYS A 1 429 ? -2.800 -2.323 -28.322 1.00 97.88 429 LYS A C 1
ATOM 3127 O O . LYS A 1 429 ? -3.346 -3.170 -29.039 1.00 97.88 429 LYS A O 1
ATOM 3132 N N . LEU A 1 430 ? -3.074 -2.138 -27.031 1.00 98.75 430 LEU A N 1
ATOM 3133 C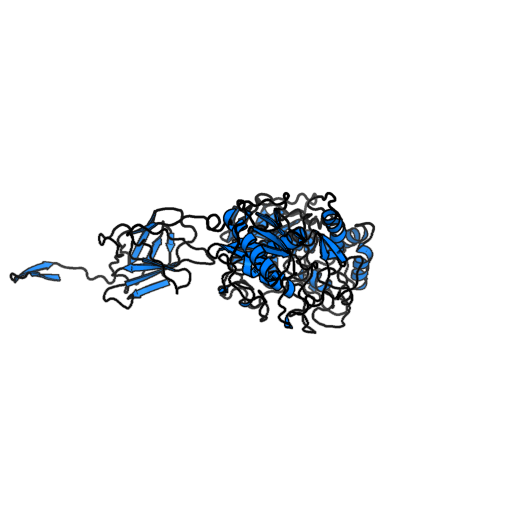 CA . LEU A 1 430 ? -4.164 -2.806 -26.325 1.00 98.75 430 LEU A CA 1
ATOM 3134 C C . LEU A 1 430 ? -5.516 -2.183 -26.696 1.00 98.75 430 LEU A C 1
ATOM 3136 O O . LEU A 1 430 ? -5.687 -0.959 -26.656 1.00 98.75 430 LEU A O 1
ATOM 3140 N N . ASN A 1 431 ? -6.486 -3.029 -27.026 1.00 98.62 431 ASN A N 1
ATOM 3141 C CA . ASN A 1 431 ? -7.895 -2.650 -27.131 1.00 98.62 431 ASN A CA 1
ATOM 3142 C C . ASN A 1 431 ? -8.684 -3.053 -25.867 1.00 98.62 431 ASN A C 1
ATOM 3144 O O . ASN A 1 431 ? -8.198 -3.810 -25.031 1.00 98.62 431 ASN A O 1
ATOM 3148 N N . ALA A 1 432 ? -9.916 -2.561 -25.725 1.00 98.69 432 ALA A N 1
ATOM 3149 C CA . ALA A 1 432 ? -10.749 -2.797 -24.543 1.00 98.69 432 ALA A CA 1
ATOM 3150 C C . ALA A 1 432 ? -11.037 -4.289 -24.277 1.00 98.69 432 ALA A C 1
ATOM 3152 O O . ALA A 1 432 ? -11.090 -4.704 -23.122 1.00 98.69 432 ALA A O 1
ATOM 3153 N N . SER A 1 433 ? -11.186 -5.107 -25.327 1.00 98.69 433 SER A N 1
ATOM 3154 C CA . SER A 1 433 ? -11.392 -6.555 -25.185 1.00 98.69 433 SER A CA 1
ATOM 3155 C C . SER A 1 433 ? -10.148 -7.249 -24.633 1.00 98.69 433 SER A C 1
ATOM 3157 O O . SER A 1 433 ? -10.263 -8.150 -23.808 1.00 98.69 433 SER A O 1
ATOM 3159 N N . GLU A 1 434 ? -8.963 -6.821 -25.066 1.00 98.88 434 GLU A N 1
ATOM 3160 C CA . GLU A 1 434 ? -7.682 -7.338 -24.575 1.00 98.88 434 GLU A CA 1
ATOM 3161 C C . GLU A 1 434 ? -7.452 -6.930 -23.117 1.00 98.88 434 GLU A C 1
ATOM 3163 O O . GLU A 1 434 ? -7.071 -7.763 -22.301 1.00 98.88 434 GLU A O 1
ATOM 3168 N N . VAL A 1 435 ? -7.777 -5.685 -22.750 1.00 98.94 435 VAL A N 1
ATOM 3169 C CA . VAL A 1 435 ? -7.733 -5.234 -21.347 1.00 98.94 435 VAL A CA 1
ATOM 3170 C C . VAL A 1 435 ? -8.697 -6.054 -20.485 1.00 98.94 435 VAL A C 1
ATOM 3172 O O . VAL A 1 435 ? -8.322 -6.506 -19.405 1.00 98.94 435 VAL A O 1
ATOM 3175 N N . ASN A 1 436 ? -9.913 -6.312 -20.976 1.00 98.81 436 ASN A N 1
ATOM 3176 C CA . ASN A 1 436 ? -10.870 -7.175 -20.289 1.00 98.81 436 ASN A CA 1
ATOM 3177 C C . ASN A 1 436 ? -10.342 -8.605 -20.113 1.00 98.81 436 ASN A C 1
ATOM 3179 O O . ASN A 1 436 ? -10.505 -9.174 -19.036 1.00 98.81 436 ASN A O 1
ATOM 3183 N N . GLN A 1 437 ? -9.704 -9.177 -21.137 1.00 98.75 437 GLN A N 1
ATOM 3184 C CA . GLN A 1 437 ? -9.089 -10.503 -21.066 1.00 98.75 437 GLN A CA 1
ATOM 3185 C C . GLN A 1 437 ? -8.001 -10.554 -19.986 1.00 98.75 437 GLN A C 1
ATOM 3187 O O . GLN A 1 437 ? -8.070 -11.417 -19.114 1.00 98.75 437 GLN A O 1
ATOM 3192 N N . ILE A 1 438 ? -7.053 -9.614 -20.014 1.00 98.94 438 ILE A N 1
ATOM 3193 C CA . ILE A 1 438 ? -5.924 -9.541 -19.074 1.00 98.94 438 ILE A CA 1
ATOM 3194 C C . ILE A 1 438 ? -6.426 -9.457 -17.626 1.00 98.94 438 ILE A C 1
ATOM 3196 O O . ILE A 1 438 ? -6.024 -10.243 -16.766 1.00 98.94 438 ILE A O 1
ATOM 3200 N N . ILE A 1 439 ? -7.356 -8.533 -17.354 1.00 98.94 439 ILE A N 1
ATOM 3201 C CA . ILE A 1 439 ? -7.909 -8.343 -16.006 1.00 98.94 439 ILE A CA 1
ATOM 3202 C C . ILE A 1 439 ? -8.731 -9.564 -15.572 1.00 98.94 439 ILE A C 1
ATOM 3204 O O . ILE A 1 439 ? -8.635 -9.987 -14.422 1.00 98.94 439 ILE A O 1
ATOM 3208 N N . THR A 1 440 ? -9.504 -10.166 -16.480 1.00 98.62 440 THR A N 1
ATOM 3209 C CA . THR A 1 440 ? -10.300 -11.370 -16.188 1.00 98.62 440 THR A CA 1
ATOM 3210 C C . THR A 1 440 ? -9.414 -12.561 -15.824 1.00 98.62 440 THR A C 1
ATOM 3212 O O . THR A 1 440 ? -9.684 -13.236 -14.834 1.00 98.62 440 THR A O 1
ATOM 3215 N N . GLN A 1 441 ? -8.343 -12.805 -16.584 1.00 98.75 441 GLN A N 1
ATOM 3216 C CA . GLN A 1 441 ? -7.392 -13.887 -16.314 1.00 98.75 441 GLN A CA 1
ATOM 3217 C C . GLN A 1 441 ? -6.720 -13.710 -14.948 1.00 98.75 441 GLN A C 1
ATOM 3219 O O . GLN A 1 441 ? -6.664 -14.653 -14.158 1.00 98.75 441 GLN A O 1
ATOM 3224 N N . ALA A 1 442 ? -6.281 -12.488 -14.631 1.00 98.88 442 ALA A N 1
ATOM 3225 C CA . ALA A 1 442 ? -5.718 -12.164 -13.325 1.00 98.88 442 ALA A CA 1
ATOM 3226 C C . ALA A 1 442 ? -6.745 -12.367 -12.192 1.00 98.88 442 ALA A C 1
ATOM 3228 O O . ALA A 1 442 ? -6.441 -13.011 -11.189 1.00 98.88 442 ALA A O 1
ATOM 3229 N N . ALA A 1 443 ? -7.983 -11.893 -12.358 1.00 96.75 443 ALA A N 1
ATOM 3230 C CA . ALA A 1 443 ? -9.038 -12.060 -11.357 1.00 96.75 443 ALA A CA 1
ATOM 3231 C C . ALA A 1 443 ? -9.344 -13.544 -11.090 1.00 96.75 443 ALA A C 1
ATOM 3233 O O . ALA A 1 443 ? -9.454 -13.961 -9.937 1.00 96.75 443 ALA A O 1
ATOM 3234 N N . GLN A 1 444 ? -9.441 -14.358 -12.143 1.00 94.75 444 GLN A N 1
ATOM 3235 C CA . GLN A 1 444 ? -9.667 -15.800 -12.021 1.00 94.75 444 GLN A CA 1
ATOM 3236 C C . GLN A 1 444 ? -8.500 -16.502 -11.322 1.00 94.75 444 GLN A C 1
ATOM 3238 O O . GLN A 1 444 ? -8.737 -17.354 -10.465 1.00 94.75 444 GLN A O 1
ATOM 3243 N N . GLN A 1 445 ? -7.256 -16.115 -11.626 1.00 97.38 445 GLN A N 1
ATOM 3244 C CA . GLN A 1 445 ? -6.087 -16.638 -10.923 1.00 97.38 445 GLN A CA 1
ATOM 3245 C C . GLN A 1 445 ? -6.111 -16.260 -9.437 1.00 97.38 445 GLN A C 1
ATOM 3247 O O . GLN A 1 445 ? -5.865 -17.121 -8.593 1.00 97.38 445 GLN A O 1
ATOM 3252 N N . ALA A 1 446 ? -6.444 -15.012 -9.093 1.00 94.50 446 ALA A N 1
ATOM 3253 C CA . ALA A 1 446 ? -6.569 -14.582 -7.699 1.00 94.50 446 ALA A CA 1
ATOM 3254 C C . ALA A 1 446 ? -7.588 -15.446 -6.936 1.00 94.50 446 ALA A C 1
ATOM 3256 O O . ALA A 1 446 ? -7.305 -15.936 -5.845 1.00 94.50 446 ALA A O 1
ATOM 3257 N N . PHE A 1 447 ? -8.725 -15.747 -7.569 1.00 89.25 447 PHE A N 1
ATOM 3258 C CA . PHE A 1 447 ? -9.819 -16.511 -6.969 1.00 89.25 447 PHE A CA 1
ATOM 3259 C C . PHE A 1 447 ? -9.504 -17.988 -6.678 1.00 89.25 447 PHE A C 1
ATOM 3261 O O . PHE A 1 447 ? -10.233 -18.632 -5.924 1.00 89.25 447 PHE A O 1
ATOM 3268 N N . ILE A 1 448 ? -8.433 -18.538 -7.250 1.00 87.25 448 ILE A N 1
ATOM 3269 C CA . ILE A 1 448 ? -7.950 -19.897 -6.945 1.00 87.25 448 ILE A CA 1
ATOM 3270 C C . ILE A 1 448 ? -6.623 -19.902 -6.178 1.00 87.25 448 ILE A C 1
ATOM 3272 O O . ILE A 1 448 ? -6.157 -20.965 -5.777 1.00 87.25 448 ILE A O 1
ATOM 3276 N N . THR A 1 449 ? -6.022 -18.730 -5.972 1.00 92.06 449 THR A N 1
ATOM 3277 C CA . THR A 1 449 ? -4.755 -18.577 -5.258 1.00 92.06 449 THR A CA 1
ATOM 3278 C C . THR A 1 449 ? -5.031 -18.392 -3.770 1.00 92.06 449 THR A C 1
ATOM 3280 O O . THR A 1 449 ? -5.875 -17.592 -3.386 1.00 92.06 449 THR A O 1
ATOM 3283 N N . ARG A 1 450 ? -4.303 -19.099 -2.912 1.00 90.06 450 ARG A N 1
ATOM 3284 C CA . ARG A 1 450 ? -4.325 -18.943 -1.458 1.00 90.06 450 ARG A CA 1
ATOM 3285 C C . ARG A 1 450 ? -3.666 -17.624 -1.055 1.00 90.06 450 ARG A C 1
ATOM 3287 O O . ARG A 1 450 ? -2.525 -17.346 -1.442 1.00 90.06 450 ARG A O 1
ATOM 3294 N N . ALA A 1 451 ? -4.354 -16.858 -0.220 1.00 91.12 451 ALA A N 1
ATOM 3295 C CA . ALA A 1 451 ? -3.836 -15.646 0.393 1.00 91.12 451 ALA A CA 1
ATOM 3296 C C . ALA A 1 451 ? -2.609 -15.928 1.276 1.00 91.12 451 ALA A C 1
ATOM 3298 O O . ALA A 1 451 ? -2.542 -16.944 1.973 1.00 91.12 451 ALA A O 1
ATOM 3299 N N . ALA A 1 452 ? -1.644 -15.007 1.278 1.00 91.00 452 ALA A N 1
ATOM 3300 C CA . ALA A 1 452 ? -0.462 -15.106 2.137 1.00 91.00 452 ALA A CA 1
ATOM 3301 C C . ALA A 1 452 ? -0.738 -14.662 3.576 1.00 91.00 452 ALA A C 1
ATOM 3303 O O . ALA A 1 452 ? -0.283 -15.302 4.519 1.00 91.00 452 ALA A O 1
ATOM 3304 N N . ILE A 1 453 ? -1.477 -13.564 3.731 1.00 91.88 453 ILE A N 1
ATOM 3305 C CA . ILE A 1 453 ? -1.544 -12.797 4.980 1.00 91.88 453 ILE A CA 1
ATOM 3306 C C . ILE A 1 453 ? -2.941 -12.765 5.596 1.00 91.88 453 ILE A C 1
ATOM 3308 O O . ILE A 1 453 ? -3.232 -11.887 6.398 1.00 91.88 453 ILE A O 1
ATOM 3312 N N . ARG A 1 454 ? -3.823 -13.690 5.211 1.00 90.38 454 ARG A N 1
ATOM 3313 C CA . ARG A 1 454 ? -5.223 -13.682 5.648 1.00 90.38 454 ARG A CA 1
ATOM 3314 C C . ARG A 1 454 ? -5.554 -14.837 6.570 1.00 90.38 454 ARG A C 1
ATOM 3316 O O . ARG A 1 454 ? -5.010 -15.937 6.445 1.00 90.38 454 ARG A O 1
ATOM 3323 N N . ARG A 1 455 ? -6.526 -14.590 7.442 1.00 84.69 455 ARG A N 1
ATOM 3324 C CA . ARG A 1 455 ? -7.228 -15.599 8.226 1.00 84.69 455 ARG A CA 1
ATOM 3325 C C . ARG A 1 455 ? -8.737 -15.571 7.913 1.00 84.69 455 ARG A C 1
ATOM 3327 O O . ARG A 1 455 ? -9.255 -14.505 7.593 1.00 84.69 455 ARG A O 1
ATOM 3334 N N . PRO A 1 456 ? -9.427 -16.729 7.972 1.00 80.50 456 PRO A N 1
ATOM 3335 C CA . PRO A 1 456 ? -8.874 -18.065 8.221 1.00 80.50 456 PRO A CA 1
ATOM 3336 C C . PRO A 1 456 ? -7.918 -18.520 7.106 1.00 80.50 456 PRO A C 1
ATOM 3338 O O . PRO A 1 456 ? -7.978 -18.030 5.975 1.00 80.50 456 PRO A O 1
ATOM 3341 N N . LEU A 1 457 ? -6.993 -19.426 7.443 1.00 79.88 457 LEU A N 1
ATOM 3342 C CA . LEU A 1 457 ? -6.099 -20.026 6.447 1.00 79.88 457 LEU A CA 1
ATOM 3343 C C . LEU A 1 457 ? -6.944 -20.719 5.369 1.00 79.88 457 LEU A C 1
ATOM 3345 O O . LEU A 1 457 ? -8.001 -21.260 5.684 1.00 79.88 457 LEU A O 1
ATOM 3349 N N . GLY A 1 458 ? -6.494 -20.646 4.116 1.00 78.44 458 GLY A N 1
ATOM 3350 C CA . GLY A 1 458 ? -7.268 -21.135 2.967 1.00 78.44 458 GLY A CA 1
ATOM 3351 C C . GLY A 1 458 ? -8.115 -20.088 2.270 1.00 78.44 458 GLY A C 1
ATOM 3352 O O . GLY A 1 458 ? -8.654 -20.338 1.193 1.00 78.44 458 GLY A O 1
ATOM 3353 N N . SER A 1 459 ? -8.195 -18.893 2.856 1.00 84.31 459 SER A N 1
ATOM 3354 C CA . SER A 1 459 ? -8.756 -17.717 2.201 1.00 84.31 459 SER A CA 1
ATOM 3355 C C . SER A 1 459 ? -8.114 -17.484 0.834 1.00 84.31 459 SER A C 1
ATOM 3357 O O . SER A 1 459 ? -6.908 -17.675 0.653 1.00 84.31 459 SER A O 1
ATOM 3359 N N . ARG A 1 460 ? -8.933 -17.055 -0.126 1.00 87.38 460 ARG A N 1
ATOM 3360 C CA . ARG A 1 460 ? -8.491 -16.701 -1.479 1.00 87.38 460 ARG A CA 1
ATOM 3361 C C . ARG A 1 460 ? -7.739 -15.381 -1.475 1.00 87.38 460 ARG A C 1
ATOM 3363 O O . ARG A 1 460 ? -7.974 -14.549 -0.599 1.00 87.38 460 ARG A O 1
ATOM 3370 N N . ALA A 1 461 ? -6.867 -15.217 -2.462 1.00 93.00 461 ALA A N 1
ATOM 3371 C CA . ALA A 1 461 ? -6.098 -14.009 -2.644 1.00 93.00 461 ALA A CA 1
ATOM 3372 C C . ALA A 1 461 ? -7.019 -12.838 -3.001 1.00 93.00 461 ALA A C 1
ATOM 3374 O O . ALA A 1 461 ? -7.835 -12.928 -3.920 1.00 93.00 461 ALA A O 1
ATOM 3375 N N . GLU A 1 462 ? -6.851 -11.733 -2.293 1.00 94.25 462 GLU A N 1
ATOM 3376 C CA . GLU A 1 462 ? -7.622 -10.513 -2.442 1.00 94.25 462 GLU A CA 1
ATOM 3377 C C . GLU A 1 462 ? -6.701 -9.368 -2.881 1.00 94.25 462 GLU A C 1
ATOM 3379 O O . GLU A 1 462 ? -5.818 -8.932 -2.142 1.00 94.25 462 GLU A O 1
ATOM 3384 N N . VAL A 1 463 ? -6.886 -8.895 -4.115 1.00 98.44 463 VAL A N 1
ATOM 3385 C CA . VAL A 1 463 ? -5.956 -8.012 -4.824 1.00 98.44 463 VAL A CA 1
ATOM 3386 C C . VAL A 1 463 ? -6.658 -6.923 -5.635 1.00 98.44 463 VAL A C 1
ATOM 3388 O O . VAL A 1 463 ? -7.802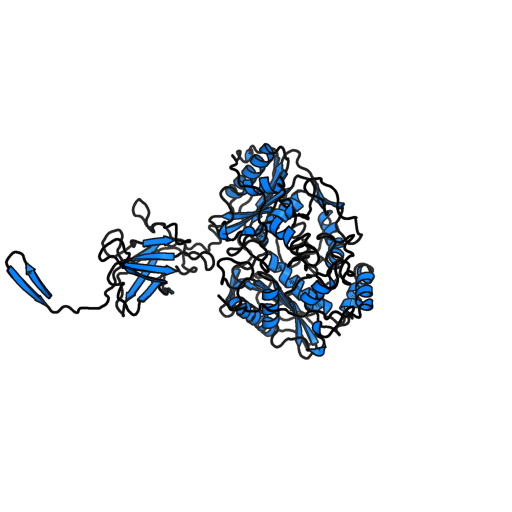 -7.046 -6.074 1.00 98.44 463 VAL A O 1
ATOM 3391 N N . ASN A 1 464 ? -5.924 -5.843 -5.874 1.00 98.75 464 ASN A N 1
ATOM 3392 C CA . ASN A 1 464 ? -6.234 -4.834 -6.877 1.00 98.75 464 ASN A CA 1
ATOM 3393 C C . ASN A 1 464 ? -5.446 -5.155 -8.148 1.00 98.75 464 ASN A C 1
ATOM 3395 O O . ASN A 1 464 ? -4.258 -5.465 -8.068 1.00 98.75 464 ASN A O 1
ATOM 3399 N N . ILE A 1 465 ? -6.106 -5.069 -9.300 1.00 98.94 465 ILE A N 1
ATOM 3400 C CA . ILE A 1 465 ? -5.596 -5.473 -10.610 1.00 98.94 465 ILE A CA 1
ATOM 3401 C C . ILE A 1 465 ? -5.690 -4.270 -11.537 1.00 98.94 465 ILE A C 1
ATOM 3403 O O . ILE A 1 465 ? -6.794 -3.812 -11.829 1.00 98.94 465 ILE A O 1
ATOM 3407 N N . ALA A 1 466 ? -4.555 -3.777 -12.021 1.00 98.94 466 ALA A N 1
ATOM 3408 C CA . ALA A 1 466 ? -4.493 -2.621 -12.904 1.00 98.94 466 ALA A CA 1
ATOM 3409 C C . ALA A 1 466 ? -3.771 -2.946 -14.212 1.00 98.94 466 ALA A C 1
ATOM 3411 O O . ALA A 1 466 ? -2.741 -3.619 -14.218 1.00 98.94 466 ALA A O 1
ATOM 3412 N N . VAL A 1 467 ? -4.286 -2.402 -15.315 1.00 98.94 467 VAL A N 1
ATOM 3413 C CA . VAL A 1 467 ? -3.627 -2.429 -16.627 1.00 98.94 467 VAL A CA 1
ATOM 3414 C C . VAL A 1 467 ? -3.407 -1.003 -17.106 1.00 98.94 467 VAL A C 1
ATOM 3416 O O . VAL A 1 467 ? -4.333 -0.186 -17.111 1.00 98.94 467 VAL A O 1
ATOM 3419 N N . VAL A 1 468 ? -2.184 -0.715 -17.545 1.00 98.94 468 VAL A N 1
ATOM 3420 C CA . VAL A 1 468 ? -1.799 0.555 -18.171 1.00 98.94 468 VAL A CA 1
ATOM 3421 C C . VAL A 1 468 ? -1.262 0.312 -19.575 1.00 98.94 468 VAL A C 1
ATOM 3423 O O . VAL A 1 468 ? -0.777 -0.780 -19.869 1.00 98.94 468 VAL A O 1
ATOM 3426 N N . ASP A 1 469 ? -1.325 1.318 -20.445 1.00 98.81 469 ASP A N 1
ATOM 3427 C CA . ASP A 1 469 ? -0.608 1.276 -21.720 1.00 98.81 469 ASP A CA 1
ATOM 3428 C C . ASP A 1 469 ? 0.881 1.642 -21.578 1.00 98.81 469 ASP A C 1
ATOM 3430 O O . ASP A 1 469 ? 1.364 1.973 -20.495 1.00 98.81 469 ASP A O 1
ATOM 3434 N N . ALA A 1 470 ? 1.632 1.569 -22.681 1.00 97.94 470 ALA A N 1
ATOM 3435 C CA . ALA A 1 470 ? 3.075 1.835 -22.692 1.00 97.94 470 ALA A CA 1
ATOM 3436 C C . ALA A 1 470 ? 3.458 3.276 -22.289 1.00 97.94 470 ALA A C 1
ATOM 3438 O O . ALA A 1 470 ? 4.622 3.535 -21.988 1.00 97.94 470 ALA A O 1
ATOM 3439 N N . ALA A 1 471 ? 2.503 4.213 -22.280 1.00 97.75 471 ALA A N 1
ATOM 3440 C CA . ALA A 1 471 ? 2.689 5.584 -21.814 1.00 97.75 471 ALA A CA 1
ATOM 3441 C C . ALA A 1 471 ? 2.205 5.784 -20.366 1.00 97.75 471 ALA A C 1
ATOM 3443 O O . ALA A 1 471 ? 2.152 6.917 -19.896 1.00 97.75 471 ALA A O 1
ATOM 3444 N N . GLY A 1 472 ? 1.838 4.709 -19.659 1.00 98.12 472 GLY A N 1
ATOM 3445 C CA . GLY A 1 472 ? 1.362 4.755 -18.278 1.00 98.12 472 GLY A CA 1
ATOM 3446 C C . GLY A 1 472 ? -0.096 5.202 -18.126 1.00 98.12 472 GLY A C 1
ATOM 3447 O O . GLY A 1 472 ? -0.536 5.468 -17.002 1.00 98.12 472 GLY A O 1
ATOM 3448 N N . VAL A 1 473 ? -0.872 5.283 -19.214 1.00 98.38 473 VAL A N 1
ATOM 3449 C CA . VAL A 1 473 ? -2.301 5.612 -19.140 1.00 98.38 473 VAL A CA 1
ATOM 3450 C C . VAL A 1 473 ? -3.068 4.401 -18.623 1.00 98.38 473 VAL A C 1
ATOM 3452 O O . VAL A 1 473 ? -3.023 3.331 -19.224 1.00 98.38 473 VAL A O 1
ATOM 3455 N N . VAL A 1 474 ? -3.820 4.571 -17.534 1.00 98.75 474 VAL A N 1
ATOM 3456 C CA . VAL A 1 474 ? -4.654 3.504 -16.960 1.00 98.75 474 VAL A CA 1
ATOM 3457 C C . VAL A 1 474 ? -5.779 3.141 -17.915 1.00 98.75 474 VAL A C 1
ATOM 3459 O O . VAL A 1 474 ? -6.557 4.017 -18.289 1.00 98.75 474 VAL A O 1
ATOM 3462 N N . LEU A 1 475 ? -5.880 1.863 -18.280 1.00 98.88 475 LEU A N 1
ATOM 3463 C CA . LEU A 1 475 ? -6.897 1.312 -19.183 1.00 98.88 475 LEU A CA 1
ATOM 3464 C C . LEU A 1 475 ? -8.026 0.585 -18.445 1.00 98.88 475 LEU A C 1
ATOM 3466 O O . LEU A 1 475 ? -9.127 0.460 -18.982 1.00 98.88 475 LEU A O 1
ATOM 3470 N N . GLY A 1 476 ? -7.771 0.126 -17.223 1.00 98.81 476 GLY A N 1
ATOM 3471 C CA . GLY A 1 476 ? -8.771 -0.522 -16.387 1.00 98.81 476 GLY A CA 1
ATOM 3472 C C . GLY A 1 476 ? -8.222 -0.889 -15.017 1.00 98.81 476 GLY A C 1
ATOM 3473 O O . GLY A 1 476 ? -7.028 -1.172 -14.888 1.00 98.81 476 GLY A O 1
ATOM 3474 N N . ILE A 1 477 ? -9.101 -0.880 -14.014 1.00 98.81 477 ILE A N 1
ATOM 3475 C CA . ILE A 1 477 ? -8.816 -1.399 -12.674 1.00 98.81 477 ILE A CA 1
ATOM 3476 C C . ILE A 1 477 ? -9.991 -2.266 -12.218 1.00 98.81 477 ILE A C 1
ATOM 3478 O O . ILE A 1 477 ? -11.147 -1.860 -12.335 1.00 98.81 477 ILE A O 1
ATOM 3482 N N . PHE A 1 478 ? -9.693 -3.445 -11.681 1.00 98.62 478 PHE A N 1
ATOM 3483 C CA . PHE A 1 478 ? -10.646 -4.295 -10.971 1.00 98.62 478 PHE A CA 1
ATOM 3484 C C . PHE A 1 478 ? -10.080 -4.659 -9.605 1.00 98.62 478 PHE A C 1
ATOM 3486 O O . PHE A 1 478 ? -8.890 -4.940 -9.471 1.00 98.62 478 PHE A O 1
ATOM 3493 N N . THR A 1 479 ? -10.936 -4.682 -8.596 1.00 97.25 479 THR A N 1
ATOM 3494 C CA . THR A 1 479 ? -10.544 -4.977 -7.223 1.00 97.25 479 THR A CA 1
ATOM 3495 C C . THR A 1 479 ? -11.368 -6.157 -6.734 1.00 97.25 479 THR A C 1
ATOM 3497 O O . THR A 1 479 ? -12.590 -6.123 -6.833 1.00 97.25 479 THR A O 1
ATOM 3500 N N . THR A 1 480 ? -10.743 -7.209 -6.212 1.00 92.69 480 THR A N 1
ATOM 3501 C CA . THR A 1 480 ? -11.497 -8.309 -5.590 1.00 92.69 480 THR A CA 1
ATOM 3502 C C . THR A 1 480 ? -12.192 -7.823 -4.309 1.00 92.69 480 THR A C 1
ATOM 3504 O O . THR A 1 480 ? -11.898 -6.744 -3.781 1.00 92.69 480 THR A O 1
ATOM 3507 N N . GLN A 1 481 ? -13.186 -8.575 -3.837 1.00 83.56 481 GLN A N 1
ATOM 3508 C CA . GLN A 1 481 ? -14.195 -8.088 -2.892 1.00 83.56 481 GLN A CA 1
ATOM 3509 C C . GLN A 1 481 ? -13.626 -7.419 -1.629 1.00 83.56 481 GLN A C 1
ATOM 3511 O O . GLN A 1 481 ? -14.153 -6.393 -1.191 1.00 83.56 481 GLN A O 1
ATOM 3516 N N . ASP A 1 482 ? -12.567 -7.977 -1.052 1.00 87.38 482 ASP A N 1
ATOM 3517 C CA . ASP A 1 482 ? -11.952 -7.552 0.207 1.00 87.38 482 ASP A CA 1
ATOM 3518 C C . ASP A 1 482 ? -10.454 -7.242 0.060 1.00 87.38 482 ASP A C 1
ATOM 3520 O O . ASP A 1 482 ? -9.688 -7.286 1.027 1.00 87.38 482 ASP A O 1
ATOM 3524 N N . ALA A 1 483 ? -10.030 -6.878 -1.153 1.00 94.31 483 ALA A N 1
ATOM 3525 C CA . ALA A 1 483 ? -8.677 -6.388 -1.373 1.00 94.31 483 ALA A CA 1
ATOM 3526 C C . ALA A 1 483 ? -8.402 -5.166 -0.480 1.00 94.31 483 ALA A C 1
ATOM 3528 O O . ALA A 1 483 ? -9.283 -4.302 -0.328 1.00 94.31 483 ALA A O 1
ATOM 3529 N N . PRO A 1 484 ? -7.196 -5.047 0.090 1.00 95.12 484 PRO A N 1
ATOM 3530 C CA . PRO A 1 484 ? -6.832 -3.887 0.887 1.00 95.12 484 PRO A CA 1
ATOM 3531 C C . PRO A 1 484 ? -6.754 -2.626 0.014 1.00 95.12 484 PRO A C 1
ATOM 3533 O O . PRO A 1 484 ? -6.382 -2.673 -1.162 1.00 95.12 484 PRO A O 1
ATOM 3536 N N . ILE A 1 485 ? -7.126 -1.478 0.586 1.00 95.38 485 ILE A N 1
ATOM 3537 C CA . ILE A 1 485 ? -7.261 -0.210 -0.150 1.00 95.38 485 ILE A CA 1
ATOM 3538 C C . ILE A 1 485 ? -5.904 0.319 -0.618 1.00 95.38 485 ILE A C 1
ATOM 3540 O O . ILE A 1 485 ? -5.831 0.898 -1.704 1.00 95.38 485 ILE A O 1
ATOM 3544 N N . PHE A 1 486 ? -4.819 0.067 0.130 1.00 95.94 486 PHE A N 1
ATOM 3545 C CA . PHE A 1 486 ? -3.478 0.506 -0.282 1.00 95.94 486 PHE A CA 1
ATOM 3546 C C . PHE A 1 486 ? -3.104 -0.035 -1.673 1.00 95.94 486 PHE A C 1
ATOM 3548 O O . PHE A 1 486 ? -2.425 0.634 -2.453 1.00 95.94 486 PHE A O 1
ATOM 3555 N N . GLY A 1 487 ? -3.582 -1.234 -2.020 1.00 97.38 487 GLY A N 1
ATOM 3556 C CA . GLY A 1 487 ? -3.270 -1.867 -3.293 1.00 97.38 487 GLY A CA 1
ATOM 3557 C C . GLY A 1 487 ? -3.846 -1.132 -4.507 1.00 97.38 487 GLY A C 1
ATOM 3558 O O . GLY A 1 487 ? -3.351 -1.329 -5.615 1.00 97.38 487 GLY A O 1
ATOM 3559 N N . PHE A 1 488 ? -4.842 -0.259 -4.327 1.00 97.56 488 PHE A N 1
ATOM 3560 C CA . PHE A 1 488 ? -5.514 0.419 -5.436 1.00 97.56 488 PHE A CA 1
ATOM 3561 C C . PHE A 1 488 ? -4.565 1.348 -6.208 1.00 97.56 488 PHE A C 1
ATOM 3563 O O . PHE A 1 488 ? -4.410 1.200 -7.416 1.00 97.56 488 PHE A O 1
ATOM 3570 N N . ASP A 1 489 ? -3.847 2.237 -5.513 1.00 97.88 489 ASP A N 1
ATOM 3571 C CA . ASP A 1 489 ? -2.807 3.082 -6.128 1.00 97.88 489 ASP A CA 1
ATOM 3572 C C . ASP A 1 489 ? -1.545 2.274 -6.475 1.00 97.88 489 ASP A C 1
ATOM 3574 O O . ASP A 1 489 ? -0.968 2.426 -7.554 1.00 97.88 489 ASP A O 1
ATOM 3578 N N . VAL A 1 490 ? -1.139 1.360 -5.582 1.00 98.69 490 VAL A N 1
ATOM 3579 C CA . VAL A 1 490 ? 0.088 0.565 -5.743 1.00 98.69 490 VAL A CA 1
ATOM 3580 C C . VAL A 1 490 ? 0.032 -0.322 -6.985 1.00 98.69 490 VAL A C 1
ATOM 3582 O O . VAL A 1 490 ? 1.026 -0.419 -7.693 1.00 98.69 490 VAL A O 1
ATOM 3585 N N . SER A 1 491 ? -1.106 -0.949 -7.293 1.00 98.81 491 SER A N 1
ATOM 3586 C CA . SER A 1 491 ? -1.251 -1.779 -8.499 1.00 98.81 491 SER A CA 1
ATOM 3587 C C . SER A 1 491 ? -0.977 -0.980 -9.779 1.00 98.81 491 SER A C 1
ATOM 3589 O O . SER A 1 491 ? -0.291 -1.468 -10.677 1.00 98.81 491 SER A O 1
ATOM 3591 N N . VAL A 1 492 ? -1.409 0.285 -9.836 1.00 98.81 492 VAL A N 1
ATOM 3592 C CA . VAL A 1 492 ? -1.113 1.183 -10.960 1.00 98.81 492 VAL A CA 1
ATOM 3593 C C . VAL A 1 492 ? 0.351 1.617 -10.964 1.00 98.81 492 VAL A C 1
ATOM 3595 O O . VAL A 1 492 ? 0.970 1.583 -12.027 1.00 98.81 492 VAL A O 1
ATOM 3598 N N . GLN A 1 493 ? 0.928 1.987 -9.811 1.00 98.44 493 GLN A N 1
ATOM 3599 C CA . GLN A 1 493 ? 2.367 2.286 -9.725 1.00 98.44 493 GLN A CA 1
ATOM 3600 C C . GLN A 1 493 ? 3.192 1.107 -10.239 1.00 98.44 493 GLN A C 1
ATOM 3602 O O . GLN A 1 493 ? 4.114 1.302 -11.031 1.00 98.44 493 GLN A O 1
ATOM 3607 N N . LYS A 1 494 ? 2.824 -0.120 -9.856 1.00 98.88 494 LYS A N 1
ATOM 3608 C CA . LYS A 1 494 ? 3.522 -1.322 -10.298 1.00 98.88 494 LYS A CA 1
ATOM 3609 C C . LYS A 1 494 ? 3.410 -1.541 -11.808 1.00 98.88 494 LYS A C 1
ATOM 3611 O O . LYS A 1 494 ? 4.404 -1.794 -12.488 1.00 98.88 494 LYS A O 1
ATOM 3616 N N . ALA A 1 495 ? 2.205 -1.389 -12.360 1.00 98.94 495 ALA A N 1
ATOM 3617 C CA . ALA A 1 495 ? 1.964 -1.508 -13.797 1.00 98.94 495 ALA A CA 1
ATOM 3618 C C . ALA A 1 495 ? 2.763 -0.463 -14.604 1.00 98.94 495 ALA A C 1
ATOM 3620 O O . ALA A 1 495 ? 3.392 -0.796 -15.611 1.00 98.94 495 ALA A O 1
ATOM 3621 N N . ARG A 1 496 ? 2.777 0.795 -14.134 1.00 98.88 496 ARG A N 1
ATOM 3622 C CA . ARG A 1 496 ? 3.555 1.898 -14.721 1.00 98.88 496 ARG A CA 1
ATOM 3623 C C . ARG A 1 496 ? 5.050 1.652 -14.635 1.00 98.88 496 ARG A C 1
ATOM 3625 O O . ARG A 1 496 ? 5.749 1.927 -15.601 1.00 98.88 496 ARG A O 1
ATOM 3632 N N . THR A 1 497 ? 5.531 1.106 -13.524 1.00 98.88 497 THR A N 1
ATOM 3633 C CA . THR A 1 497 ? 6.955 0.823 -13.323 1.00 98.88 497 THR A CA 1
ATOM 3634 C C . THR A 1 497 ? 7.442 -0.234 -14.316 1.00 98.88 497 THR A C 1
ATOM 3636 O O . THR A 1 497 ? 8.383 0.029 -15.068 1.00 98.88 497 THR A O 1
ATOM 3639 N N . ALA A 1 498 ? 6.754 -1.376 -14.418 1.00 98.88 498 ALA A N 1
ATOM 3640 C CA . ALA A 1 498 ? 7.101 -2.419 -15.383 1.00 98.88 498 ALA A CA 1
ATOM 3641 C C . ALA A 1 498 ? 7.064 -1.914 -16.838 1.00 98.88 498 ALA A C 1
ATOM 3643 O O . ALA A 1 498 ? 7.993 -2.170 -17.610 1.00 98.88 498 ALA A O 1
ATOM 3644 N N . ALA A 1 499 ? 6.027 -1.151 -17.211 1.00 98.88 499 ALA A N 1
ATOM 3645 C CA . ALA A 1 499 ? 5.917 -0.555 -18.542 1.00 98.88 499 ALA A CA 1
ATOM 3646 C C . ALA A 1 499 ? 7.033 0.471 -18.810 1.00 98.88 499 ALA A C 1
ATOM 3648 O O . ALA A 1 499 ? 7.682 0.425 -19.852 1.00 98.88 499 ALA A O 1
ATOM 3649 N N . PHE A 1 500 ? 7.294 1.373 -17.862 1.00 98.88 500 PHE A N 1
ATOM 3650 C CA . PHE A 1 500 ? 8.279 2.437 -18.018 1.00 98.88 500 PHE A CA 1
ATOM 3651 C C . PHE A 1 500 ? 9.696 1.890 -18.150 1.00 98.88 500 PHE A C 1
ATOM 3653 O O . PHE A 1 500 ? 10.358 2.212 -19.128 1.00 98.88 500 PHE A O 1
ATOM 3660 N N . PHE A 1 501 ? 10.166 1.047 -17.225 1.00 98.75 501 PHE A N 1
ATOM 3661 C CA . PHE A 1 501 ? 11.547 0.547 -17.272 1.00 98.75 501 PHE A CA 1
ATOM 3662 C C . PHE A 1 501 ? 11.808 -0.361 -18.480 1.00 98.75 501 PHE A C 1
ATOM 3664 O O . PHE A 1 501 ? 12.937 -0.432 -18.957 1.00 98.75 501 PHE A O 1
ATOM 3671 N N . SER A 1 502 ? 10.761 -0.987 -19.025 1.00 98.81 502 SER A N 1
ATOM 3672 C CA . SER A 1 502 ? 10.829 -1.766 -20.269 1.00 98.81 502 SER A CA 1
ATOM 3673 C C . SER A 1 502 ? 10.761 -0.910 -21.541 1.00 98.81 502 SER A C 1
ATOM 3675 O O . SER A 1 502 ? 10.843 -1.442 -22.647 1.00 98.81 502 SER A O 1
ATOM 3677 N N . SER A 1 503 ? 10.555 0.405 -21.421 1.00 98.31 503 SER A N 1
ATOM 3678 C CA . SER A 1 503 ? 10.365 1.301 -22.562 1.00 98.31 503 SER A CA 1
ATOM 3679 C C . SER A 1 503 ? 11.690 1.670 -23.240 1.00 98.31 503 SER A C 1
ATOM 3681 O O . SER A 1 503 ? 12.670 1.968 -22.550 1.00 98.31 503 SER A O 1
ATOM 3683 N N . PRO A 1 504 ? 11.712 1.806 -24.582 1.00 97.50 504 PRO A N 1
ATOM 3684 C CA . PRO A 1 504 ? 12.865 2.323 -25.317 1.00 97.50 504 PRO A CA 1
ATOM 3685 C C . PRO A 1 504 ? 13.348 3.713 -24.899 1.00 97.50 504 PRO A C 1
ATOM 3687 O O . PRO A 1 504 ? 14.483 4.091 -25.177 1.00 97.50 504 PRO A O 1
ATOM 3690 N N . THR A 1 505 ? 12.490 4.500 -24.246 1.00 97.19 505 THR A N 1
ATOM 3691 C CA . THR A 1 505 ? 12.794 5.885 -23.869 1.00 97.19 505 THR A CA 1
ATOM 3692 C C . THR A 1 505 ? 13.075 6.072 -22.381 1.00 97.19 505 THR A C 1
ATOM 3694 O O . THR A 1 505 ? 13.267 7.210 -21.958 1.00 97.19 505 THR A O 1
ATOM 3697 N N . ALA A 1 506 ? 13.090 5.007 -21.575 1.00 98.25 506 ALA A N 1
ATOM 3698 C CA . ALA A 1 506 ? 13.180 5.099 -20.116 1.00 98.25 506 ALA A CA 1
ATOM 3699 C C . ALA A 1 506 ? 14.421 5.878 -19.646 1.00 98.25 506 ALA A C 1
ATOM 3701 O O . ALA A 1 506 ? 14.311 6.863 -18.914 1.00 98.25 506 ALA A O 1
ATOM 3702 N N . GLY A 1 507 ? 15.603 5.503 -20.144 1.00 97.94 507 GLY A N 1
ATOM 3703 C CA . GLY A 1 507 ? 16.863 6.161 -19.803 1.00 97.94 507 GLY A CA 1
ATOM 3704 C C . GLY A 1 507 ? 16.919 7.614 -20.274 1.00 97.94 507 GLY A C 1
ATOM 3705 O O . GLY A 1 507 ? 17.389 8.482 -19.542 1.00 97.94 507 GLY A O 1
ATOM 3706 N N . ALA A 1 508 ? 16.393 7.905 -21.467 1.00 97.69 508 ALA A N 1
ATOM 3707 C CA . ALA A 1 508 ? 16.327 9.269 -21.988 1.00 97.69 508 ALA A CA 1
ATOM 3708 C C . ALA A 1 508 ? 15.392 10.157 -21.148 1.00 97.69 508 ALA A C 1
ATOM 3710 O O . ALA A 1 508 ? 15.750 11.287 -20.820 1.00 97.69 508 ALA A O 1
ATOM 3711 N N . GLN A 1 509 ? 14.226 9.638 -20.749 1.00 97.81 509 GLN A N 1
ATOM 3712 C CA . GLN A 1 509 ? 13.277 10.363 -19.902 1.00 97.81 509 GLN A CA 1
ATOM 3713 C C . GLN A 1 509 ? 13.841 10.614 -18.498 1.00 97.81 509 GLN A C 1
ATOM 3715 O O . GLN A 1 509 ? 13.728 11.736 -18.010 1.00 97.81 509 GLN A O 1
ATOM 3720 N N . LEU A 1 510 ? 14.518 9.636 -17.881 1.00 97.62 510 LEU A N 1
ATOM 3721 C CA . LEU A 1 510 ? 15.212 9.839 -16.601 1.00 97.62 510 LEU A CA 1
ATOM 3722 C C . LEU A 1 510 ? 16.270 10.944 -16.698 1.00 97.62 510 LEU A C 1
ATOM 3724 O O . LEU A 1 510 ? 16.314 11.835 -15.853 1.00 97.62 510 LEU A O 1
ATOM 3728 N N . ARG A 1 511 ? 17.093 10.929 -17.752 1.00 97.50 511 ARG A N 1
ATOM 3729 C CA . ARG A 1 511 ? 18.143 11.938 -17.957 1.00 97.50 511 ARG A CA 1
ATOM 3730 C C . ARG A 1 511 ? 17.594 13.337 -18.236 1.00 97.50 511 ARG A C 1
ATOM 3732 O O . ARG A 1 511 ? 18.241 14.311 -17.875 1.00 97.50 511 ARG A O 1
ATOM 3739 N N . ALA A 1 512 ? 16.435 13.450 -18.882 1.00 97.12 512 ALA A N 1
ATOM 3740 C CA . ALA A 1 512 ? 15.823 14.739 -19.207 1.00 97.12 512 ALA A CA 1
ATOM 3741 C C . ALA A 1 512 ? 14.996 15.326 -18.050 1.00 97.12 512 ALA A C 1
ATOM 3743 O O . ALA A 1 512 ? 14.864 16.547 -17.932 1.00 97.12 512 ALA A O 1
ATOM 3744 N N . ALA A 1 513 ? 14.414 14.476 -17.203 1.00 95.69 513 ALA A N 1
ATOM 3745 C CA . ALA A 1 513 ? 13.479 14.912 -16.179 1.00 95.69 513 ALA A CA 1
ATOM 3746 C C . ALA A 1 513 ? 14.152 15.745 -15.076 1.00 95.69 513 ALA A C 1
ATOM 3748 O O . ALA A 1 513 ? 15.290 15.504 -14.670 1.00 95.69 513 ALA A O 1
ATOM 3749 N N . GLN A 1 514 ? 13.406 16.742 -14.587 1.00 92.44 514 GLN A N 1
ATOM 3750 C CA . GLN A 1 514 ? 13.795 17.627 -13.480 1.00 92.44 514 GLN A CA 1
ATOM 3751 C C . GLN A 1 514 ? 15.212 18.218 -13.625 1.00 92.44 514 GLN A C 1
ATOM 3753 O O . GLN A 1 514 ? 15.976 18.260 -12.665 1.00 92.44 514 GLN A O 1
ATOM 3758 N N . GLY A 1 515 ? 15.579 18.654 -14.835 1.00 92.94 515 GLY A N 1
ATOM 3759 C CA . GLY A 1 515 ? 16.871 19.302 -15.084 1.00 92.94 515 GLY A CA 1
ATOM 3760 C C . GLY A 1 515 ? 18.077 18.368 -14.946 1.00 92.94 515 GLY A C 1
ATOM 3761 O O . GLY A 1 515 ? 19.157 18.825 -14.589 1.00 92.94 515 GLY A O 1
ATOM 3762 N N . GLY A 1 516 ? 17.900 17.067 -15.196 1.00 94.44 516 GLY A N 1
ATOM 3763 C CA . GLY A 1 516 ? 18.983 16.084 -15.118 1.00 94.44 516 GLY A CA 1
ATOM 3764 C C . GLY A 1 516 ? 19.201 15.485 -13.733 1.00 94.44 516 GLY A C 1
ATOM 3765 O O . GLY A 1 516 ? 20.179 14.768 -13.526 1.00 94.44 516 GLY A O 1
ATOM 3766 N N . ARG A 1 517 ? 18.281 15.715 -12.788 1.00 93.81 517 ARG A N 1
ATOM 3767 C CA . ARG A 1 517 ? 18.367 15.196 -11.415 1.00 93.81 517 ARG A CA 1
ATOM 3768 C C . ARG A 1 517 ? 18.605 13.684 -11.346 1.00 93.81 517 ARG A C 1
ATOM 3770 O O . ARG A 1 517 ? 19.282 13.221 -10.434 1.00 93.81 517 ARG A O 1
ATOM 3777 N N . PHE A 1 518 ? 18.075 12.917 -12.300 1.00 96.38 518 PHE A N 1
ATOM 3778 C CA . PHE A 1 518 ? 18.156 11.452 -12.283 1.00 96.38 518 PHE A CA 1
ATOM 3779 C C . PHE A 1 518 ? 19.271 10.867 -13.162 1.00 96.38 518 PHE A C 1
ATOM 3781 O O . PHE A 1 518 ? 19.355 9.646 -13.303 1.00 96.38 518 PHE A O 1
ATOM 3788 N N . ILE A 1 519 ? 20.156 11.709 -13.714 1.00 97.19 519 ILE A N 1
ATOM 3789 C CA . ILE A 1 519 ? 21.353 11.265 -14.448 1.00 97.19 519 ILE A CA 1
ATOM 3790 C C . ILE A 1 519 ? 22.196 10.272 -13.624 1.00 97.19 519 ILE A C 1
ATOM 3792 O O . ILE A 1 519 ? 22.526 9.226 -14.182 1.00 97.19 519 ILE A O 1
ATOM 3796 N N . PRO A 1 520 ? 22.469 10.491 -12.317 1.00 97.00 520 PRO A N 1
ATOM 3797 C CA . PRO A 1 520 ? 23.271 9.551 -11.530 1.00 97.00 520 PRO A CA 1
ATOM 3798 C C . PRO A 1 520 ? 22.696 8.128 -11.470 1.00 97.00 520 PRO A C 1
ATOM 3800 O O . PRO A 1 520 ? 23.455 7.168 -11.547 1.00 97.00 520 PRO A O 1
ATOM 3803 N N . TYR A 1 521 ? 21.368 7.972 -11.396 1.00 97.62 521 TYR A N 1
ATOM 3804 C CA . TYR A 1 521 ? 20.719 6.652 -11.399 1.00 97.62 521 TYR A CA 1
ATOM 3805 C C . TYR A 1 521 ? 20.813 5.981 -12.777 1.00 97.62 521 TYR A C 1
ATOM 3807 O O . TYR A 1 521 ? 21.104 4.790 -12.878 1.00 97.62 521 TYR A O 1
ATOM 3815 N N . ALA A 1 522 ? 20.626 6.751 -13.855 1.00 97.19 522 ALA A N 1
ATOM 3816 C CA . ALA A 1 522 ? 20.774 6.246 -15.219 1.00 97.19 522 ALA A CA 1
ATOM 3817 C C . ALA A 1 522 ? 22.229 5.853 -15.543 1.00 97.19 522 ALA A C 1
ATOM 3819 O O . ALA A 1 522 ? 22.456 4.886 -16.270 1.00 97.19 522 ALA A O 1
ATOM 3820 N N . ASP A 1 523 ? 23.210 6.589 -15.014 1.00 97.81 523 ASP A N 1
ATOM 3821 C CA . ASP A 1 523 ? 24.636 6.275 -15.143 1.00 97.81 523 ASP A CA 1
ATOM 3822 C C . ASP A 1 523 ? 25.021 5.046 -14.316 1.00 97.81 523 ASP A C 1
ATOM 3824 O O . ASP A 1 523 ? 25.726 4.176 -14.825 1.00 97.81 523 ASP A O 1
ATOM 3828 N N . ALA A 1 524 ? 24.516 4.925 -13.084 1.00 97.62 524 ALA A N 1
ATOM 3829 C CA . ALA A 1 524 ? 24.733 3.746 -12.248 1.00 97.62 524 ALA A CA 1
ATOM 3830 C C . ALA A 1 524 ? 24.173 2.475 -12.906 1.00 97.62 524 ALA A C 1
ATOM 3832 O O . ALA A 1 524 ? 24.871 1.466 -12.987 1.00 97.62 524 ALA A O 1
ATOM 3833 N N . ALA A 1 525 ? 22.954 2.536 -13.454 1.00 97.75 525 ALA A N 1
ATOM 3834 C CA . ALA A 1 525 ? 22.368 1.422 -14.198 1.00 97.75 525 ALA A CA 1
ATOM 3835 C C . ALA A 1 525 ? 23.221 1.047 -15.424 1.00 97.75 525 ALA A C 1
ATOM 3837 O O . ALA A 1 525 ? 23.529 -0.126 -15.629 1.00 97.75 525 ALA A O 1
ATOM 3838 N N . ALA A 1 526 ? 23.667 2.038 -16.203 1.00 97.38 526 ALA A N 1
ATOM 3839 C CA . ALA A 1 526 ? 24.518 1.799 -17.366 1.00 97.38 526 ALA A CA 1
ATOM 3840 C C . ALA A 1 526 ? 25.878 1.181 -16.989 1.00 97.38 526 ALA A C 1
ATOM 3842 O O . ALA A 1 526 ? 26.355 0.291 -17.695 1.00 97.38 526 ALA A O 1
ATOM 3843 N N . ALA A 1 527 ? 26.479 1.611 -15.875 1.00 97.25 527 ALA A N 1
ATOM 3844 C CA . ALA A 1 527 ? 27.720 1.042 -15.347 1.00 97.25 527 ALA A CA 1
ATOM 3845 C C . ALA A 1 527 ? 27.560 -0.433 -14.939 1.00 97.25 527 ALA A C 1
ATOM 3847 O O . ALA A 1 527 ? 28.481 -1.226 -15.120 1.00 97.25 527 ALA A O 1
ATOM 3848 N N . ASP A 1 528 ? 26.369 -0.811 -14.474 1.00 96.44 528 ASP A N 1
ATOM 3849 C CA . ASP A 1 528 ? 25.985 -2.192 -14.168 1.00 96.44 528 ASP A CA 1
ATOM 3850 C C . ASP A 1 528 ? 25.553 -3.005 -15.406 1.00 96.44 528 ASP A C 1
ATOM 3852 O O . ASP A 1 528 ? 25.116 -4.149 -15.280 1.00 96.44 528 ASP A O 1
ATOM 3856 N N . GLY A 1 529 ? 25.672 -2.440 -16.614 1.00 95.25 529 GLY A N 1
ATOM 3857 C CA . GLY A 1 529 ? 25.271 -3.087 -17.867 1.00 95.25 529 GLY A CA 1
ATOM 3858 C C . GLY A 1 529 ? 23.757 -3.117 -18.100 1.00 95.25 529 GLY A C 1
ATOM 3859 O O . GLY A 1 529 ? 23.293 -3.751 -19.050 1.00 95.25 529 GLY A O 1
ATOM 3860 N N . ILE A 1 530 ? 22.982 -2.417 -17.270 1.00 96.12 530 ILE A N 1
ATOM 3861 C CA . ILE A 1 530 ? 21.530 -2.315 -17.371 1.00 96.12 530 ILE A CA 1
ATOM 3862 C C . ILE A 1 530 ? 21.160 -1.177 -18.316 1.00 96.12 530 ILE A C 1
ATOM 3864 O O . ILE A 1 530 ? 21.259 0.008 -17.993 1.00 96.12 530 ILE A O 1
ATOM 3868 N N . LYS A 1 531 ? 20.717 -1.552 -19.517 1.00 93.88 531 LYS A N 1
ATOM 3869 C CA . LYS A 1 531 ? 20.286 -0.608 -20.547 1.00 93.88 531 LYS A CA 1
ATOM 3870 C C . LYS A 1 531 ? 18.800 -0.297 -20.401 1.00 93.88 531 LYS A C 1
ATOM 3872 O O . LYS A 1 531 ? 17.953 -1.179 -20.500 1.00 93.88 531 LYS A O 1
ATOM 3877 N N . LEU A 1 532 ? 18.491 0.980 -20.201 1.00 97.25 532 LEU A N 1
ATOM 3878 C CA . LEU A 1 532 ? 17.127 1.509 -20.110 1.00 97.25 532 LEU A CA 1
ATOM 3879 C C . LEU A 1 532 ? 16.638 2.001 -21.486 1.00 97.25 532 LEU A C 1
ATOM 3881 O O . LEU A 1 532 ? 16.213 3.148 -21.635 1.00 97.25 532 LEU A O 1
ATOM 3885 N N . ASP A 1 533 ? 16.792 1.147 -22.500 1.00 97.56 533 ASP A N 1
ATOM 3886 C CA . ASP A 1 533 ? 16.560 1.424 -23.927 1.00 97.56 533 ASP A CA 1
ATOM 3887 C C . ASP A 1 533 ? 15.607 0.409 -24.587 1.00 97.56 533 ASP A C 1
ATOM 3889 O O . ASP A 1 533 ? 15.540 0.302 -25.813 1.00 97.56 533 ASP A O 1
ATOM 3893 N N . GLY A 1 534 ? 14.832 -0.321 -23.778 1.00 97.56 534 GLY A N 1
ATOM 3894 C CA . GLY A 1 534 ? 13.846 -1.301 -24.241 1.00 97.56 534 GLY A CA 1
ATOM 3895 C C . GLY A 1 534 ? 14.431 -2.649 -24.668 1.00 97.56 534 GLY A C 1
ATOM 3896 O O . GLY A 1 534 ? 13.686 -3.522 -25.108 1.00 97.56 534 GLY A O 1
ATOM 3897 N N . THR A 1 535 ? 15.744 -2.856 -24.518 1.00 97.50 535 THR A N 1
ATOM 3898 C CA . THR A 1 535 ? 16.376 -4.168 -24.750 1.00 97.50 535 THR A CA 1
ATOM 3899 C C . THR A 1 535 ? 16.161 -5.162 -23.607 1.00 97.50 535 THR A C 1
ATOM 3901 O O . THR A 1 535 ? 16.438 -6.349 -23.777 1.00 97.50 535 THR A O 1
ATOM 3904 N N . ILE A 1 536 ? 15.642 -4.695 -22.466 1.00 98.50 536 ILE A N 1
ATOM 3905 C CA . ILE A 1 536 ? 15.328 -5.498 -21.283 1.00 98.50 536 ILE A CA 1
ATOM 3906 C C . ILE A 1 536 ? 13.870 -5.246 -20.877 1.00 98.50 536 ILE A C 1
ATOM 3908 O O . ILE A 1 536 ? 13.442 -4.105 -20.723 1.00 98.50 536 ILE A O 1
ATOM 3912 N N . ALA A 1 537 ? 13.110 -6.318 -20.674 1.00 98.69 537 ALA A N 1
ATOM 3913 C CA . ALA A 1 537 ? 11.768 -6.306 -20.114 1.00 98.69 537 ALA A CA 1
ATOM 3914 C C . ALA A 1 537 ? 11.840 -6.527 -18.595 1.00 98.69 537 ALA A C 1
ATOM 3916 O O . ALA A 1 537 ? 12.176 -7.623 -18.135 1.00 98.69 537 ALA A O 1
ATOM 3917 N N . PHE A 1 538 ? 11.502 -5.497 -17.821 1.00 98.69 538 PHE A N 1
ATOM 3918 C CA . PHE A 1 538 ? 11.583 -5.491 -16.360 1.00 98.69 538 PHE A CA 1
ATOM 3919 C C . PHE A 1 538 ? 10.232 -5.771 -15.714 1.00 98.69 538 PHE A C 1
ATOM 3921 O O . PHE A 1 538 ? 9.246 -5.105 -16.018 1.00 98.69 538 PHE A O 1
ATOM 3928 N N . SER A 1 539 ? 10.210 -6.714 -14.777 1.00 98.69 539 SER A N 1
ATOM 3929 C CA . SER A 1 539 ? 9.172 -6.804 -13.750 1.00 98.69 539 SER A CA 1
ATOM 3930 C C . SER A 1 539 ? 9.534 -5.924 -12.553 1.00 98.69 539 SER A C 1
ATOM 3932 O O . SER A 1 539 ? 10.707 -5.584 -12.356 1.00 98.69 539 SER A O 1
ATOM 3934 N N . ASP A 1 540 ? 8.577 -5.646 -11.670 1.00 98.00 540 ASP A N 1
ATOM 3935 C CA . ASP A 1 540 ? 8.918 -4.941 -10.430 1.00 98.00 540 ASP A CA 1
ATOM 3936 C C . ASP A 1 540 ? 9.717 -5.773 -9.441 1.00 98.00 540 ASP A C 1
ATOM 3938 O O . ASP A 1 540 ? 10.378 -5.213 -8.568 1.00 98.00 540 ASP A O 1
ATOM 3942 N N . ARG A 1 541 ? 9.764 -7.099 -9.601 1.00 97.94 541 ARG A N 1
ATOM 3943 C CA . ARG A 1 541 ? 10.724 -7.898 -8.840 1.00 97.94 541 ARG A CA 1
ATOM 3944 C C . ARG A 1 541 ? 12.160 -7.545 -9.230 1.00 97.94 541 ARG A C 1
ATOM 3946 O O . ARG A 1 541 ? 12.994 -7.394 -8.342 1.00 97.94 541 ARG A O 1
ATOM 3953 N N . ALA A 1 542 ? 12.448 -7.375 -10.524 1.00 98.12 542 ALA A N 1
ATOM 3954 C CA . ALA A 1 542 ? 13.753 -6.895 -10.982 1.00 98.12 542 ALA A CA 1
ATOM 3955 C C . ALA A 1 542 ? 14.022 -5.462 -10.511 1.00 98.12 542 ALA A C 1
ATOM 3957 O O . ALA A 1 542 ? 15.086 -5.194 -9.953 1.00 98.12 542 ALA A O 1
ATOM 3958 N N . ASN A 1 543 ? 13.056 -4.553 -10.691 1.00 98.00 543 ASN A N 1
ATOM 3959 C CA . ASN A 1 543 ? 13.215 -3.154 -10.282 1.00 98.00 543 ASN A CA 1
ATOM 3960 C C . ASN A 1 543 ? 13.448 -3.037 -8.771 1.00 98.00 543 ASN A C 1
ATOM 3962 O O . ASN A 1 543 ? 14.332 -2.296 -8.339 1.00 98.00 543 ASN A O 1
ATOM 3966 N N . GLY A 1 544 ? 12.720 -3.820 -7.973 1.00 96.81 544 GLY A N 1
ATOM 3967 C CA . GLY A 1 544 ? 12.897 -3.903 -6.530 1.00 96.81 544 GLY A CA 1
ATOM 3968 C C . GLY A 1 544 ? 14.271 -4.420 -6.144 1.00 96.81 544 GLY A C 1
ATOM 3969 O O . GLY A 1 544 ? 14.944 -3.799 -5.327 1.00 96.81 544 GLY A O 1
ATOM 3970 N N . PHE A 1 545 ? 14.743 -5.478 -6.809 1.00 95.94 545 PHE A N 1
ATOM 3971 C CA . PHE A 1 545 ? 16.087 -6.020 -6.608 1.00 95.94 545 PHE A CA 1
ATOM 3972 C C . PHE A 1 545 ? 17.183 -4.981 -6.902 1.00 95.94 545 PHE A C 1
ATOM 3974 O O . PHE A 1 545 ? 18.123 -4.844 -6.128 1.00 95.94 545 PHE A O 1
ATOM 3981 N N . LEU A 1 546 ? 17.025 -4.169 -7.954 1.00 97.75 546 LEU A N 1
ATOM 3982 C CA . LEU A 1 546 ? 17.928 -3.055 -8.293 1.00 97.75 546 LEU A CA 1
ATOM 3983 C C . LEU A 1 546 ? 17.815 -1.843 -7.346 1.00 97.75 546 LEU A C 1
ATOM 3985 O O . LEU A 1 546 ? 18.656 -0.943 -7.398 1.00 97.75 546 LEU A O 1
ATOM 3989 N N . SER A 1 547 ? 16.790 -1.804 -6.493 1.00 97.50 547 SER A N 1
ATOM 3990 C CA . SER A 1 547 ? 16.497 -0.703 -5.561 1.00 97.50 547 SER A CA 1
ATOM 3991 C C . SER A 1 547 ? 16.906 -1.015 -4.118 1.00 97.50 547 SER A C 1
ATOM 3993 O O . SER A 1 547 ? 16.599 -0.254 -3.197 1.00 97.50 547 SER A O 1
ATOM 3995 N N . ARG A 1 548 ? 17.636 -2.114 -3.904 1.00 96.88 548 ARG A N 1
ATOM 3996 C CA . ARG A 1 548 ? 18.083 -2.551 -2.579 1.00 96.88 548 ARG A CA 1
ATOM 3997 C C . ARG A 1 548 ? 19.348 -1.812 -2.118 1.00 96.88 548 ARG A C 1
ATOM 3999 O O . ARG A 1 548 ? 20.239 -1.570 -2.939 1.00 96.88 548 ARG A O 1
ATOM 4006 N N . PRO A 1 549 ? 19.467 -1.495 -0.813 1.00 96.50 549 PRO A N 1
ATOM 4007 C CA . PRO A 1 549 ? 20.684 -0.899 -0.249 1.00 96.50 549 PRO A CA 1
ATOM 4008 C C . PRO A 1 549 ? 21.860 -1.884 -0.220 1.00 96.50 549 PRO A C 1
ATOM 4010 O O . PRO A 1 549 ? 23.011 -1.464 -0.120 1.00 96.50 549 PRO A O 1
ATOM 4013 N N . PHE A 1 550 ? 21.555 -3.176 -0.352 1.00 95.50 550 PHE A N 1
ATOM 4014 C CA . PHE A 1 550 ? 22.483 -4.285 -0.505 1.00 95.50 550 PHE A CA 1
ATOM 4015 C C . PHE A 1 550 ? 22.143 -5.002 -1.810 1.00 95.50 550 PHE A C 1
ATOM 4017 O O . PHE A 1 550 ? 21.008 -5.448 -1.989 1.00 95.50 550 PHE A O 1
ATOM 4024 N N . PHE A 1 551 ? 23.088 -5.062 -2.745 1.00 95.50 551 PHE A N 1
ATOM 4025 C CA . PHE A 1 551 ? 22.926 -5.768 -4.007 1.00 95.50 551 PHE A CA 1
ATOM 4026 C C . PHE A 1 551 ? 24.000 -6.859 -4.152 1.00 95.50 551 PHE A C 1
ATOM 4028 O O . PHE A 1 551 ? 25.181 -6.532 -4.318 1.00 95.50 551 PHE A O 1
ATOM 4035 N N . PRO A 1 552 ? 23.615 -8.149 -4.174 1.00 93.44 552 PRO A N 1
ATOM 4036 C CA . PRO A 1 552 ? 22.243 -8.668 -4.126 1.00 93.44 552 PRO A CA 1
ATOM 4037 C C . PRO A 1 552 ? 21.585 -8.544 -2.745 1.00 93.44 552 PRO A C 1
ATOM 4039 O O . PRO A 1 552 ? 22.270 -8.418 -1.731 1.00 93.44 552 PRO A O 1
ATOM 4042 N N . ASP A 1 553 ? 20.250 -8.605 -2.724 1.00 91.81 553 ASP A N 1
ATOM 4043 C CA . ASP A 1 553 ? 19.482 -8.511 -1.479 1.00 91.81 553 ASP A CA 1
ATOM 4044 C C . ASP A 1 553 ? 19.863 -9.611 -0.479 1.00 91.81 553 ASP A C 1
ATOM 4046 O O . ASP A 1 553 ? 20.131 -10.749 -0.869 1.00 91.81 553 ASP A O 1
ATOM 4050 N N . GLY A 1 554 ? 19.857 -9.274 0.810 1.00 90.56 554 GLY A N 1
ATOM 4051 C CA . GLY A 1 554 ? 20.192 -10.201 1.893 1.00 90.56 554 GLY A CA 1
ATOM 4052 C C . GLY A 1 554 ? 21.671 -10.549 2.044 1.00 90.56 554 GLY A C 1
ATOM 4053 O O . GLY A 1 554 ? 21.987 -11.483 2.775 1.00 90.56 554 GLY A O 1
ATOM 4054 N N . ILE A 1 555 ? 22.579 -9.821 1.385 1.00 94.31 555 ILE A N 1
ATOM 4055 C CA . ILE A 1 555 ? 24.026 -9.943 1.611 1.00 94.31 555 ILE A CA 1
ATOM 4056 C C . ILE A 1 555 ? 24.579 -8.607 2.103 1.00 94.31 555 ILE A C 1
ATOM 4058 O O . ILE A 1 555 ? 24.813 -7.684 1.314 1.00 94.31 555 ILE A O 1
ATOM 4062 N N . ASP A 1 556 ? 24.818 -8.513 3.406 1.00 94.50 556 ASP A N 1
ATOM 4063 C CA . ASP A 1 556 ? 25.292 -7.287 4.043 1.00 94.50 556 ASP A CA 1
ATOM 4064 C C . ASP A 1 556 ? 26.700 -6.916 3.556 1.00 94.50 556 ASP A C 1
ATOM 4066 O O . ASP A 1 556 ? 27.509 -7.761 3.167 1.00 94.50 556 ASP A O 1
ATOM 4070 N N . GLY A 1 557 ? 27.007 -5.618 3.561 1.00 92.94 557 GLY A N 1
ATOM 4071 C CA . GLY A 1 557 ? 28.301 -5.098 3.102 1.00 92.94 557 GLY A CA 1
ATOM 4072 C C . GLY A 1 557 ? 28.492 -5.103 1.580 1.00 92.94 557 GLY A C 1
ATOM 4073 O O . GLY A 1 557 ? 29.499 -4.584 1.095 1.00 92.94 557 GLY A O 1
ATOM 4074 N N . SER A 1 558 ? 27.533 -5.632 0.817 1.00 94.94 558 SER A N 1
ATOM 4075 C CA . SER A 1 558 ? 27.504 -5.483 -0.636 1.00 94.94 558 SER A CA 1
ATOM 4076 C C . SER A 1 558 ? 27.234 -4.030 -1.054 1.00 94.94 558 SER A C 1
ATOM 4078 O O . SER A 1 558 ? 26.708 -3.213 -0.294 1.00 94.94 558 SER A O 1
ATOM 4080 N N . GLN A 1 559 ? 27.627 -3.683 -2.282 1.00 96.00 559 GLN A N 1
ATOM 4081 C CA . GLN A 1 559 ? 27.313 -2.375 -2.857 1.00 96.00 559 GLN A CA 1
ATOM 4082 C C . GLN A 1 559 ? 25.803 -2.243 -3.078 1.00 96.00 559 GLN A C 1
ATOM 4084 O O . GLN A 1 559 ? 25.151 -3.216 -3.442 1.00 96.00 559 GLN A O 1
ATOM 4089 N N . HIS A 1 560 ? 25.258 -1.036 -2.945 1.00 97.19 560 HIS A N 1
ATOM 4090 C CA . HIS A 1 560 ? 23.847 -0.791 -3.237 1.00 97.19 560 HIS A CA 1
ATOM 4091 C C . HIS A 1 560 ? 23.520 -0.999 -4.726 1.00 97.19 560 HIS A C 1
ATOM 4093 O O . HIS A 1 560 ? 24.391 -0.897 -5.603 1.00 97.19 560 HIS A O 1
ATOM 4099 N N . GLY A 1 561 ? 22.250 -1.288 -5.014 1.00 97.62 561 GLY A N 1
ATOM 4100 C CA . GLY A 1 561 ? 21.741 -1.373 -6.379 1.00 97.62 561 GLY A CA 1
ATOM 4101 C C . GLY A 1 561 ? 21.690 0.002 -7.061 1.00 97.62 561 GLY A C 1
ATOM 4102 O O . GLY A 1 561 ? 21.669 1.031 -6.375 1.00 97.62 561 GLY A O 1
ATOM 4103 N N . PRO A 1 562 ? 21.659 0.055 -8.404 1.00 97.50 562 PRO A N 1
ATOM 4104 C CA . PRO A 1 562 ? 21.782 1.305 -9.157 1.00 97.50 562 PRO A CA 1
ATOM 4105 C C . PRO A 1 562 ? 20.626 2.288 -8.928 1.00 97.50 562 PRO A C 1
ATOM 4107 O O . PRO A 1 562 ? 20.808 3.486 -9.122 1.00 97.50 562 PRO A O 1
ATOM 4110 N N . ASN A 1 563 ? 19.462 1.807 -8.479 1.00 97.50 563 ASN A N 1
ATOM 4111 C CA . ASN A 1 563 ? 18.304 2.646 -8.154 1.00 97.50 563 ASN A CA 1
ATOM 4112 C C . ASN A 1 563 ? 18.214 2.996 -6.659 1.00 97.50 563 ASN A C 1
ATOM 4114 O O . ASN A 1 563 ? 17.271 3.672 -6.251 1.00 97.50 563 ASN A O 1
ATOM 4118 N N . SER A 1 564 ? 19.165 2.536 -5.842 1.00 97.69 564 SER A N 1
ATOM 4119 C CA . SER A 1 564 ? 19.152 2.695 -4.387 1.00 97.69 564 SER A CA 1
ATOM 4120 C C . SER A 1 564 ? 20.190 3.701 -3.890 1.00 97.69 564 SER A C 1
ATOM 4122 O O . SER A 1 564 ? 20.903 4.344 -4.662 1.00 97.69 564 SER A O 1
ATOM 4124 N N . LYS A 1 565 ? 20.277 3.815 -2.566 1.00 96.19 565 LYS A N 1
ATOM 4125 C CA . LYS A 1 565 ? 21.282 4.596 -1.845 1.00 96.19 565 LYS A CA 1
ATOM 4126 C C . LYS A 1 565 ? 22.205 3.680 -1.038 1.00 96.19 565 LYS A C 1
ATOM 4128 O O . LYS A 1 565 ? 21.774 2.605 -0.620 1.00 96.19 565 LYS A O 1
ATOM 4133 N N . PRO A 1 566 ? 23.441 4.119 -0.738 1.00 95.88 566 PRO A N 1
ATOM 4134 C CA . PRO A 1 566 ? 24.282 3.457 0.251 1.00 95.88 566 PRO A CA 1
ATOM 4135 C C . PRO A 1 566 ? 23.576 3.346 1.608 1.00 95.88 566 PRO A C 1
ATOM 4137 O O . PRO A 1 566 ? 22.914 4.291 2.046 1.00 95.88 566 PRO A O 1
ATOM 4140 N N . ILE A 1 567 ? 23.789 2.236 2.321 1.00 94.94 567 ILE A N 1
ATOM 4141 C CA . ILE A 1 567 ? 23.158 1.973 3.627 1.00 94.94 567 ILE A CA 1
ATOM 4142 C C . ILE A 1 567 ? 23.400 3.078 4.677 1.00 94.94 567 ILE A C 1
ATOM 4144 O O . ILE A 1 567 ? 22.580 3.290 5.575 1.00 94.94 567 ILE A O 1
ATOM 4148 N N . SER A 1 568 ? 24.500 3.829 4.551 1.00 94.44 568 SER A N 1
ATOM 4149 C CA . SER A 1 568 ? 24.848 4.943 5.442 1.00 94.44 568 SER A CA 1
ATOM 4150 C C . SER A 1 568 ? 23.842 6.098 5.407 1.00 94.44 568 SER A C 1
ATOM 4152 O O . SER A 1 568 ? 23.685 6.783 6.414 1.00 94.44 568 SER A O 1
ATOM 4154 N N . VAL A 1 569 ? 23.147 6.302 4.284 1.00 94.88 569 VAL A N 1
ATOM 4155 C CA . VAL A 1 569 ? 22.127 7.358 4.113 1.00 94.88 569 VAL A CA 1
ATOM 4156 C C . VAL A 1 569 ? 20.731 6.797 3.843 1.00 94.88 569 VAL A C 1
ATOM 4158 O O . VAL A 1 569 ? 19.741 7.530 3.881 1.00 94.88 569 VAL A O 1
ATOM 4161 N N . PHE A 1 570 ? 20.644 5.502 3.547 1.00 95.25 570 PHE A N 1
ATOM 4162 C CA . PHE A 1 570 ? 19.396 4.818 3.272 1.00 95.25 570 PHE A CA 1
ATOM 4163 C C . PHE A 1 570 ? 18.452 4.836 4.475 1.00 95.25 570 PHE A C 1
ATOM 4165 O O . PHE A 1 570 ? 18.859 4.631 5.620 1.00 95.25 570 PHE A O 1
ATOM 4172 N N . SER A 1 571 ? 17.169 5.030 4.185 1.00 94.00 571 SER A N 1
ATOM 4173 C CA . SER A 1 571 ? 16.062 4.738 5.095 1.00 94.00 571 SER A CA 1
ATOM 4174 C C . SER A 1 571 ? 14.768 4.568 4.294 1.00 94.00 571 SER A C 1
ATOM 4176 O O . SER A 1 571 ? 14.709 4.968 3.128 1.00 94.00 571 SER A O 1
ATOM 4178 N N . PRO A 1 572 ? 13.685 4.104 4.929 1.00 93.38 572 PRO A N 1
ATOM 4179 C CA . PRO A 1 572 ? 12.313 4.262 4.448 1.00 93.38 572 PRO A CA 1
ATOM 4180 C C . PRO A 1 572 ? 11.919 5.671 3.966 1.00 93.38 572 PRO A C 1
ATOM 4182 O O . PRO A 1 572 ? 10.953 5.789 3.222 1.00 93.38 572 PRO A O 1
ATOM 4185 N N . PHE A 1 573 ? 12.663 6.726 4.326 1.00 94.19 573 PHE A N 1
ATOM 4186 C CA . PHE A 1 573 ? 12.466 8.103 3.846 1.00 94.19 573 PHE A CA 1
ATOM 4187 C C . PHE A 1 573 ? 13.520 8.568 2.820 1.00 94.19 573 PHE A C 1
ATOM 4189 O O . PHE A 1 573 ? 13.548 9.737 2.436 1.00 94.19 573 PHE A O 1
ATOM 4196 N N . ASN A 1 574 ? 14.432 7.683 2.408 1.00 95.31 574 ASN A N 1
ATOM 4197 C CA . ASN A 1 574 ? 15.463 7.900 1.390 1.00 95.31 574 ASN A CA 1
ATOM 4198 C C . ASN A 1 574 ? 15.915 6.556 0.795 1.00 95.31 574 ASN A C 1
ATOM 4200 O O . ASN A 1 574 ? 16.965 6.023 1.156 1.00 95.31 574 ASN A O 1
ATOM 4204 N N . ASN A 1 575 ? 15.108 5.998 -0.105 1.00 95.75 575 ASN A N 1
ATOM 4205 C CA . ASN A 1 575 ? 15.378 4.704 -0.737 1.00 95.75 575 ASN A CA 1
ATOM 4206 C C . ASN A 1 575 ? 15.953 4.805 -2.160 1.00 95.75 575 ASN A C 1
ATOM 4208 O O . ASN A 1 575 ? 16.021 3.804 -2.869 1.00 95.75 575 ASN A O 1
ATOM 4212 N N . GLY A 1 576 ? 16.384 5.998 -2.5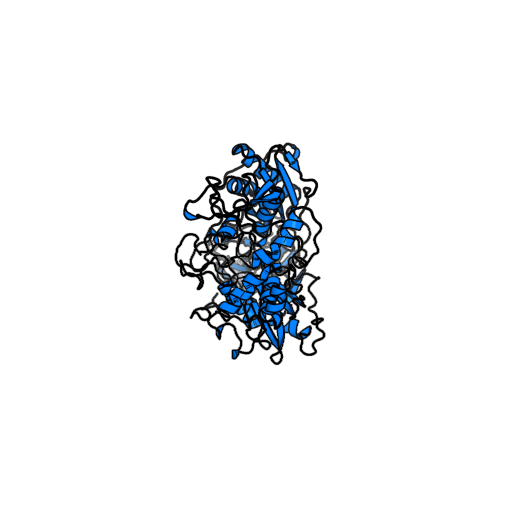74 1.00 97.12 576 GLY A N 1
ATOM 4213 C CA . GLY A 1 576 ? 16.944 6.243 -3.899 1.00 97.12 576 GLY A CA 1
ATOM 4214 C C . GLY A 1 576 ? 15.915 6.774 -4.881 1.00 97.12 576 GLY A C 1
ATOM 4215 O O . GLY A 1 576 ? 15.210 7.742 -4.584 1.00 97.12 576 GLY A O 1
ATOM 4216 N N . LEU A 1 577 ? 15.864 6.173 -6.070 1.00 98.06 577 LEU A N 1
ATOM 4217 C CA . LEU A 1 577 ? 15.144 6.720 -7.216 1.00 98.06 577 LEU A CA 1
ATOM 4218 C C . LEU A 1 577 ? 13.650 6.940 -6.929 1.00 98.06 577 LEU A C 1
ATOM 4220 O O . LEU A 1 577 ? 13.097 7.937 -7.386 1.00 98.06 577 LEU A O 1
ATOM 4224 N N . GLN A 1 578 ? 13.003 6.068 -6.146 1.00 97.81 578 GLN A N 1
ATOM 4225 C CA . GLN A 1 578 ? 11.577 6.204 -5.828 1.00 97.81 578 GLN A CA 1
ATOM 4226 C C . GLN A 1 578 ? 11.283 7.513 -5.081 1.00 97.81 578 GLN A C 1
ATOM 4228 O O . GLN A 1 578 ? 10.467 8.303 -5.558 1.00 97.81 578 GLN A O 1
ATOM 4233 N N . VAL A 1 579 ? 11.967 7.787 -3.962 1.00 96.44 579 VAL A N 1
ATOM 4234 C CA . VAL A 1 579 ? 11.800 9.067 -3.245 1.00 96.44 579 VAL A CA 1
ATOM 4235 C C . VAL A 1 579 ? 12.271 10.238 -4.100 1.00 96.44 579 VAL A C 1
ATOM 4237 O O . VAL A 1 579 ? 11.576 11.252 -4.175 1.00 96.44 579 VAL A O 1
ATOM 4240 N N . ALA A 1 580 ? 13.406 10.102 -4.793 1.00 96.56 580 ALA A N 1
ATOM 4241 C CA . ALA A 1 580 ? 13.957 11.172 -5.622 1.00 96.56 580 ALA A CA 1
ATOM 4242 C C . ALA A 1 580 ? 12.946 11.671 -6.672 1.00 96.56 580 ALA A C 1
ATOM 4244 O O . ALA A 1 580 ? 12.816 12.880 -6.879 1.00 96.56 580 ALA A O 1
ATOM 4245 N N . LEU A 1 581 ? 12.208 10.750 -7.305 1.00 96.75 581 LEU A N 1
ATOM 4246 C CA . LEU A 1 581 ? 11.198 11.057 -8.319 1.00 96.75 581 LEU A CA 1
ATOM 4247 C C . LEU A 1 581 ? 10.047 11.909 -7.770 1.00 96.75 581 LEU A C 1
ATOM 4249 O O . LEU A 1 581 ? 9.592 12.822 -8.465 1.00 96.75 581 LEU A O 1
ATOM 4253 N N . VAL A 1 582 ? 9.600 11.627 -6.540 1.00 95.12 582 VAL A N 1
ATOM 4254 C CA . VAL A 1 582 ? 8.411 12.255 -5.938 1.00 95.12 582 VAL A CA 1
ATOM 4255 C C . VAL A 1 582 ? 8.718 13.430 -5.014 1.00 95.12 582 VAL A C 1
ATOM 4257 O O . VAL A 1 582 ? 7.831 14.240 -4.744 1.00 95.12 582 VAL A O 1
ATOM 4260 N N . LYS A 1 583 ? 9.968 13.575 -4.554 1.00 92.56 583 LYS A N 1
ATOM 4261 C CA . LYS A 1 583 ? 10.359 14.577 -3.550 1.00 92.56 583 LYS A CA 1
ATOM 4262 C C . LYS A 1 583 ? 9.949 15.996 -3.936 1.00 92.56 583 LYS A C 1
ATOM 4264 O O . LYS A 1 583 ? 9.400 16.709 -3.104 1.00 92.56 583 LYS A O 1
ATOM 4269 N N . SER A 1 584 ? 10.188 16.410 -5.181 1.00 89.81 584 SER A N 1
ATOM 4270 C CA . SER A 1 584 ? 9.863 17.771 -5.637 1.00 89.81 584 SER A CA 1
ATOM 4271 C C . SER A 1 584 ? 8.361 18.069 -5.539 1.00 89.81 584 SER A C 1
ATOM 4273 O O . SER A 1 584 ? 7.972 19.128 -5.053 1.00 89.81 584 SER A O 1
ATOM 4275 N N . ALA A 1 585 ? 7.511 17.124 -5.957 1.00 90.31 585 ALA A N 1
ATOM 4276 C CA . ALA A 1 585 ? 6.061 17.270 -5.860 1.00 90.31 585 ALA A CA 1
ATOM 4277 C C . ALA A 1 585 ? 5.603 17.253 -4.396 1.00 90.31 585 ALA A C 1
ATOM 4279 O O . ALA A 1 585 ? 4.829 18.112 -3.983 1.00 90.31 585 ALA A O 1
ATOM 4280 N N . LEU A 1 586 ? 6.131 16.321 -3.599 1.00 88.12 586 LEU A N 1
ATOM 4281 C CA . LEU A 1 586 ? 5.771 16.173 -2.194 1.00 88.12 586 LEU A CA 1
ATOM 4282 C C . LEU A 1 586 ? 6.140 17.414 -1.369 1.00 88.12 586 LEU A C 1
ATOM 4284 O O . LEU A 1 586 ? 5.294 17.937 -0.656 1.00 88.12 586 LEU A O 1
ATOM 4288 N N . VAL A 1 587 ? 7.353 17.952 -1.518 1.00 86.31 587 VAL A N 1
ATOM 4289 C CA . VAL A 1 587 ? 7.771 19.182 -0.819 1.00 86.31 587 VAL A CA 1
ATOM 4290 C C . VAL A 1 587 ? 6.879 20.368 -1.193 1.00 86.31 587 VAL A C 1
ATOM 4292 O O . VAL A 1 587 ? 6.493 21.131 -0.308 1.00 86.31 587 VAL A O 1
ATOM 4295 N N . ASN A 1 588 ? 6.492 20.504 -2.466 1.00 86.94 588 ASN A N 1
ATOM 4296 C CA . ASN A 1 588 ? 5.575 21.563 -2.895 1.00 86.94 588 ASN A CA 1
ATOM 4297 C C . ASN A 1 588 ? 4.211 21.441 -2.203 1.00 86.94 588 ASN A C 1
ATOM 4299 O O . ASN A 1 588 ? 3.735 22.411 -1.617 1.00 86.94 588 ASN A O 1
ATOM 4303 N N . ILE A 1 589 ? 3.625 20.241 -2.213 1.00 84.19 589 ILE A N 1
ATOM 4304 C CA . ILE A 1 589 ? 2.334 19.953 -1.571 1.00 84.19 589 ILE A CA 1
ATOM 4305 C C . ILE A 1 589 ? 2.387 20.283 -0.080 1.00 84.19 589 ILE A C 1
ATOM 4307 O O . ILE A 1 589 ? 1.510 20.965 0.447 1.00 84.19 589 ILE A O 1
ATOM 4311 N N . LEU A 1 590 ? 3.442 19.832 0.598 1.00 81.12 590 LEU A N 1
ATOM 4312 C CA . LEU A 1 590 ? 3.612 20.017 2.039 1.00 81.12 590 LEU A CA 1
ATOM 4313 C C . LEU A 1 590 ? 3.910 21.469 2.422 1.00 81.12 590 LEU A C 1
ATOM 4315 O O . LEU A 1 590 ? 3.597 21.880 3.535 1.00 81.12 590 LEU A O 1
ATOM 4319 N N . SER A 1 591 ? 4.430 22.260 1.484 1.00 82.12 591 SER A N 1
ATOM 4320 C CA . SER A 1 591 ? 4.620 23.708 1.633 1.00 82.12 591 SER A CA 1
ATOM 4321 C C . SER A 1 591 ? 3.351 24.517 1.320 1.00 82.12 591 SER A C 1
ATOM 4323 O O . SER A 1 591 ? 3.402 25.745 1.272 1.00 82.12 591 SER A O 1
ATOM 4325 N N . GLY A 1 592 ? 2.216 23.851 1.070 1.00 79.19 592 GLY A N 1
ATOM 4326 C CA . GLY A 1 592 ? 0.948 24.492 0.715 1.00 79.19 592 GLY A CA 1
ATOM 4327 C C . GLY A 1 592 ? 0.899 25.035 -0.716 1.00 79.19 592 GLY A C 1
ATOM 4328 O O . GLY A 1 592 ? -0.007 25.802 -1.046 1.00 79.19 592 GLY A O 1
ATOM 4329 N N . LEU A 1 593 ? 1.853 24.657 -1.574 1.00 81.25 593 LEU A N 1
ATOM 4330 C CA . LEU A 1 593 ? 1.823 25.030 -2.984 1.00 81.25 593 LEU A CA 1
ATOM 4331 C C . LEU A 1 593 ? 0.820 24.148 -3.747 1.00 81.25 593 LEU A C 1
ATOM 4333 O O . LEU A 1 593 ? 0.670 22.963 -3.432 1.00 81.25 593 LEU A O 1
ATOM 4337 N N . PRO A 1 594 ? 0.144 24.694 -4.775 1.00 77.25 594 PRO A N 1
ATOM 4338 C CA . PRO A 1 594 ? -0.745 23.911 -5.623 1.00 77.25 594 PRO A CA 1
ATOM 4339 C C . PRO A 1 594 ? -0.012 22.738 -6.275 1.00 77.25 594 PRO A C 1
ATOM 4341 O O . PRO A 1 594 ? 1.152 22.850 -6.665 1.00 77.25 594 PRO A O 1
ATOM 4344 N N . PHE A 1 595 ? -0.725 21.634 -6.466 1.00 79.19 595 PHE A N 1
ATOM 4345 C CA . PHE A 1 595 ? -0.232 20.478 -7.203 1.00 79.19 595 PHE A CA 1
ATOM 4346 C C . PHE A 1 595 ? -1.235 20.053 -8.273 1.00 79.19 595 PHE A C 1
ATOM 4348 O O . PHE A 1 595 ? -2.411 20.417 -8.236 1.00 79.19 595 PHE A O 1
ATOM 4355 N N . VAL A 1 596 ? -0.751 19.266 -9.229 1.00 78.19 596 VAL A N 1
ATOM 4356 C CA . VAL A 1 596 ? -1.567 18.678 -10.293 1.00 78.19 596 VAL A CA 1
ATOM 4357 C C . VAL A 1 596 ? -1.733 17.187 -9.989 1.00 78.19 596 VAL A C 1
ATOM 4359 O O . VAL A 1 596 ? -0.717 16.512 -9.806 1.00 78.19 596 VAL A O 1
ATOM 4362 N N . PRO A 1 597 ? -2.966 16.650 -9.909 1.00 80.38 597 PRO A N 1
ATOM 4363 C CA . PRO A 1 597 ? -3.181 15.206 -9.851 1.00 80.38 597 PRO A CA 1
ATOM 4364 C C . PRO A 1 597 ? -2.526 14.502 -11.048 1.00 80.38 597 PRO A C 1
ATOM 4366 O O . PRO A 1 597 ? -2.628 14.973 -12.180 1.00 80.38 597 PRO A O 1
ATOM 4369 N N . GLY A 1 598 ? -1.827 13.397 -10.803 1.00 81.81 598 GLY A N 1
ATOM 4370 C CA . GLY A 1 598 ? -0.954 12.739 -11.782 1.00 81.81 598 GLY A CA 1
ATOM 4371 C C . GLY A 1 598 ? 0.391 13.445 -12.000 1.00 81.81 598 GLY A C 1
ATOM 4372 O O . GLY A 1 598 ? 1.115 13.128 -12.940 1.00 81.81 598 GLY A O 1
ATOM 4373 N N . GLY A 1 599 ? 0.727 14.419 -11.155 1.00 88.12 599 GLY A N 1
ATOM 4374 C CA . GLY A 1 599 ? 1.959 15.203 -11.210 1.00 88.12 599 GLY A CA 1
ATOM 4375 C C . GLY A 1 599 ? 2.980 14.810 -10.146 1.00 88.12 599 GLY A C 1
ATOM 4376 O O . GLY A 1 599 ? 3.786 15.653 -9.756 1.00 88.12 599 GLY A O 1
ATOM 4377 N N . CYS A 1 600 ? 2.944 13.573 -9.629 1.00 93.25 600 CYS A N 1
ATOM 4378 C CA . CYS A 1 600 ? 3.892 13.160 -8.590 1.00 93.25 600 CYS A CA 1
ATOM 4379 C C . CYS A 1 600 ? 5.337 13.141 -9.080 1.00 93.25 600 CYS A C 1
ATOM 4381 O O . CYS A 1 600 ? 6.245 13.307 -8.274 1.00 93.25 600 CYS A O 1
ATOM 4383 N N . THR A 1 601 ? 5.569 12.953 -10.378 1.00 95.06 601 THR A N 1
ATOM 4384 C CA . THR A 1 601 ? 6.915 12.945 -10.954 1.00 95.06 601 THR A CA 1
ATOM 4385 C C . THR A 1 601 ? 7.010 13.898 -12.140 1.00 95.06 601 THR A C 1
ATOM 4387 O O . THR A 1 601 ? 6.009 14.320 -12.715 1.00 95.06 601 THR A O 1
ATOM 4390 N N . GLY A 1 602 ? 8.242 14.221 -12.543 1.00 93.12 602 GLY A N 1
ATOM 4391 C CA . GLY A 1 602 ? 8.500 14.950 -13.791 1.00 93.12 602 GLY A CA 1
ATOM 4392 C C . GLY A 1 602 ? 8.408 14.078 -15.050 1.00 93.12 602 GLY A C 1
ATOM 4393 O O . GLY A 1 602 ? 8.819 14.530 -16.116 1.00 93.12 602 GLY A O 1
ATOM 4394 N N . ILE A 1 603 ? 7.946 12.829 -14.930 1.00 96.38 603 ILE A N 1
ATOM 4395 C CA . ILE A 1 603 ? 7.892 11.838 -16.006 1.00 96.38 603 ILE A CA 1
ATOM 4396 C C . ILE A 1 603 ? 6.425 11.430 -16.201 1.00 96.38 603 ILE A C 1
ATOM 4398 O O . ILE A 1 603 ? 5.881 10.722 -15.355 1.00 96.38 603 ILE A O 1
ATOM 4402 N N . PRO A 1 604 ? 5.770 11.815 -17.313 1.00 93.88 604 PRO A N 1
ATOM 4403 C CA . PRO A 1 604 ? 4.339 11.564 -17.509 1.00 93.88 604 PRO A CA 1
ATOM 4404 C C . PRO A 1 604 ? 3.921 10.090 -17.399 1.00 93.88 604 PRO A C 1
ATOM 4406 O O . PRO A 1 604 ? 2.844 9.793 -16.892 1.00 93.88 604 PRO A O 1
ATOM 4409 N N . ALA A 1 605 ? 4.787 9.158 -17.814 1.00 96.88 605 ALA A N 1
ATOM 4410 C CA . ALA A 1 605 ? 4.521 7.720 -17.713 1.00 96.88 605 ALA A CA 1
ATOM 4411 C C . ALA A 1 605 ? 4.499 7.185 -16.266 1.00 96.88 605 ALA A C 1
ATOM 4413 O O . ALA A 1 605 ? 4.019 6.081 -16.022 1.00 96.88 605 ALA A O 1
ATOM 4414 N N . LEU A 1 606 ? 4.985 7.978 -15.309 1.00 97.75 606 LEU A N 1
ATOM 4415 C CA . LEU A 1 606 ? 5.078 7.674 -13.882 1.00 97.75 606 LEU A CA 1
ATOM 4416 C C . LEU A 1 606 ? 4.251 8.685 -13.070 1.00 97.75 606 LEU A C 1
ATOM 4418 O O . LEU A 1 606 ? 4.725 9.245 -12.080 1.00 97.75 606 LEU A O 1
ATOM 4422 N N . ALA A 1 607 ? 3.024 8.965 -13.515 1.00 96.12 607 ALA A N 1
ATOM 4423 C CA . ALA A 1 607 ? 2.180 10.043 -12.988 1.00 96.12 607 ALA A CA 1
ATOM 4424 C C . ALA A 1 607 ? 1.911 9.967 -11.467 1.00 96.12 607 ALA A C 1
ATOM 4426 O O . ALA A 1 607 ? 1.808 10.998 -10.802 1.00 96.12 607 ALA A O 1
ATOM 4427 N N . ASN A 1 608 ? 1.881 8.762 -10.890 1.00 96.50 608 ASN A N 1
ATOM 4428 C CA . ASN A 1 608 ? 1.752 8.525 -9.446 1.00 96.50 608 ASN A CA 1
ATOM 4429 C C . ASN A 1 608 ? 3.033 7.966 -8.798 1.00 96.50 608 ASN A C 1
ATOM 4431 O O . ASN A 1 608 ? 2.969 7.492 -7.670 1.00 96.50 608 ASN A O 1
ATOM 4435 N N . GLY A 1 609 ? 4.187 8.016 -9.471 1.00 97.00 609 GLY A N 1
ATOM 4436 C CA . GLY A 1 609 ? 5.448 7.452 -8.973 1.00 97.00 609 GLY A CA 1
ATOM 4437 C C . GLY A 1 609 ? 5.752 6.044 -9.490 1.00 97.00 609 GLY A C 1
ATOM 4438 O O . GLY A 1 609 ? 5.163 5.584 -10.468 1.00 97.00 609 GLY A O 1
ATOM 4439 N N . ILE A 1 610 ? 6.712 5.387 -8.834 1.00 98.19 610 ILE A N 1
ATOM 4440 C CA . ILE A 1 610 ? 7.121 4.000 -9.105 1.00 98.19 610 ILE A CA 1
ATOM 4441 C C . ILE A 1 610 ? 6.902 3.129 -7.876 1.00 98.19 610 ILE A C 1
ATOM 4443 O O . ILE A 1 610 ? 6.874 3.646 -6.756 1.00 98.19 610 ILE A O 1
ATOM 4447 N N . GLN A 1 611 ? 6.843 1.815 -8.082 1.00 97.38 611 GLN A N 1
ATOM 4448 C CA . GLN A 1 611 ? 6.940 0.842 -7.005 1.00 97.38 611 GLN A CA 1
ATOM 4449 C C . GLN A 1 611 ? 8.181 -0.041 -7.146 1.00 97.38 611 GLN A C 1
ATOM 4451 O O . GLN A 1 611 ? 8.664 -0.280 -8.246 1.00 97.38 611 GLN A O 1
ATOM 4456 N N . ILE A 1 612 ? 8.731 -0.493 -6.019 1.00 97.12 612 ILE A N 1
ATOM 4457 C CA . ILE A 1 612 ? 10.016 -1.210 -5.968 1.00 97.12 612 ILE A CA 1
ATOM 4458 C C . ILE A 1 612 ? 9.904 -2.567 -5.259 1.00 97.12 612 ILE A C 1
ATOM 4460 O O . ILE A 1 612 ? 10.835 -3.023 -4.598 1.00 97.12 612 ILE A O 1
ATOM 4464 N N . PHE A 1 613 ? 8.763 -3.234 -5.418 1.00 97.06 613 PHE A N 1
ATOM 4465 C CA . PHE A 1 613 ? 8.548 -4.611 -4.979 1.00 97.06 613 PHE A CA 1
ATOM 4466 C C . PHE A 1 613 ? 7.607 -5.353 -5.929 1.00 97.06 613 PHE A C 1
ATOM 4468 O O . PHE A 1 613 ? 6.819 -4.748 -6.652 1.00 97.06 613 PHE A O 1
ATOM 4475 N N . ALA A 1 614 ? 7.710 -6.681 -5.911 1.00 97.88 614 ALA A N 1
ATOM 4476 C CA . ALA A 1 614 ? 7.121 -7.588 -6.893 1.00 97.88 614 ALA A CA 1
ATOM 4477 C C . ALA A 1 614 ? 5.591 -7.470 -7.048 1.00 97.88 614 ALA A C 1
ATOM 4479 O O . ALA A 1 614 ? 4.895 -6.984 -6.154 1.00 97.88 614 ALA A O 1
ATOM 4480 N N . GLY A 1 615 ? 5.072 -7.932 -8.189 1.00 98.25 615 GLY A N 1
ATOM 4481 C CA . GLY A 1 615 ? 3.649 -7.877 -8.531 1.00 98.25 615 GLY A CA 1
ATOM 4482 C C . GLY A 1 615 ? 3.302 -7.238 -9.876 1.00 98.25 615 GLY A C 1
ATOM 4483 O O . GLY A 1 615 ? 2.144 -6.891 -10.083 1.00 98.25 615 GLY A O 1
ATOM 4484 N N . SER A 1 616 ? 4.252 -7.042 -10.790 1.00 98.81 616 SER A N 1
ATOM 4485 C CA . SER A 1 616 ? 3.958 -6.545 -12.143 1.00 98.81 616 SER A CA 1
ATOM 4486 C C . SER A 1 616 ? 4.871 -7.126 -13.204 1.00 98.81 616 SER A C 1
ATOM 4488 O O . SER A 1 616 ? 6.029 -7.465 -12.951 1.00 98.81 616 SER A O 1
ATOM 4490 N N . VAL A 1 617 ? 4.341 -7.190 -14.424 1.00 98.94 617 VAL A N 1
ATOM 4491 C CA . VAL A 1 617 ? 5.081 -7.562 -15.631 1.00 98.94 617 VAL A CA 1
ATOM 4492 C C . VAL A 1 617 ? 4.690 -6.648 -16.800 1.00 98.94 617 VAL A C 1
ATOM 4494 O O . VAL A 1 617 ? 3.550 -6.171 -16.865 1.00 98.94 617 VAL A O 1
ATOM 4497 N N . PRO A 1 618 ? 5.618 -6.379 -17.734 1.00 98.88 618 PRO A N 1
ATOM 4498 C CA . PRO A 1 618 ? 5.334 -5.617 -18.940 1.00 98.88 618 PRO A CA 1
ATOM 4499 C C . PRO A 1 618 ? 4.565 -6.481 -19.946 1.00 98.88 618 PRO A C 1
ATOM 4501 O O . PRO A 1 618 ? 4.784 -7.689 -20.044 1.00 98.88 618 PRO A O 1
ATOM 4504 N N . LEU A 1 619 ? 3.691 -5.844 -20.720 1.00 98.94 619 LEU A N 1
ATOM 4505 C CA . LEU A 1 619 ? 2.826 -6.480 -21.710 1.00 98.94 619 LEU A CA 1
ATOM 4506 C C . LEU A 1 619 ? 3.346 -6.198 -23.120 1.00 98.94 619 LEU A C 1
ATOM 4508 O O . LEU A 1 619 ? 3.533 -5.039 -23.496 1.00 98.94 619 LEU A O 1
ATOM 4512 N N . TYR A 1 620 ? 3.535 -7.248 -23.914 1.00 98.88 620 TYR A N 1
ATOM 4513 C CA . TYR A 1 620 ? 4.036 -7.194 -25.284 1.00 98.88 620 TYR A CA 1
ATOM 4514 C C . TYR A 1 620 ? 3.025 -7.774 -26.270 1.00 98.88 620 TYR A C 1
ATOM 4516 O O . TYR A 1 620 ? 2.381 -8.779 -26.007 1.00 98.88 620 TYR A O 1
ATOM 4524 N N . LYS A 1 621 ? 2.920 -7.170 -27.452 1.00 98.31 621 LYS A N 1
ATOM 4525 C CA . LYS A 1 621 ? 2.104 -7.666 -28.563 1.00 98.31 621 LYS A CA 1
ATOM 4526 C C . LYS A 1 621 ? 2.936 -7.603 -29.831 1.00 98.31 621 LYS A C 1
ATOM 4528 O O . LYS A 1 621 ? 3.449 -6.543 -30.175 1.00 98.31 621 LYS A O 1
ATOM 4533 N N . ASN A 1 622 ? 3.106 -8.735 -30.511 1.00 96.06 622 ASN A N 1
ATOM 4534 C CA . ASN A 1 622 ? 3.968 -8.848 -31.697 1.00 96.06 622 ASN A CA 1
ATOM 4535 C C . ASN A 1 622 ? 5.398 -8.309 -31.461 1.00 96.06 622 ASN A C 1
ATOM 4537 O O . ASN A 1 622 ? 5.964 -7.640 -32.321 1.00 96.06 622 ASN A O 1
ATOM 4541 N N . GLY A 1 623 ? 5.960 -8.545 -30.270 1.00 95.44 623 GLY A N 1
ATOM 4542 C CA . GLY A 1 623 ? 7.292 -8.059 -29.884 1.00 95.44 623 GLY A CA 1
ATOM 4543 C C . GLY A 1 623 ? 7.373 -6.568 -29.529 1.00 95.44 623 GLY A C 1
ATOM 4544 O O . GLY A 1 623 ? 8.444 -6.100 -29.160 1.00 95.44 623 GLY A O 1
ATOM 4545 N N . VAL A 1 624 ? 6.264 -5.824 -29.589 1.00 97.69 624 VAL A N 1
ATOM 4546 C CA . VAL A 1 624 ? 6.193 -4.405 -29.211 1.00 97.69 624 VAL A CA 1
ATOM 4547 C C . VAL A 1 624 ? 5.643 -4.279 -27.794 1.00 97.69 624 VAL A C 1
ATOM 4549 O O . VAL A 1 624 ? 4.614 -4.878 -27.487 1.00 97.69 624 VAL A O 1
ATOM 4552 N N . LEU A 1 625 ? 6.289 -3.479 -26.945 1.00 98.81 625 LEU A N 1
ATOM 4553 C CA . LEU A 1 625 ? 5.750 -3.113 -25.635 1.00 98.81 625 LEU A CA 1
ATOM 4554 C C . LEU A 1 625 ? 4.438 -2.332 -25.815 1.00 98.81 625 LEU A C 1
ATOM 4556 O O . LEU A 1 625 ? 4.423 -1.266 -26.430 1.00 98.81 625 LEU A O 1
ATOM 4560 N N . VAL A 1 626 ? 3.345 -2.846 -25.255 1.00 98.81 626 VAL A N 1
ATOM 4561 C CA . VAL A 1 626 ? 2.010 -2.231 -25.332 1.00 98.81 626 VAL A CA 1
ATOM 4562 C C . VAL A 1 626 ? 1.470 -1.766 -23.983 1.00 98.81 626 VAL A C 1
ATOM 4564 O O . VAL A 1 626 ? 0.488 -1.023 -23.963 1.00 98.81 626 VAL A O 1
ATOM 4567 N N . GLY A 1 627 ? 2.106 -2.144 -22.871 1.00 98.75 627 GLY A N 1
ATOM 4568 C CA . GLY A 1 627 ? 1.679 -1.724 -21.541 1.00 98.75 627 GLY A CA 1
ATOM 4569 C C . GLY A 1 627 ? 2.312 -2.493 -20.395 1.00 98.75 627 GLY A C 1
ATOM 4570 O O . GLY A 1 627 ? 3.394 -3.059 -20.535 1.00 98.75 627 GLY A O 1
ATOM 4571 N N . GLY A 1 628 ? 1.614 -2.518 -19.266 1.00 98.94 628 GLY A N 1
ATOM 4572 C CA . GLY A 1 628 ? 1.981 -3.281 -18.078 1.00 98.94 628 GLY A CA 1
ATOM 4573 C C . GLY A 1 628 ? 0.745 -3.683 -17.280 1.00 98.94 628 GLY A C 1
ATOM 4574 O O . GLY A 1 628 ? -0.262 -2.970 -17.287 1.00 98.94 628 GLY A O 1
ATOM 4575 N N . ILE A 1 629 ? 0.829 -4.823 -16.599 1.00 98.94 629 ILE A N 1
ATOM 4576 C CA . ILE A 1 629 ? -0.138 -5.250 -15.582 1.00 98.94 629 ILE A CA 1
ATOM 4577 C C . ILE A 1 629 ? 0.520 -5.156 -14.209 1.00 98.94 629 ILE A C 1
ATOM 4579 O O . ILE A 1 629 ? 1.686 -5.517 -14.058 1.00 98.94 629 ILE A O 1
ATOM 4583 N N . GLY A 1 630 ? -0.222 -4.682 -13.212 1.00 98.88 630 GLY A N 1
ATOM 4584 C CA . GLY A 1 630 ? 0.228 -4.616 -11.827 1.00 98.88 630 GLY A CA 1
ATOM 4585 C C . GLY A 1 630 ? -0.844 -5.106 -10.865 1.00 98.88 630 GLY A C 1
ATOM 4586 O O . GLY A 1 630 ? -2.028 -4.814 -11.037 1.00 98.88 630 GLY A O 1
ATOM 4587 N N . ILE A 1 631 ? -0.409 -5.858 -9.859 1.00 98.88 631 ILE A N 1
ATOM 4588 C CA . ILE A 1 631 ? -1.227 -6.532 -8.854 1.00 98.88 631 ILE A CA 1
ATOM 4589 C C . ILE A 1 631 ? -0.756 -6.106 -7.468 1.00 98.88 631 ILE A C 1
ATOM 4591 O O . ILE A 1 631 ? 0.449 -6.022 -7.222 1.00 98.88 631 ILE A O 1
ATOM 4595 N N . SER A 1 632 ? -1.682 -5.806 -6.560 1.00 98.56 632 SER A N 1
ATOM 4596 C CA . SER A 1 632 ? -1.336 -5.498 -5.170 1.00 98.56 632 SER A CA 1
ATOM 4597 C C . SER A 1 632 ? -2.461 -5.841 -4.198 1.00 98.56 632 SER A C 1
ATOM 4599 O O . SER A 1 632 ? -3.586 -5.347 -4.351 1.00 98.56 632 SER A O 1
ATOM 4601 N N . GLY A 1 633 ? -2.158 -6.646 -3.180 1.00 95.44 633 GLY A N 1
ATOM 4602 C CA . GLY A 1 633 ? -3.112 -6.979 -2.125 1.00 95.44 633 GLY A CA 1
ATOM 4603 C C . GLY A 1 633 ? -2.531 -7.819 -0.994 1.00 95.44 633 GLY A C 1
ATOM 4604 O O . GLY A 1 633 ? -2.103 -7.263 0.013 1.00 95.44 633 GLY A O 1
ATOM 4605 N N . ASP A 1 634 ? -2.542 -9.144 -1.145 1.00 87.62 634 ASP A N 1
ATOM 4606 C CA . ASP A 1 634 ? -2.154 -10.061 -0.067 1.00 87.62 634 ASP A CA 1
ATOM 4607 C C . ASP A 1 634 ? -0.643 -10.284 0.065 1.00 87.62 634 ASP A C 1
ATOM 4609 O O . ASP A 1 634 ? -0.070 -10.066 1.127 1.00 87.62 634 ASP A O 1
ATOM 4613 N N . GLY A 1 635 ? 0.023 -10.786 -0.974 1.00 92.06 635 GLY A N 1
ATOM 4614 C CA . GLY A 1 635 ? 1.415 -11.219 -0.863 1.00 92.06 635 GLY A CA 1
ATOM 4615 C C . GLY A 1 635 ? 2.166 -11.061 -2.169 1.00 92.06 635 GLY A C 1
ATOM 4616 O O . GLY A 1 635 ? 1.618 -11.303 -3.236 1.00 92.06 635 GLY A O 1
ATOM 4617 N N . ILE A 1 636 ? 3.439 -10.680 -2.091 1.00 94.50 636 ILE A N 1
ATOM 4618 C CA . ILE A 1 636 ? 4.226 -10.316 -3.277 1.00 94.50 636 ILE A CA 1
ATOM 4619 C C . ILE A 1 636 ? 4.455 -11.482 -4.253 1.00 94.50 636 ILE A C 1
ATOM 4621 O O . ILE A 1 636 ? 4.577 -11.269 -5.457 1.00 94.50 636 ILE A O 1
ATOM 4625 N N . ASP A 1 637 ? 4.485 -12.722 -3.756 1.00 95.94 637 ASP A N 1
ATOM 4626 C CA . ASP A 1 637 ? 4.591 -13.914 -4.604 1.00 95.94 637 ASP A CA 1
ATOM 4627 C C . ASP A 1 637 ? 3.223 -14.272 -5.226 1.00 95.94 637 ASP A C 1
ATOM 4629 O O . ASP A 1 637 ? 3.157 -14.712 -6.373 1.00 95.94 637 ASP A O 1
ATOM 4633 N N . GLN A 1 638 ? 2.113 -14.038 -4.512 1.00 96.75 638 GLN A N 1
ATOM 4634 C CA . GLN A 1 638 ? 0.759 -14.121 -5.074 1.00 96.75 638 GLN A CA 1
ATOM 4635 C C . GLN A 1 638 ? 0.558 -13.062 -6.160 1.00 96.75 638 GLN A C 1
ATOM 4637 O O . GLN A 1 638 ? 0.058 -13.390 -7.234 1.00 96.75 638 GLN A O 1
ATOM 4642 N N . ASP A 1 639 ? 0.988 -11.825 -5.910 1.00 98.44 639 ASP A N 1
ATOM 4643 C CA . ASP A 1 639 ? 0.898 -10.723 -6.864 1.00 98.44 639 ASP A CA 1
ATOM 4644 C C . ASP A 1 639 ? 1.637 -11.070 -8.167 1.00 98.44 639 ASP A C 1
ATOM 4646 O O . ASP A 1 639 ? 1.091 -10.881 -9.251 1.00 98.44 639 ASP A O 1
ATOM 4650 N N . ASP A 1 640 ? 2.845 -11.638 -8.082 1.00 98.56 640 ASP A N 1
ATOM 4651 C CA . ASP A 1 640 ? 3.604 -12.101 -9.250 1.00 98.56 640 ASP A CA 1
ATOM 4652 C C . ASP A 1 640 ? 2.904 -13.226 -10.017 1.00 98.56 640 ASP A C 1
ATOM 4654 O O . ASP A 1 640 ? 2.869 -13.203 -11.249 1.00 98.56 640 ASP A O 1
ATOM 4658 N N . LEU A 1 641 ? 2.354 -14.219 -9.309 1.00 98.50 641 LEU A N 1
ATOM 4659 C CA . LEU A 1 641 ? 1.604 -15.313 -9.928 1.00 98.50 641 LEU A CA 1
ATOM 4660 C C . LEU A 1 641 ? 0.388 -14.779 -10.694 1.00 98.50 641 LEU A C 1
ATOM 4662 O O . LEU A 1 641 ? 0.140 -15.174 -11.833 1.00 98.50 641 LEU A O 1
ATOM 4666 N N . ILE A 1 642 ? -0.353 -13.865 -10.075 1.00 98.75 642 ILE A N 1
ATOM 4667 C CA . ILE A 1 642 ? -1.554 -13.263 -10.651 1.00 98.75 642 ILE A CA 1
ATOM 4668 C C . ILE A 1 642 ? -1.188 -12.352 -11.833 1.00 98.75 642 ILE A C 1
ATOM 4670 O O . ILE A 1 642 ? -1.863 -12.392 -12.862 1.00 98.75 642 ILE A O 1
ATOM 4674 N N . ALA A 1 643 ? -0.097 -11.583 -11.735 1.00 98.81 643 ALA A N 1
ATOM 4675 C CA . ALA A 1 643 ? 0.400 -10.740 -12.823 1.00 98.81 643 ALA A CA 1
ATOM 4676 C C . ALA A 1 643 ? 0.820 -11.590 -14.029 1.00 98.81 643 ALA A C 1
ATOM 4678 O O . ALA A 1 643 ? 0.440 -11.294 -15.163 1.00 98.81 643 ALA A O 1
ATOM 4679 N N . ALA A 1 644 ? 1.549 -12.684 -13.782 1.00 98.69 644 ALA A N 1
ATOM 4680 C CA . ALA A 1 644 ? 1.952 -13.625 -14.818 1.00 98.69 644 ALA A CA 1
ATOM 4681 C C . ALA A 1 644 ? 0.735 -14.271 -15.501 1.00 98.69 644 ALA A C 1
ATOM 4683 O O . ALA A 1 644 ? 0.684 -14.300 -16.730 1.00 98.69 644 ALA A O 1
ATOM 4684 N N . ALA A 1 645 ? -0.268 -14.713 -14.734 1.00 98.56 645 ALA A N 1
ATOM 4685 C CA . ALA A 1 645 ? -1.497 -15.282 -15.289 1.00 98.56 645 ALA A CA 1
ATOM 4686 C C . ALA A 1 645 ? -2.300 -14.267 -16.117 1.00 98.56 645 ALA A C 1
ATOM 4688 O O . ALA A 1 645 ? -2.796 -14.609 -17.188 1.00 98.56 645 ALA A O 1
ATOM 4689 N N . GLY A 1 646 ? -2.387 -13.011 -15.666 1.00 98.75 646 GLY A N 1
ATOM 4690 C CA . GLY A 1 646 ? -3.021 -11.937 -16.433 1.00 98.75 646 GLY A CA 1
ATOM 4691 C C . GLY A 1 646 ? -2.289 -11.595 -17.733 1.00 98.75 646 GLY A C 1
ATOM 4692 O O . GLY A 1 646 ? -2.906 -11.132 -18.685 1.00 98.75 646 GLY A O 1
ATOM 4693 N N . SER A 1 647 ? -0.976 -11.831 -17.799 1.00 98.69 647 SER A N 1
ATOM 4694 C CA . SER A 1 647 ? -0.158 -11.527 -18.980 1.00 98.69 647 SER A CA 1
ATOM 4695 C C . SER A 1 647 ? -0.195 -12.589 -20.087 1.00 98.69 647 SER A C 1
ATOM 4697 O O . SER A 1 647 ? 0.471 -12.404 -21.103 1.00 98.69 647 SER A O 1
ATOM 4699 N N . ILE A 1 648 ? -0.944 -13.687 -19.928 1.00 98.69 648 ILE A N 1
ATOM 4700 C CA . ILE A 1 648 ? -0.976 -14.791 -20.903 1.00 98.69 648 ILE A CA 1
ATOM 4701 C C . ILE A 1 648 ? -1.473 -14.302 -22.274 1.00 98.69 648 ILE A C 1
ATOM 4703 O O . ILE A 1 648 ? -2.589 -13.793 -22.408 1.00 98.69 648 ILE A O 1
ATOM 4707 N N . GLY A 1 649 ? -0.658 -14.504 -23.313 1.00 98.38 649 GLY A N 1
ATOM 4708 C CA . GLY A 1 649 ? -0.877 -13.977 -24.666 1.00 98.38 649 GLY A CA 1
ATOM 4709 C C . GLY A 1 649 ? -0.285 -12.582 -24.908 1.00 98.38 649 GLY A C 1
ATOM 4710 O O . GLY A 1 649 ? -0.362 -12.077 -26.029 1.00 98.38 649 GLY A O 1
ATOM 4711 N N . PHE A 1 650 ? 0.309 -11.974 -23.880 1.00 98.81 650 PHE A N 1
ATOM 4712 C CA . PHE A 1 650 ? 0.969 -10.669 -23.903 1.00 98.81 650 PHE A CA 1
ATOM 4713 C C . PHE A 1 650 ? 2.349 -10.706 -23.231 1.00 98.81 650 PHE A C 1
ATOM 4715 O O . PHE A 1 650 ? 2.848 -9.690 -22.744 1.00 98.81 650 PHE A O 1
ATOM 4722 N N . GLU A 1 651 ? 2.975 -11.874 -23.145 1.00 98.50 651 GLU A N 1
ATOM 4723 C CA . GLU A 1 651 ? 4.216 -12.043 -22.409 1.00 98.50 651 GLU A CA 1
ATOM 4724 C C . GLU A 1 651 ? 5.394 -11.366 -23.118 1.00 98.50 651 GLU A C 1
ATOM 4726 O O . GLU A 1 651 ? 5.529 -11.401 -24.344 1.00 98.50 651 GLU A O 1
ATOM 4731 N N . ALA A 1 652 ? 6.332 -10.829 -22.335 1.00 98.38 652 ALA A N 1
ATOM 4732 C CA . ALA A 1 652 ? 7.607 -10.383 -22.879 1.00 98.38 652 ALA A CA 1
ATOM 4733 C C . ALA A 1 652 ? 8.354 -11.542 -23.575 1.00 98.38 652 ALA A C 1
ATOM 4735 O O . ALA A 1 652 ? 8.377 -12.659 -23.026 1.00 98.38 652 ALA A O 1
ATOM 4736 N N . PRO A 1 653 ? 9.019 -11.294 -24.726 1.00 98.25 653 PRO A N 1
ATOM 4737 C CA . PRO A 1 653 ? 9.876 -12.281 -25.373 1.00 98.25 653 PRO A CA 1
ATOM 4738 C C . PRO A 1 653 ? 10.910 -12.846 -24.384 1.00 98.25 653 PRO A C 1
ATOM 4740 O O . PRO A 1 653 ? 11.583 -12.063 -23.707 1.00 98.25 653 PRO A O 1
ATOM 4743 N N . PRO A 1 654 ? 11.063 -14.180 -24.265 1.00 97.44 654 PRO A N 1
ATOM 4744 C CA . PRO A 1 654 ? 11.904 -14.779 -23.227 1.00 97.44 654 PRO A CA 1
ATOM 4745 C C . PRO A 1 654 ? 13.349 -14.279 -23.213 1.00 97.44 654 PRO A C 1
ATOM 4747 O O . PRO A 1 654 ? 13.918 -14.107 -22.145 1.00 97.44 654 PRO A O 1
ATOM 4750 N N . ASN A 1 655 ? 13.924 -13.996 -24.384 1.00 97.69 655 ASN A N 1
ATOM 4751 C CA . ASN A 1 655 ? 15.313 -13.567 -24.543 1.00 97.69 655 ASN A CA 1
ATOM 4752 C C . ASN A 1 655 ? 15.595 -12.131 -24.071 1.00 97.69 655 ASN A C 1
ATOM 4754 O O . ASN A 1 655 ? 16.762 -11.773 -23.956 1.00 97.69 655 ASN A O 1
ATOM 4758 N N . ILE A 1 656 ? 14.562 -11.315 -23.831 1.00 98.19 656 ILE A N 1
ATOM 4759 C CA . ILE A 1 656 ? 14.725 -9.945 -23.324 1.00 98.19 656 ILE A CA 1
ATOM 4760 C C . ILE A 1 656 ? 14.233 -9.787 -21.885 1.00 98.19 656 ILE A C 1
ATOM 4762 O O . ILE A 1 656 ? 14.310 -8.695 -21.338 1.00 98.19 656 ILE A O 1
ATOM 4766 N N . ARG A 1 657 ? 13.711 -10.837 -21.244 1.00 98.56 657 ARG A N 1
ATOM 4767 C CA . ARG A 1 657 ? 13.273 -10.755 -19.841 1.00 98.56 657 ARG A CA 1
ATOM 4768 C C . ARG A 1 657 ? 14.455 -10.444 -18.933 1.00 98.56 657 ARG A C 1
ATOM 4770 O O . ARG A 1 657 ? 15.557 -10.924 -19.181 1.00 98.56 657 ARG A O 1
ATOM 4777 N N . ALA A 1 658 ? 14.221 -9.676 -17.869 1.00 98.19 658 ALA A N 1
ATOM 4778 C CA . ALA A 1 658 ? 15.269 -9.283 -16.925 1.00 98.19 658 ALA A CA 1
ATOM 4779 C C . ALA A 1 658 ? 16.062 -10.484 -16.382 1.00 98.19 658 ALA A C 1
ATOM 4781 O O . ALA A 1 658 ? 17.270 -10.381 -16.197 1.00 98.19 658 ALA A O 1
ATOM 4782 N N . ASP A 1 659 ? 15.430 -11.651 -16.235 1.00 97.75 659 ASP A N 1
ATOM 4783 C CA . ASP A 1 659 ? 16.112 -12.879 -15.826 1.00 97.75 659 ASP A CA 1
ATOM 4784 C C . ASP A 1 659 ? 17.083 -13.458 -16.865 1.00 97.75 659 ASP A C 1
ATOM 4786 O O . ASP A 1 659 ? 17.709 -14.475 -16.601 1.00 97.75 659 ASP A O 1
ATOM 4790 N N . GLN A 1 660 ? 17.275 -12.849 -18.029 1.00 97.62 660 GLN A N 1
ATOM 4791 C CA . GLN A 1 660 ? 18.367 -13.196 -18.946 1.00 97.62 660 GLN A CA 1
ATOM 4792 C C . GLN A 1 660 ? 19.628 -12.354 -18.712 1.00 97.62 660 GLN A C 1
ATOM 4794 O O . GLN A 1 660 ? 20.655 -12.592 -19.346 1.00 97.62 660 GLN A O 1
ATOM 4799 N N . PHE A 1 661 ? 19.571 -11.388 -17.793 1.00 97.44 661 PHE A N 1
ATOM 4800 C CA . PHE A 1 661 ? 20.628 -10.412 -17.558 1.00 97.44 661 PHE A CA 1
ATOM 4801 C C . PHE A 1 661 ? 21.242 -10.569 -16.168 1.00 97.44 661 PHE A C 1
ATOM 4803 O O . PHE A 1 661 ? 20.616 -11.053 -15.219 1.00 97.44 661 PHE A O 1
ATOM 4810 N N . PHE A 1 662 ? 22.501 -10.149 -16.064 1.00 97.38 662 PHE A N 1
ATOM 4811 C CA . PHE A 1 662 ? 23.303 -10.234 -14.852 1.00 97.38 662 PHE A CA 1
ATOM 4812 C C . PHE A 1 662 ? 23.828 -8.852 -14.481 1.00 97.38 662 PHE A C 1
ATOM 4814 O O . PHE A 1 662 ? 24.315 -8.125 -15.342 1.00 97.38 662 PHE A O 1
ATOM 4821 N N . VAL A 1 663 ? 23.802 -8.537 -13.190 1.00 96.75 663 VAL A N 1
ATOM 4822 C CA . VAL A 1 663 ? 24.455 -7.361 -12.609 1.00 96.75 663 VAL A CA 1
ATOM 4823 C C . VAL A 1 663 ? 25.498 -7.856 -11.631 1.00 96.75 663 VAL A C 1
ATOM 4825 O O . VAL A 1 663 ? 25.175 -8.619 -10.723 1.00 96.75 663 VAL A O 1
ATOM 4828 N N . ARG A 1 664 ? 26.759 -7.456 -11.826 1.00 95.94 664 ARG A N 1
ATOM 4829 C CA . ARG A 1 664 ? 27.875 -7.825 -10.933 1.00 95.94 664 ARG A CA 1
ATOM 4830 C C . ARG A 1 664 ? 27.944 -9.343 -10.651 1.00 95.94 664 ARG A C 1
ATOM 4832 O O . ARG A 1 664 ? 28.248 -9.769 -9.543 1.00 95.94 664 ARG A O 1
ATOM 4839 N N . GLY A 1 665 ? 27.625 -10.165 -11.656 1.00 95.06 665 GLY A N 1
ATOM 4840 C CA . GLY A 1 665 ? 27.609 -11.632 -11.555 1.00 95.06 665 GLY A CA 1
ATOM 4841 C C . GLY A 1 665 ? 26.327 -12.250 -10.977 1.00 95.06 665 GLY A C 1
ATOM 4842 O O . GLY A 1 665 ? 26.223 -13.474 -10.934 1.00 95.06 665 GLY A O 1
ATOM 4843 N N . VAL A 1 666 ? 25.331 -11.449 -10.588 1.00 96.75 666 VAL A N 1
ATOM 4844 C CA . VAL A 1 666 ? 24.042 -11.922 -10.065 1.00 96.75 666 VAL A CA 1
ATOM 4845 C C . VAL A 1 666 ? 22.954 -11.817 -11.126 1.00 96.75 666 VAL A C 1
ATOM 4847 O O . VAL A 1 666 ? 22.738 -10.752 -11.701 1.00 96.75 666 VAL A O 1
ATOM 4850 N N . ARG A 1 667 ? 22.242 -12.921 -11.361 1.00 97.38 667 ARG A N 1
ATOM 4851 C CA . ARG A 1 667 ? 21.088 -12.980 -12.267 1.00 97.38 667 ARG A CA 1
ATOM 4852 C C . ARG A 1 667 ? 19.929 -12.166 -11.694 1.00 97.38 667 ARG A C 1
ATOM 4854 O O . ARG A 1 667 ? 19.547 -12.389 -10.545 1.00 97.38 667 ARG A O 1
ATOM 4861 N N . LEU A 1 668 ? 19.345 -11.263 -12.481 1.00 97.69 668 LEU A N 1
ATOM 4862 C CA . LEU A 1 668 ? 18.155 -10.540 -12.031 1.00 97.69 668 LEU A CA 1
ATOM 4863 C C . LEU A 1 668 ? 16.945 -11.486 -11.928 1.00 97.69 668 LEU A C 1
ATOM 4865 O O . LEU A 1 668 ? 16.824 -12.432 -12.709 1.00 97.69 668 LEU A O 1
ATOM 4869 N N . PRO A 1 669 ? 16.030 -11.262 -10.976 1.00 97.31 669 PRO A N 1
ATOM 4870 C CA . PRO A 1 669 ? 14.779 -12.008 -10.919 1.00 97.31 669 PRO A CA 1
ATOM 4871 C C . PRO A 1 669 ? 13.774 -11.481 -11.956 1.00 97.31 669 PRO A C 1
ATOM 4873 O O . PRO A 1 669 ? 13.884 -10.347 -12.409 1.00 97.31 669 PRO A O 1
ATOM 4876 N N . TYR A 1 670 ? 12.752 -12.276 -12.293 1.00 98.12 670 TYR A N 1
ATOM 4877 C CA . TYR A 1 670 ? 11.618 -11.809 -13.103 1.00 98.12 670 TYR A CA 1
ATOM 4878 C C . TYR A 1 670 ? 10.290 -11.993 -12.364 1.00 98.12 670 TYR A C 1
ATOM 4880 O O . TYR A 1 670 ? 9.722 -11.017 -11.894 1.00 98.12 670 TYR A O 1
ATOM 4888 N N . VAL A 1 671 ? 9.831 -13.224 -12.154 1.00 97.44 671 VAL A N 1
ATOM 4889 C CA . VAL A 1 671 ? 8.665 -13.521 -11.304 1.00 97.44 671 VAL A CA 1
ATOM 4890 C C . VAL A 1 671 ? 8.987 -14.681 -10.371 1.00 97.44 671 VAL A C 1
ATOM 4892 O O . VAL A 1 671 ? 9.820 -15.529 -10.701 1.00 97.44 671 VAL A O 1
ATOM 4895 N N . LYS A 1 672 ? 8.343 -14.723 -9.205 1.00 95.69 672 LYS A N 1
ATOM 4896 C CA . LYS A 1 672 ? 8.434 -15.838 -8.254 1.00 95.69 672 LYS A CA 1
ATOM 4897 C C . LYS A 1 672 ? 7.031 -16.272 -7.860 1.00 95.69 672 LYS A C 1
ATOM 4899 O O . LYS A 1 672 ? 6.204 -15.437 -7.517 1.00 95.69 672 LYS A O 1
ATOM 4904 N N . PHE A 1 673 ? 6.783 -17.578 -7.887 1.00 94.69 673 PHE A N 1
ATOM 4905 C CA . PHE A 1 673 ? 5.474 -18.142 -7.565 1.00 94.69 673 PHE A CA 1
ATOM 4906 C C . PHE A 1 673 ? 5.498 -18.881 -6.223 1.00 94.69 673 PHE A C 1
ATOM 4908 O O . PHE A 1 673 ? 6.509 -19.517 -5.898 1.00 94.69 673 PHE A O 1
ATOM 4915 N N . PRO A 1 674 ? 4.388 -18.867 -5.461 1.00 89.38 674 PRO A N 1
ATOM 4916 C CA . PRO A 1 674 ? 4.241 -19.716 -4.289 1.00 89.38 674 PRO A CA 1
ATOM 4917 C C . PRO A 1 674 ? 4.391 -21.190 -4.681 1.00 89.38 674 PRO A C 1
ATOM 4919 O O . PRO A 1 674 ? 3.895 -21.616 -5.722 1.00 89.38 674 PRO A O 1
ATOM 4922 N N . ARG A 1 675 ? 5.036 -22.000 -3.831 1.00 84.50 675 ARG A N 1
ATOM 4923 C CA . ARG A 1 675 ? 5.259 -23.435 -4.108 1.00 84.50 675 ARG A CA 1
ATOM 4924 C C . ARG A 1 675 ? 3.952 -24.223 -4.246 1.00 84.50 675 ARG A C 1
ATOM 4926 O O . ARG A 1 675 ? 3.871 -25.156 -5.039 1.00 84.50 675 ARG A O 1
ATOM 4933 N N . HIS A 1 676 ? 2.948 -23.852 -3.455 1.00 84.69 676 HIS A N 1
ATOM 4934 C CA . HIS A 1 676 ? 1.650 -24.514 -3.397 1.00 84.69 676 HIS A CA 1
ATOM 4935 C C . HIS A 1 676 ? 0.519 -23.474 -3.400 1.00 84.69 676 HIS A C 1
ATOM 4937 O O . HIS A 1 676 ? -0.101 -23.234 -2.363 1.00 84.69 676 HIS A O 1
ATOM 4943 N N . PRO A 1 677 ? 0.271 -22.816 -4.545 1.00 82.25 677 PRO A N 1
ATOM 4944 C CA . PRO A 1 677 ? -0.600 -21.648 -4.598 1.00 82.25 677 PRO A CA 1
ATOM 4945 C C . PRO A 1 677 ? -2.081 -21.992 -4.426 1.00 82.25 677 PRO A C 1
ATOM 4947 O O . PRO A 1 677 ? -2.833 -21.118 -4.035 1.00 82.25 677 PRO A O 1
ATOM 4950 N N . ASN A 1 678 ? -2.492 -23.243 -4.660 1.00 80.44 678 ASN A N 1
ATOM 4951 C CA . ASN A 1 678 ? -3.904 -23.651 -4.661 1.00 80.44 678 ASN A CA 1
ATOM 4952 C C . ASN A 1 678 ? -4.270 -24.572 -3.483 1.00 80.44 678 ASN A C 1
ATOM 4954 O O . ASN A 1 678 ? -5.307 -25.232 -3.525 1.00 80.44 678 ASN A O 1
ATOM 4958 N N . LEU A 1 679 ? -3.397 -24.705 -2.475 1.00 70.38 679 LEU A N 1
ATOM 4959 C CA . LEU A 1 679 ? -3.775 -25.446 -1.270 1.00 70.38 679 LEU A CA 1
ATOM 4960 C C . LEU A 1 679 ? -4.828 -24.647 -0.487 1.00 70.38 679 LEU A C 1
ATOM 4962 O O . LEU A 1 679 ? -4.711 -23.421 -0.432 1.00 70.38 679 LEU A O 1
ATOM 4966 N N . PRO A 1 680 ? -5.841 -25.315 0.089 1.00 51.19 680 PRO A N 1
ATOM 4967 C CA . PRO A 1 680 ? -6.771 -24.685 1.014 1.00 51.19 680 PRO A CA 1
ATOM 4968 C C . PRO A 1 680 ? -6.117 -24.351 2.362 1.00 51.19 680 PRO A C 1
ATOM 4970 O O . PRO A 1 680 ? -4.888 -24.531 2.549 1.00 51.19 680 PRO A O 1
#

Foldseek 3Di:
DWDADPVRDIDDDDDDDDLFAKAFDAPVRPSEEHGAKWKDQPVPDTDTCADPVGHGDADQLADPLRWMKMKTKIARWARFPDKWKDKQNDIWDWPDWHAPPPDPRIIITMTTRPNQDAAAWIWMWMAGPNHIYRIYIGGYPPDPVQPLWWDFLVLVLLLVLLLLLLCVVVVFFKWKWWAWLLLQTQWIWGFVPFDQWFFEAAADLVPRDGQFDDDPLFRGRPIFGLSLLFSQQFQLQSQQDWSFAGAGLCLVLCQQWLARRFPDALHFHRQQHLLQLFQDPQAQWRPPGRLRRHANAAQKGFFTRVQGGTTIMGMGGPRYRHHNRDVPVLDDRSNNQSRLSSRVNGHHDPCRYQQNWDDVNDRGDHHSHDRDHGDGDRSVPRRTDIDPVRHRGIDDPDQWDWDQQPNFTFTFRPVFPPFAWDPDPDPPADGSVLVSLLQSLLRVLQQQFWFRTTPPGLDGHWKKKWWAWLLLHTRHIITGHTFRNSRRRVFSQQQLQQSLQLAQCNLVLLCPWPVRLRVQLSVQCVVQVNDSRNLARAGLQLQLCLQRLAHRGSHPPHHHHSQADHPSNDDSRGSHPQSSQQVVVSSCVSVVHDHHRLCSGSRNSNSSTHGRHAQKTFFADPQHTTTMMGMDGGGRLSSLSSRVSSRVNGHHDPCRYQQVDDGPNHGGDHHHHDPCGRDD

Radius of gyration: 28.33 Å; chains: 1; bounding box: 90×77×66 Å

Sequence (680 aa):
MTITNSNGITSSGEIELVSSSPAIFTRDSNGRGLPIALTTFDGINFDSVSSTDGSPKPVLPGSVWKPNYLTIFGTGLRYAKNLRIRIGGVEVEPLYSGAQGSFSGLDQVNVMIPSNLSTGTTDVIVTADGRASNIVQLQFQGESLAQASTLTTGDVQTIIAQAVGKAQQLGLKVTVAVTDREGTVLGVFRMTGAPATTRIGAFNLQTGVKLKPVDPDGLQDTDVPASFAAISKAGTASFFSTQGNAFSTRTASFIIQEHFPPLIQNTGGGPLFGVQFSQLPCSDIKIPNLPLGLAGDPGGVPIYKNGIAAGGVGIEGDGFYSIDIDPSDFDQSPEEIIAVAATQGFETPADIRGDQILADGIRLPFVNAQASAVTAGAFASLPGTVDPSFPVRNAAASIFSPLTLAGVPGRIDSRFYPFKNSPSANPVKLNASEVNQIITQAAQQAFITRAAIRRPLGSRAEVNIAVVDAAGVVLGIFTTQDAPIFGFDVSVQKARTAAFFSSPTAGAQLRAAQGGRFIPYADAAAADGIKLDGTIAFSDRANGFLSRPFFPDGIDGSQHGPNSKPISVFSPFNNGLQVALVKSALVNILSGLPFVPGGCTGIPALANGIQIFAGSVPLYKNGVLVGGIGISGDGIDQDDLIAAAGSIGFEAPPNIRADQFFVRGVRLPYVKFPRHPNLP

Secondary structure (DSSP, 8-state):
-EEE-TTS-EEE------S---EE-BTTSSSSSSBSEEEESSSSS-EESB-TTSSBPPBP-B-SSSB-EEEEEEES-TT-SSEEEEETTEEE-EEEEEE-SSSTT-EEEEEEPPTTPPSEEEEEEEEETTEE---EEEEE----HHHHTSPPHHHHHHHHHHHHHHHHHHT---EEEEEETT--EEEEEEETT--SEEEES-B-TTT--B-S---TTS-TTEEEEHHHHHHHHHHHHHHH--SS-B--HHHHHHHTSSSSSTT-TT-PPPTTTTGGGSS-TT-SSSSSPPBTBS--SS-EEEEEETTEEEEEEEEE-SSEE---S-TTS----HHHHHHHHTTTTSPPPGGGBGGG-EETTEEPP--SSPP----PPPGGGSSEEE-TTS---PPPPPS-EEEEETTEEEEE-TTS-S------S-SS---HHHHHHHHHHHHHHHHHSBPSS-SSTTPBP--EEEEEETT--EEEEEEETT--THHHHHHHHHHHHHHHHTSTTHHHHHHHGGGGTTHHHHHHHHHTT---SSSSB--HHHHHHHT-SSSSTT-TTPPPPTTS--TTT-BTTB-SHHHHHHHHHHHHHHTT----TT-SSSSGGGTT----SS-EEEEEETTEEEEEEEEESS-HHHHHHHHHHHTTTSPPPGGGBGGG-EETTEEPP-----SSTT--

pLDDT: mean 92.33, std 8.47, range [41.06, 98.94]